Protein 9IUR (pdb70)

Nearest PDB structures (foldseek):
  8zlz-assembly1_B  TM=9.564E-01  e=1.798E-13  Nostoc sp. PCC 7120 = FACHB-418
  7m3p-assembly1_B  TM=2.964E-01  e=5.578E-01  Homo sapiens
  4ija-assembly1_A  TM=2.086E-01  e=2.534E+00  Staphylococcus aureus subsp. aureus N315
  6r10-assembly1_G  TM=1.706E-01  e=6.678E+00  Thermus thermophilus HB8
  8zlz-assembly1_B  TM=9.590E-01  e=1.636E-13  Nostoc sp. PCC 7120 = FACHB-418

Solvent-accessible surface area: 31783 Å² total; per-residue (Å²): 117,42,128,112,108,0,67,67,2,17,158,83,23,40,3,0,0,0,0,0,16,50,10,12,45,98,89,74,87,81,40,73,33,5,6,0,0,5,20,61,72,87,3,39,19,25,47,0,28,24,138,20,1,42,83,5,7,101,64,26,138,31,194,11,106,138,38,19,39,50,0,133,63,26,47,19,149,63,30,1,4,0,0,0,15,10,99,103,84,41,34,25,5,98,34,110,7,81,4,49,0,33,43,0,70,80,30,26,62,32,62,20,89,93,0,52,134,81,0,29,145,22,0,71,123,85,50,134,66,26,49,13,27,0,47,49,0,16,161,87,29,40,10,0,0,0,0,0,15,47,9,19,54,104,97,90,82,76,40,78,45,11,8,0,0,32,14,102,129,88,5,48,15,51,63,20,38,44,142,56,6,37,98,49,19,106,136,48,134,33,209,7,119,131,37,36,44,46,0,177,61,26,41,19,160,53,28,0,3,0,2,0,55,12,58,98,84,52,31,27,5,94,34,118,9,90,2,44,0,34,44,0,71,79,10,3,58,22,79,31,93,81,0,58,123,68,0,25,126,34,0,66,104,42,26,81,30,40,56,8,9,0,32,21,0,15,150,112,36,54,50,1,0,0,0,0,15,52,12,11,46,105,96,87,80,85,37,71,44,11,5,0,0,30,15,102,139,97,3,60,14,50,56,17,38,47,129,55,5,54,106,36,7,105,144,43,136,28,120,4,106,135,23,33,40,46,0,179,60,29,43,18,144,60,28,0,4,0,3,0,46,9,66,112,62,36,20,27,4,92,35,114,9,144,62,56,0,33,44,1,68,80,80,60,65,44,66,26,100,86,0,38,134,106,2,31,126,47,0,45,92,28,50,108,120,34,108,115,82,0,58,54,8,22,138,135,26,43,44,2,0,0,0,0,14,53,10,10,42,98,94,89,71,68,43,75,40,11,5,0,0,1,12,64,80,88,4,41,15,37,61,4,27,45,137,32,1,46,128,4,14,118,58,27,140,28,116,3,110,90,37,35,22,14,0,160,58,25,37,19,154,45,8,0,4,0,0,0,0,0,54,92,69,8,40,27,5,31,16,22,10,106,63,58,0,34,47,0,66,83,75,54,62,50,82,28,100,86,0,49,124,99,0,29,125,44,1,72,119,103,53,136,121,38,117,134,119,0,55,59,0,12,140,120,26,40,41,1,0,0,0,0,16,54,8,10,45,104,96,88,90,76,38,78,40,4,4,0,0,31,25,138,102,90,5,39,18,49,69,11,19,31,126,42,8,38,120,37,13,104,140,45,136,29,201,5,114,84,45,17,21,10,0,125,58,22,28,17,125,46,10,0,3,0,4,0,56,14,92,110,84,51,34,24,5,25,18,38,9,128,60,59,0,30,43,0,63,79,75,63,58,52,81,23,108,93,0,49,132,107,0,28,121,32,0,63,111,54,52,128

InterPro domains:
  IPR058587 Chaperone protein CcmS [NF049993] (9-140)
  IPR058587 Chaperone protein CcmS [PF26619] (9-140)

Sequence (640 aa):
PWRYRLDQFTKEEQTALGALAWAFYQQWPAKEQYLGLDLHPQAHFISCAPQAIAQLNDQVNGRIQEMVGILYGYDPRTEVAIFVIGPTQFKLLFFQPIPDPASCFAALGLTIEELKHRLEKTLQEKLAPWRYRLDQFTKEEQTALGALAWAFYQQWPAKEQYLGLDLHPQAHFISCAPQAIAQLNDQVNGRIQEMVGILYGYDPRTEVAIFVIGPTQFKLLFFQPIPDPASCFAALGLTIEELKHRLEKTLQEKLAPWRYRLDQFTKEEQTALGALAWAFYQQWPAKEQYLGLDLHPQAHFISCAPQAIAQLNDQVNGRIQEMVGILYGYDPRTEVAIFVIGPTQFKLLFFQPIPDPASCFAALGLTIEELKHRLEKTLQEKLAPWRYRLDQFTKEEQTALGALAWAFYQQWPAKEQYLGLDLHPQAHFISCAPQAIAQLNDQVNGRIQEMVGILYGYDPRTEVAIFVIGPTQFKLLFFQPIPDPASCFAALGLTIEELKHRLEKTLQEKLAPWRYRLDQFTKEEQTALGALAWAFYQQWPAKEQYLGLDLHPQAHFISCAPQAIAQLNDQVNGRIQEMVGILYGYDPRTEVAIFVIGPTQFKLLFFQPIPDPASCFAALGLTIEELKHRLEKTLQEKLA

B-factor: mean 37.86, std 11.18, range [14.61, 158.93]

Radius of gyration: 31.16 Å; Cα contacts (8 Å, |Δi|>4): 950; chains: 5; bounding box: 81×77×58 Å

Structure (mmCIF, N/CA/C/O backbone):
data_9IUR
#
_entry.id   9IUR
#
_cell.length_a   132.963
_cell.length_b   132.963
_cell.length_c   38.085
_cell.angle_alpha   90.00
_cell.angle_beta   90.00
_cell.angle_gamma   90.00
#
_symmetry.space_group_name_H-M   'P 41'
#
loop_
_entity.id
_entity.type
_entity.pdbx_description
1 polymer 'Slr1911 protein'
2 non-polymer 'IODIDE ION'
3 water water
#
loop_
_atom_site.group_PDB
_atom_site.id
_atom_site.type_symbol
_atom_site.label_atom_id
_atom_site.label_alt_id
_atom_site.label_comp_id
_atom_site.label_asym_id
_atom_site.label_entity_id
_atom_site.label_seq_id
_atom_site.pdbx_PDB_ins_code
_atom_site.Cartn_x
_atom_site.Cartn_y
_atom_site.Cartn_z
_atom_site.occupancy
_atom_site.B_iso_or_equiv
_atom_site.auth_seq_id
_atom_site.auth_comp_id
_atom_site.auth_asym_id
_atom_site.auth_atom_id
_atom_site.pdbx_PDB_model_num
ATOM 1 N N . PRO A 1 1 ? 49.772 35.776 5.578 1.00 44.32 15 PRO A N 1
ATOM 2 C CA . PRO A 1 1 ? 49.179 36.163 6.864 1.00 39.98 15 PRO A CA 1
ATOM 3 C C . PRO A 1 1 ? 47.855 36.916 6.691 1.00 35.85 15 PRO A C 1
ATOM 4 O O . PRO A 1 1 ? 47.874 38.079 6.297 1.00 34.58 15 PRO A O 1
ATOM 8 N N . TRP A 1 2 ? 46.730 36.266 7.005 1.00 35.42 16 TRP A N 1
ATOM 9 C CA . TRP A 1 2 ? 45.425 36.836 6.674 1.00 33.80 16 TRP A CA 1
ATOM 10 C C . TRP A 1 2 ? 45.153 38.125 7.445 1.00 32.35 16 TRP A C 1
ATOM 11 O O . TRP A 1 2 ? 44.537 39.051 6.907 1.00 33.22 16 TRP A O 1
ATOM 22 N N . ARG A 1 3 ? 45.590 38.206 8.705 1.00 30.66 17 ARG A N 1
ATOM 23 C CA . ARG A 1 3 ? 45.368 39.425 9.479 1.00 28.88 17 ARG A CA 1
ATOM 24 C C . ARG A 1 3 ? 46.078 40.616 8.848 1.00 33.34 17 ARG A C 1
ATOM 25 O O . ARG A 1 3 ? 45.518 41.718 8.768 1.00 31.12 17 ARG A O 1
ATOM 33 N N . TYR A 1 4 ? 47.316 40.413 8.395 1.00 32.23 18 TYR A N 1
ATOM 34 C CA . TYR A 1 4 ? 48.042 41.477 7.713 1.00 31.49 18 TYR A CA 1
ATOM 35 C C . TYR A 1 4 ? 47.356 41.864 6.409 1.00 32.68 18 TYR A C 1
ATOM 36 O O . TYR A 1 4 ? 47.284 43.050 6.066 1.00 32.92 18 TYR A O 1
ATOM 45 N N . ARG A 1 5 ? 46.856 40.875 5.662 1.00 32.30 19 ARG A N 1
ATOM 46 C CA . ARG A 1 5 ? 46.182 41.163 4.399 1.00 33.98 19 ARG A CA 1
ATOM 47 C C . ARG A 1 5 ? 44.938 42.013 4.620 1.00 34.32 19 ARG A C 1
ATOM 48 O O . ARG A 1 5 ? 44.644 42.915 3.826 1.00 32.69 19 ARG A O 1
ATOM 56 N N . LEU A 1 6 ? 44.186 41.736 5.689 1.00 32.11 20 LEU A N 1
ATOM 57 C CA . LEU A 1 6 ? 43.013 42.550 5.989 1.00 34.06 20 LEU A CA 1
ATOM 58 C C . LEU A 1 6 ? 43.410 43.982 6.325 1.00 33.68 20 LEU A C 1
ATOM 59 O O . LEU A 1 6 ? 42.736 44.933 5.909 1.00 30.89 20 LEU A O 1
ATOM 64 N N . ASP A 1 7 ? 44.508 44.157 7.069 1.00 32.07 21 ASP A N 1
ATOM 65 C CA . ASP A 1 7 ? 44.967 45.501 7.412 1.00 32.73 21 ASP A CA 1
ATOM 66 C C . ASP A 1 7 ? 45.332 46.299 6.168 1.00 33.42 21 ASP A C 1
ATOM 67 O O . ASP A 1 7 ? 45.002 47.485 6.062 1.00 33.58 21 ASP A O 1
ATOM 72 N N . GLN A 1 8 ? 46.030 45.673 5.221 1.00 32.13 22 GLN A N 1
ATOM 73 C CA . GLN A 1 8 ? 46.334 46.357 3.969 1.00 34.50 22 GLN A CA 1
ATOM 74 C C . GLN A 1 8 ? 45.070 46.592 3.151 1.00 35.03 22 GLN A C 1
ATOM 75 O O . GLN A 1 8 ? 44.909 47.654 2.537 1.00 34.41 22 GLN A O 1
ATOM 81 N N . PHE A 1 9 ? 44.153 45.618 3.145 1.00 35.52 23 PHE A N 1
ATOM 82 C CA . PHE A 1 9 ? 42.891 45.788 2.430 1.00 31.48 23 PHE A CA 1
ATOM 83 C C . PHE A 1 9 ? 42.124 46.991 2.960 1.00 33.61 23 PHE A C 1
ATOM 84 O O . PHE A 1 9 ? 41.537 47.756 2.185 1.00 30.00 23 PHE A O 1
ATOM 92 N N . THR A 1 10 ? 42.136 47.180 4.281 1.00 30.82 24 THR A N 1
ATOM 93 C CA . THR A 1 10 ? 41.458 48.322 4.880 1.00 30.53 24 THR A CA 1
ATOM 94 C C . THR A 1 10 ? 42.055 49.635 4.392 1.00 30.39 24 THR A C 1
ATOM 95 O O . THR A 1 10 ? 41.322 50.586 4.097 1.00 28.75 24 THR A O 1
ATOM 99 N N . LYS A 1 11 ? 43.385 49.706 4.295 1.00 29.73 25 LYS A N 1
ATOM 100 C CA . LYS A 1 11 ? 44.017 50.936 3.829 1.00 32.61 25 LYS A CA 1
ATOM 101 C C . LYS A 1 11 ? 43.815 51.133 2.332 1.00 29.93 25 LYS A C 1
ATOM 102 O O . LYS A 1 11 ? 43.444 52.227 1.891 1.00 28.44 25 LYS A O 1
ATOM 108 N N . GLU A 1 12 ? 44.024 50.082 1.536 1.00 26.90 26 GLU A N 1
ATOM 109 C CA . GLU A 1 12 ? 43.922 50.226 0.085 1.00 27.59 26 GLU A CA 1
ATOM 110 C C . GLU A 1 12 ? 42.500 50.561 -0.356 1.00 27.45 26 GLU A C 1
ATOM 111 O O . GLU A 1 12 ? 42.304 51.373 -1.267 1.00 31.65 26 GLU A O 1
ATOM 117 N N . GLU A 1 13 ? 41.494 49.953 0.270 1.00 27.20 27 GLU A N 1
ATOM 118 C CA . GLU A 1 13 ? 40.099 50.153 -0.122 1.00 25.56 27 GLU A CA 1
ATOM 119 C C . GLU A 1 13 ? 39.343 51.010 0.882 1.00 20.86 27 GLU A C 1
ATOM 120 O O . GLU A 1 13 ? 38.148 50.817 1.114 1.00 23.51 27 GLU A O 1
ATOM 126 N N . GLN A 1 14 ? 40.035 51.986 1.469 1.00 22.29 28 GLN A N 1
ATOM 127 C CA . GLN A 1 14 ? 39.441 52.821 2.507 1.00 20.84 28 GLN A CA 1
ATOM 128 C C . GLN A 1 14 ? 38.190 53.542 2.009 1.00 21.82 28 GLN A C 1
ATOM 129 O O . GLN A 1 14 ? 37.194 53.645 2.735 1.00 21.20 28 GLN A O 1
ATOM 135 N N . THR A 1 15 ? 38.215 54.038 0.770 1.00 20.77 29 THR A N 1
ATOM 136 C CA . THR A 1 15 ? 37.061 54.764 0.245 1.00 25.22 29 THR A CA 1
ATOM 137 C C . THR A 1 15 ? 35.882 53.829 -0.009 1.00 21.75 29 THR A C 1
ATOM 138 O O . THR A 1 15 ? 34.754 54.106 0.417 1.00 17.66 29 THR A O 1
ATOM 142 N N . ALA A 1 16 ? 36.127 52.705 -0.687 1.00 23.97 30 ALA A N 1
ATOM 143 C CA . ALA A 1 16 ? 35.039 51.786 -1.014 1.00 25.50 30 ALA A CA 1
ATOM 144 C C . ALA A 1 16 ? 34.414 51.196 0.243 1.00 24.34 30 ALA A C 1
ATOM 145 O O . ALA A 1 16 ? 33.193 51.010 0.308 1.00 25.61 30 ALA A O 1
ATOM 147 N N . LEU A 1 17 ? 35.235 50.886 1.250 1.00 21.75 31 LEU A N 1
ATOM 148 C CA . LEU A 1 17 ? 34.694 50.396 2.513 1.00 22.67 31 LEU A CA 1
ATOM 149 C C . LEU A 1 17 ? 33.913 51.480 3.241 1.00 20.81 31 LEU A C 1
ATOM 150 O O . LEU A 1 17 ? 32.942 51.177 3.942 1.00 17.48 31 LEU A O 1
ATOM 155 N N . GLY A 1 18 ? 34.328 52.741 3.104 1.00 22.13 32 GLY A N 1
ATOM 156 C CA . GLY A 1 18 ? 33.522 53.825 3.635 1.00 21.00 32 GLY A CA 1
ATOM 157 C C . GLY A 1 18 ? 32.156 53.893 2.982 1.00 24.14 32 GLY A C 1
ATOM 158 O O . GLY A 1 18 ? 31.139 54.051 3.662 1.00 23.07 32 GLY A O 1
ATOM 159 N N . ALA A 1 19 ? 32.112 53.749 1.653 1.00 22.99 33 ALA A N 1
ATOM 160 C CA . ALA A 1 19 ? 30.835 53.779 0.946 1.00 22.78 33 ALA A CA 1
ATOM 161 C C . ALA A 1 19 ? 29.953 52.602 1.345 1.00 31.73 33 ALA A C 1
ATOM 162 O O . ALA A 1 19 ? 28.751 52.773 1.590 1.00 29.70 33 ALA A O 1
ATOM 164 N N . LEU A 1 20 ? 30.530 51.400 1.422 1.00 24.44 34 LEU A N 1
ATOM 165 C CA . LEU A 1 20 ? 29.741 50.232 1.801 1.00 23.14 34 LEU A CA 1
ATOM 166 C C . LEU A 1 20 ? 29.214 50.366 3.222 1.00 25.67 34 LEU A C 1
ATOM 167 O O . LEU A 1 20 ? 28.055 50.032 3.497 1.00 25.92 34 LEU A O 1
ATOM 172 N N . ALA A 1 21 ? 30.051 50.860 4.136 1.00 24.19 35 ALA A N 1
ATOM 173 C CA . ALA A 1 21 ? 29.624 51.042 5.519 1.00 22.30 35 ALA A CA 1
ATOM 174 C C . ALA A 1 21 ? 28.482 52.046 5.622 1.00 24.95 35 ALA A C 1
ATOM 175 O O . ALA A 1 21 ? 27.549 51.856 6.414 1.00 19.60 35 ALA A O 1
ATOM 177 N N . TRP A 1 22 ? 28.551 53.136 4.846 1.00 25.42 36 TRP A N 1
ATOM 178 C CA . TRP A 1 22 ? 27.505 54.154 4.895 1.00 24.65 36 TRP A CA 1
ATOM 179 C C . TRP A 1 22 ? 26.177 53.609 4.392 1.00 28.16 36 TRP A C 1
ATOM 180 O O . TRP A 1 22 ? 25.133 53.834 5.015 1.00 29.79 36 TRP A O 1
ATOM 191 N N . ALA A 1 23 ? 26.199 52.884 3.271 1.00 30.96 37 ALA A N 1
ATOM 192 C CA . ALA A 1 23 ? 24.972 52.289 2.753 1.00 30.95 37 ALA A CA 1
ATOM 193 C C . ALA A 1 23 ? 24.377 51.312 3.756 1.00 32.15 37 ALA A C 1
ATOM 194 O O . ALA A 1 23 ? 23.164 51.316 3.994 1.00 44.25 37 ALA A O 1
ATOM 196 N N . PHE A 1 24 ? 25.223 50.487 4.375 1.00 27.68 38 PHE A N 1
ATOM 197 C CA . PHE A 1 24 ? 24.743 49.555 5.387 1.00 30.72 38 PHE A CA 1
ATOM 198 C C . PHE A 1 24 ? 24.145 50.300 6.572 1.00 31.74 38 PHE A C 1
ATOM 199 O O . PHE A 1 24 ? 23.151 49.856 7.156 1.00 32.42 38 PHE A O 1
ATOM 207 N N . TYR A 1 25 ? 24.745 51.432 6.947 1.00 29.83 39 TYR A N 1
ATOM 208 C CA . TYR A 1 25 ? 24.215 52.220 8.055 1.00 32.80 39 TYR A CA 1
ATOM 209 C C . TYR A 1 25 ? 22.835 52.775 7.730 1.00 36.04 39 TYR A C 1
ATOM 210 O O . TYR A 1 25 ? 21.955 52.811 8.596 1.00 36.44 39 TYR A O 1
ATOM 219 N N . GLN A 1 26 ? 22.628 53.216 6.487 1.00 35.20 40 GLN A N 1
ATOM 220 C CA . GLN A 1 26 ? 21.311 53.699 6.089 1.00 38.85 40 GLN A CA 1
ATOM 221 C C . GLN A 1 26 ? 20.267 52.589 6.181 1.00 45.85 40 GLN A C 1
ATOM 222 O O . GLN A 1 26 ? 19.139 52.824 6.631 1.00 42.70 40 GLN A O 1
ATOM 228 N N . GLN A 1 27 ? 20.628 51.370 5.770 1.00 38.80 41 GLN A N 1
ATOM 229 C CA . GLN A 1 27 ? 19.687 50.257 5.855 1.00 39.88 41 GLN A CA 1
ATOM 230 C C . GLN A 1 27 ? 19.379 49.878 7.298 1.00 38.49 41 GLN A C 1
ATOM 231 O O . GLN A 1 27 ? 18.297 49.350 7.577 1.00 42.73 41 GLN A O 1
ATOM 237 N N . TRP A 1 28 ? 20.304 50.128 8.221 1.00 38.09 42 TRP A N 1
ATOM 238 C CA . TRP A 1 28 ? 20.134 49.779 9.631 1.00 39.37 42 TRP A CA 1
ATOM 239 C C . TRP A 1 28 ? 20.526 50.980 10.485 1.00 42.42 42 TRP A C 1
ATOM 240 O O . TRP A 1 28 ? 21.591 50.989 11.114 1.00 42.69 42 TRP A O 1
ATOM 251 N N . PRO A 1 29 ? 19.676 52.014 10.528 1.00 39.58 43 PRO A N 1
ATOM 252 C CA . PRO A 1 29 ? 20.079 53.271 11.184 1.00 39.48 43 PRO A CA 1
ATOM 253 C C . PRO A 1 29 ? 20.242 53.171 12.690 1.00 39.42 43 PRO A C 1
ATOM 254 O O . PRO A 1 29 ? 20.949 54.006 13.269 1.00 39.76 43 PRO A O 1
ATOM 258 N N . ALA A 1 30 ? 19.622 52.193 13.347 1.00 35.53 44 ALA A N 1
ATOM 259 C CA . ALA A 1 30 ? 19.731 52.046 14.792 1.00 36.35 44 ALA A CA 1
ATOM 260 C C . ALA A 1 30 ? 20.800 51.042 15.197 1.00 39.72 44 ALA A C 1
ATOM 261 O O . ALA A 1 30 ? 20.853 50.648 16.369 1.00 35.06 44 ALA A O 1
ATOM 263 N N . LYS A 1 31 ? 21.654 50.631 14.257 1.00 41.33 45 LYS A N 1
ATOM 264 C CA . LYS A 1 31 ? 22.633 49.567 14.485 1.00 39.61 45 LYS A CA 1
ATOM 265 C C . LYS A 1 31 ? 21.951 48.296 14.987 1.00 38.53 45 LYS A C 1
ATOM 266 O O . LYS A 1 31 ? 22.411 47.643 15.928 1.00 36.30 45 LYS A O 1
ATOM 272 N N . GLU A 1 32 ? 20.817 47.959 14.364 1.00 38.69 46 GLU A N 1
ATOM 273 C CA . GLU A 1 32 ? 20.200 46.660 14.596 1.00 40.00 46 GLU A CA 1
ATOM 274 C C . GLU A 1 32 ? 21.036 45.539 14.003 1.00 39.29 46 GLU A C 1
ATOM 275 O O . GLU A 1 32 ? 20.948 44.398 14.467 1.00 39.16 46 GLU A O 1
ATOM 281 N N . GLN A 1 33 ? 21.836 45.842 12.985 1.00 39.66 47 GLN A N 1
ATOM 282 C CA . GLN A 1 33 ? 22.736 44.884 12.364 1.00 39.45 47 GLN A CA 1
ATOM 283 C C . GLN A 1 33 ? 24.118 45.508 12.251 1.00 40.22 47 GLN A C 1
ATOM 284 O O . GLN A 1 33 ? 24.249 46.706 11.982 1.00 37.16 47 GLN A O 1
ATOM 290 N N . TYR A 1 34 ? 25.142 44.693 12.471 1.00 45.31 48 TYR A N 1
ATOM 291 C CA . TYR A 1 34 ? 26.525 45.093 12.268 1.00 29.21 48 TYR A CA 1
ATOM 292 C C . TYR A 1 34 ? 27.012 44.535 10.938 1.00 30.36 48 TYR A C 1
ATOM 293 O O . TYR A 1 34 ? 26.673 43.407 10.568 1.00 33.63 48 TYR A O 1
ATOM 302 N N . LEU A 1 35 ? 27.796 45.328 10.216 1.00 24.44 49 LEU A N 1
ATOM 303 C CA . LEU A 1 35 ? 28.376 44.850 8.969 1.00 28.76 49 LEU A CA 1
ATOM 304 C C . LEU A 1 35 ? 29.422 43.782 9.274 1.00 29.38 49 LEU A C 1
ATOM 305 O O . LEU A 1 35 ? 30.346 44.013 10.061 1.00 29.18 49 LEU A O 1
ATOM 310 N N . GLY A 1 36 ? 29.272 42.606 8.659 1.00 26.95 50 GLY A N 1
ATOM 311 C CA . GLY A 1 36 ? 30.135 41.480 8.928 1.00 30.59 50 GLY A CA 1
ATOM 312 C C . GLY A 1 36 ? 30.927 41.042 7.704 1.00 27.39 50 GLY A C 1
ATOM 313 O O . GLY A 1 36 ? 30.653 41.442 6.565 1.00 24.77 50 GLY A O 1
ATOM 314 N N . LEU A 1 37 ? 31.912 40.184 7.960 1.00 24.07 51 LEU A N 1
ATOM 315 C CA . LEU A 1 37 ? 32.777 39.663 6.903 1.00 27.91 51 LEU A CA 1
ATOM 316 C C . LEU A 1 37 ? 33.217 38.261 7.302 1.00 27.54 51 LEU A C 1
ATOM 317 O O . LEU A 1 37 ? 33.944 38.098 8.285 1.00 28.74 51 LEU A O 1
ATOM 322 N N . ASP A 1 38 ? 32.771 37.258 6.553 1.00 28.25 52 ASP A N 1
ATOM 323 C CA . ASP A 1 38 ? 33.123 35.866 6.804 1.00 27.54 52 ASP A CA 1
ATOM 324 C C . ASP A 1 38 ? 34.079 35.410 5.710 1.00 28.14 52 ASP A C 1
ATOM 325 O O . ASP A 1 38 ? 33.755 35.498 4.521 1.00 28.87 52 ASP A O 1
ATOM 330 N N . LEU A 1 39 ? 35.249 34.922 6.113 1.00 29.66 53 LEU A N 1
ATOM 331 C CA . LEU A 1 39 ? 36.292 34.525 5.176 1.00 33.20 53 LEU A CA 1
ATOM 332 C C . LEU A 1 39 ? 36.200 33.060 4.759 1.00 33.81 53 LEU A C 1
ATOM 333 O O . LEU A 1 39 ? 36.957 32.633 3.881 1.00 32.13 53 LEU A O 1
ATOM 338 N N . HIS A 1 40 ? 35.290 32.289 5.350 1.00 30.98 54 HIS A N 1
ATOM 339 C CA . HIS A 1 40 ? 35.178 30.871 5.066 1.00 36.71 54 HIS A CA 1
ATOM 340 C C . HIS A 1 40 ? 33.829 30.554 4.432 1.00 38.73 54 HIS A C 1
ATOM 341 O O . HIS A 1 40 ? 32.788 30.984 4.948 1.00 38.67 54 HIS A O 1
ATOM 348 N N . PRO A 1 41 ? 33.801 29.810 3.324 1.00 41.75 55 PRO A N 1
ATOM 349 C CA . PRO A 1 41 ? 34.968 29.313 2.580 1.00 44.00 55 PRO A CA 1
ATOM 350 C C . PRO A 1 41 ? 35.532 30.379 1.647 1.00 41.67 55 PRO A C 1
ATOM 351 O O . PRO A 1 41 ? 36.655 30.263 1.164 1.00 37.87 55 PRO A O 1
ATOM 355 N N . GLN A 1 42 ? 34.750 31.433 1.399 1.00 47.88 56 GLN A N 1
ATOM 356 C CA . GLN A 1 42 ? 35.136 32.548 0.541 1.00 39.95 56 GLN A CA 1
ATOM 357 C C . GLN A 1 42 ? 34.731 33.857 1.211 1.00 38.13 56 GLN A C 1
ATOM 358 O O . GLN A 1 42 ? 33.752 33.914 1.962 1.00 35.68 56 GLN A O 1
ATOM 364 N N . ALA A 1 43 ? 35.506 34.907 0.951 1.00 36.99 57 ALA A N 1
ATOM 365 C CA . ALA A 1 43 ? 35.271 36.189 1.602 1.00 32.75 57 ALA A CA 1
ATOM 366 C C . ALA A 1 43 ? 33.973 36.808 1.096 1.00 32.47 57 ALA A C 1
ATOM 367 O O . ALA A 1 43 ? 33.840 37.109 -0.096 1.00 34.21 57 ALA A O 1
ATOM 369 N N . HIS A 1 44 ? 33.018 37.003 2.001 1.00 29.95 58 HIS A N 1
ATOM 370 C CA . HIS A 1 44 ? 31.746 37.610 1.641 1.00 30.81 58 HIS A CA 1
ATOM 371 C C . HIS A 1 44 ? 31.201 38.389 2.828 1.00 27.79 58 HIS A C 1
ATOM 372 O O . HIS A 1 44 ? 31.383 37.998 3.985 1.00 23.49 58 HIS A O 1
ATOM 379 N N . PHE A 1 45 ? 30.532 39.500 2.526 1.00 26.81 59 PHE A N 1
ATOM 380 C CA . PHE A 1 45 ? 29.945 40.334 3.565 1.00 29.83 59 PHE A CA 1
ATOM 381 C C . PHE A 1 45 ? 28.667 39.701 4.097 1.00 26.57 59 PHE A C 1
ATOM 382 O O . PHE A 1 45 ? 27.907 39.078 3.351 1.00 30.19 59 PHE A O 1
ATOM 390 N N . ILE A 1 46 ? 28.445 39.851 5.402 1.00 26.49 60 ILE A N 1
ATOM 391 C CA . ILE A 1 46 ? 27.291 39.296 6.094 1.00 31.48 60 ILE A CA 1
ATOM 392 C C . ILE A 1 46 ? 26.699 40.370 7.006 1.00 31.67 60 ILE A C 1
ATOM 393 O O . ILE A 1 46 ? 27.243 41.465 7.147 1.00 31.51 60 ILE A O 1
ATOM 398 N N . SER A 1 47 ? 25.566 40.044 7.625 1.00 30.18 61 SER A N 1
ATOM 399 C CA . SER A 1 47 ? 24.935 40.891 8.630 1.00 31.19 61 SER A CA 1
ATOM 400 C C . SER A 1 47 ? 24.953 40.163 9.962 1.00 32.58 61 SER A C 1
ATOM 401 O O . SER A 1 47 ? 24.487 39.022 10.055 1.00 37.57 61 SER A O 1
ATOM 404 N N . CYS A 1 48 ? 25.473 40.824 10.991 1.00 31.63 62 CYS A N 1
ATOM 405 C CA . CYS A 1 48 ? 25.603 40.236 12.316 1.00 34.20 62 CYS A CA 1
ATOM 406 C C . CYS A 1 48 ? 24.694 40.963 13.296 1.00 40.44 62 CYS A C 1
ATOM 407 O O . CYS A 1 48 ? 24.785 42.186 13.445 1.00 37.00 62 CYS A O 1
ATOM 410 N N . ALA A 1 49 ? 23.826 40.212 13.959 1.00 43.99 63 ALA A N 1
ATOM 411 C CA . ALA A 1 49 ? 22.998 40.792 15.000 1.00 39.87 63 ALA A CA 1
ATOM 412 C C . ALA A 1 49 ? 23.807 40.961 16.284 1.00 38.74 63 ALA A C 1
ATOM 413 O O . ALA A 1 49 ? 24.711 40.167 16.563 1.00 36.26 63 ALA A O 1
ATOM 415 N N . PRO A 1 50 ? 23.513 41.999 17.072 1.00 42.42 64 PRO A N 1
ATOM 416 C CA . PRO A 1 50 ? 24.212 42.159 18.359 1.00 41.19 64 PRO A CA 1
ATOM 417 C C . PRO A 1 50 ? 24.014 40.984 19.298 1.00 39.99 64 PRO A C 1
ATOM 418 O O . PRO A 1 50 ? 24.932 40.652 20.061 1.00 39.65 64 PRO A O 1
ATOM 422 N N . GLN A 1 51 ? 22.842 40.343 19.269 1.00 39.53 65 GLN A N 1
ATOM 423 C CA . GLN A 1 51 ? 22.654 39.123 20.047 1.00 42.40 65 GLN A CA 1
ATOM 424 C C . GLN A 1 51 ? 23.635 38.045 19.607 1.00 37.84 65 GLN A C 1
ATOM 425 O O . GLN A 1 51 ? 24.239 37.364 20.444 1.00 30.12 65 GLN A O 1
ATOM 431 N N . ALA A 1 52 ? 23.813 37.889 18.290 1.00 34.70 66 ALA A N 1
ATOM 432 C CA . ALA A 1 52 ? 24.743 36.893 17.767 1.00 37.48 66 ALA A CA 1
ATOM 433 C C . ALA A 1 52 ? 26.174 37.195 18.190 1.00 38.15 66 ALA A C 1
ATOM 434 O O . ALA A 1 52 ? 26.919 36.287 18.577 1.00 37.96 66 ALA A O 1
ATOM 436 N N . ILE A 1 53 ? 26.577 38.466 18.120 1.00 35.81 67 ILE A N 1
ATOM 437 C CA . ILE A 1 53 ? 27.919 38.840 18.556 1.00 33.89 67 ILE A CA 1
ATOM 438 C C . ILE A 1 53 ? 28.076 38.604 20.052 1.00 35.34 67 ILE A C 1
ATOM 439 O O . ILE A 1 53 ? 29.118 38.121 20.514 1.00 36.63 67 ILE A O 1
ATOM 444 N N . ALA A 1 54 ? 27.046 38.943 20.832 1.00 35.69 68 ALA A N 1
ATOM 445 C CA . ALA A 1 54 ? 27.090 38.681 22.267 1.00 36.19 68 ALA A CA 1
ATOM 446 C C . ALA A 1 54 ? 27.239 37.191 22.547 1.00 36.29 68 ALA A C 1
ATOM 447 O O . ALA A 1 54 ? 28.040 36.790 23.399 1.00 39.21 68 ALA A O 1
ATOM 449 N N . GLN A 1 55 ? 26.486 36.354 21.827 1.00 35.50 69 GLN A N 1
ATOM 450 C CA . GLN A 1 55 ? 26.635 34.908 21.970 1.00 39.43 69 GLN A CA 1
ATOM 451 C C . GLN A 1 55 ? 28.020 34.449 21.529 1.00 39.12 69 GLN A C 1
ATOM 452 O O . GLN A 1 55 ? 28.612 33.557 22.148 1.00 39.40 69 GLN A O 1
ATOM 458 N N . LEU A 1 56 ? 28.550 35.043 20.455 1.00 37.42 70 LEU A N 1
ATOM 459 C CA . LEU A 1 56 ? 29.896 34.702 20.005 1.00 38.82 70 LEU A CA 1
ATOM 460 C C . LEU A 1 56 ? 30.931 35.021 21.074 1.00 38.53 70 LEU A C 1
ATOM 461 O O . LEU A 1 56 ? 31.887 34.261 21.273 1.00 43.88 70 LEU A O 1
ATOM 466 N N . ASN A 1 57 ? 30.767 36.151 21.763 1.00 37.59 71 ASN A N 1
ATOM 467 C CA . ASN A 1 57 ? 31.672 36.483 22.856 1.00 39.62 71 ASN A CA 1
ATOM 468 C C . ASN A 1 57 ? 31.510 35.523 24.029 1.00 40.06 71 ASN A C 1
ATOM 469 O O . ASN A 1 57 ? 32.495 35.205 24.706 1.00 38.38 71 ASN A O 1
ATOM 474 N N . ASP A 1 58 ? 30.285 35.055 24.288 1.00 38.92 72 ASP A N 1
ATOM 475 C CA . ASP A 1 58 ? 30.083 34.048 25.326 1.00 42.23 72 ASP A CA 1
ATOM 476 C C . ASP A 1 58 ? 30.814 32.754 24.990 1.00 43.51 72 ASP A C 1
ATOM 477 O O . ASP A 1 58 ? 31.446 32.145 25.860 1.00 50.75 72 ASP A O 1
ATOM 482 N N . GLN A 1 59 ? 30.743 32.322 23.728 1.00 41.86 73 GLN A N 1
ATOM 483 C CA . GLN A 1 59 ? 31.419 31.095 23.319 1.00 40.52 73 GLN A CA 1
ATOM 484 C C . GLN A 1 59 ? 32.928 31.188 23.483 1.00 42.37 73 GLN A C 1
ATOM 485 O O . GLN A 1 59 ? 33.601 30.153 23.536 1.00 41.09 73 GLN A O 1
ATOM 491 N N . VAL A 1 60 ? 33.472 32.401 23.554 1.00 47.80 74 VAL A N 1
ATOM 492 C CA . VAL A 1 60 ? 34.905 32.624 23.698 1.00 43.56 74 VAL A CA 1
ATOM 493 C C . VAL A 1 60 ? 35.268 33.141 25.082 1.00 43.86 74 VAL A C 1
ATOM 494 O O . VAL A 1 60 ? 36.451 33.400 25.349 1.00 49.80 74 VAL A O 1
ATOM 498 N N . ASN A 1 61 ? 34.286 33.283 25.977 1.00 45.16 75 ASN A N 1
ATOM 499 C CA . ASN A 1 61 ? 34.501 33.738 27.353 1.00 48.36 75 ASN A CA 1
ATOM 500 C C . ASN A 1 61 ? 35.139 35.126 27.393 1.00 49.16 75 ASN A C 1
ATOM 501 O O . ASN A 1 61 ? 36.200 35.335 27.986 1.00 51.66 75 ASN A O 1
ATOM 506 N N . GLY A 1 62 ? 34.478 36.080 26.741 1.00 47.78 76 GLY A N 1
ATOM 507 C CA . GLY A 1 62 ? 34.836 37.479 26.867 1.00 48.06 76 GLY A CA 1
ATOM 508 C C . GLY A 1 62 ? 36.113 37.903 26.180 1.00 46.63 76 GLY A C 1
ATOM 509 O O . GLY A 1 62 ? 36.591 39.012 26.434 1.00 50.23 76 GLY A O 1
ATOM 510 N N . ARG A 1 63 ? 36.687 37.070 25.316 1.00 43.33 77 ARG A N 1
ATOM 511 C CA . ARG A 1 63 ? 37.938 37.443 24.672 1.00 43.03 77 ARG A CA 1
ATOM 512 C C . ARG A 1 63 ? 37.754 38.458 23.549 1.00 41.89 77 ARG A C 1
ATOM 513 O O . ARG A 1 63 ? 38.749 39.035 23.097 1.00 43.44 77 ARG A O 1
ATOM 521 N N . ILE A 1 64 ? 36.523 38.700 23.097 1.00 40.39 78 ILE A N 1
ATOM 522 C CA . ILE A 1 64 ? 36.266 39.755 22.119 1.00 42.23 78 ILE A CA 1
ATOM 523 C C . ILE A 1 64 ? 35.373 40.815 22.752 1.00 42.00 78 ILE A C 1
ATOM 524 O O . ILE A 1 64 ? 34.567 41.455 22.067 1.00 39.03 78 ILE A O 1
ATOM 529 N N . GLN A 1 65 ? 35.524 41.014 24.065 1.00 41.52 79 GLN A N 1
ATOM 530 C CA . GLN A 1 65 ? 34.709 42.001 24.767 1.00 41.76 79 GLN A CA 1
ATOM 531 C C . GLN A 1 65 ? 34.922 43.404 24.209 1.00 41.41 79 GLN A C 1
ATOM 532 O O . GLN A 1 65 ? 33.961 44.168 24.054 1.00 40.16 79 GLN A O 1
ATOM 538 N N . GLU A 1 66 ? 36.172 43.767 23.907 1.00 38.64 80 GLU A N 1
ATOM 539 C CA . GLU A 1 66 ? 36.436 45.115 23.417 1.00 39.26 80 GLU A CA 1
ATOM 540 C C . GLU A 1 66 ? 35.847 45.335 22.028 1.00 35.91 80 GLU A C 1
ATOM 541 O O . GLU A 1 66 ? 35.482 46.464 21.688 1.00 37.22 80 GLU A O 1
ATOM 547 N N . MET A 1 67 ? 35.735 44.276 21.220 1.00 37.32 81 MET A N 1
ATOM 548 C CA . MET A 1 67 ? 35.031 44.394 19.944 1.00 34.46 81 MET A CA 1
ATOM 549 C C . MET A 1 67 ? 33.551 44.678 20.154 1.00 35.54 81 MET A C 1
ATOM 550 O O . MET A 1 67 ? 32.948 45.451 19.400 1.00 32.14 81 MET A O 1
ATOM 555 N N . VAL A 1 68 ? 32.943 44.042 21.159 1.00 37.07 82 VAL A N 1
ATOM 556 C CA . VAL A 1 68 ? 31.535 44.291 21.451 1.00 37.70 82 VAL A CA 1
ATOM 557 C C . VAL A 1 68 ? 31.329 45.745 21.858 1.00 34.56 82 VAL A C 1
ATOM 558 O O . VAL A 1 68 ? 30.362 46.392 21.436 1.00 34.56 82 VAL A O 1
ATOM 562 N N . GLY A 1 69 ? 32.231 46.280 22.683 1.00 37.02 83 GLY A N 1
ATOM 563 C CA . GLY A 1 69 ? 32.121 47.678 23.070 1.00 34.75 83 GLY A CA 1
ATOM 564 C C . GLY A 1 69 ? 32.253 48.623 21.892 1.00 30.72 83 GLY A C 1
ATOM 565 O O . GLY A 1 69 ? 31.466 49.561 21.746 1.00 33.80 83 GLY A O 1
ATOM 566 N N . ILE A 1 70 ? 33.241 48.380 21.026 1.00 31.33 84 ILE A N 1
ATOM 567 C CA . ILE A 1 70 ? 33.431 49.230 19.853 1.00 35.75 84 ILE A CA 1
ATOM 568 C C . ILE A 1 70 ? 32.220 49.151 18.931 1.00 31.71 84 ILE A C 1
ATOM 569 O O . ILE A 1 70 ? 31.746 50.171 18.415 1.00 27.76 84 ILE A O 1
ATOM 574 N N . LEU A 1 71 ? 31.699 47.942 18.707 1.00 30.24 85 LEU A N 1
ATOM 575 C CA . LEU A 1 71 ? 30.513 47.805 17.868 1.00 33.73 85 LEU A CA 1
ATOM 576 C C . LEU A 1 71 ? 29.327 48.547 18.470 1.00 33.08 85 LEU A C 1
ATOM 577 O O . LEU A 1 71 ? 28.564 49.201 17.750 1.00 30.21 85 LEU A O 1
ATOM 582 N N . TYR A 1 72 ? 29.152 48.449 19.790 1.00 34.01 86 TYR A N 1
ATOM 583 C CA . TYR A 1 72 ? 28.111 49.222 20.459 1.00 35.59 86 TYR A CA 1
ATOM 584 C C . TYR A 1 72 ? 28.377 50.720 20.354 1.00 33.47 86 TYR A C 1
ATOM 585 O O . TYR A 1 72 ? 27.458 51.504 20.087 1.00 35.10 86 TYR A O 1
ATOM 594 N N . GLY A 1 73 ? 29.629 51.134 20.539 1.00 25.44 87 GLY A N 1
ATOM 595 C CA . GLY A 1 73 ? 29.934 52.539 20.738 1.00 30.54 87 GLY A CA 1
ATOM 596 C C . GLY A 1 73 ? 30.348 53.361 19.534 1.00 30.44 87 GLY A C 1
ATOM 597 O O . GLY A 1 73 ? 30.338 54.594 19.607 1.00 32.82 87 GLY A O 1
ATOM 598 N N . TYR A 1 74 ? 30.695 52.718 18.422 1.00 30.34 88 TYR A N 1
ATOM 599 C CA . TYR A 1 74 ? 31.227 53.464 17.290 1.00 28.99 88 TYR A CA 1
ATOM 600 C C . TYR A 1 74 ? 30.142 54.319 16.645 1.00 31.43 88 TYR A C 1
ATOM 601 O O . TYR A 1 74 ? 28.951 53.999 16.695 1.00 29.71 88 TYR A O 1
ATOM 610 N N . ASP A 1 75 ? 30.577 55.420 16.028 1.00 32.69 89 ASP A N 1
ATOM 611 C CA . ASP A 1 75 ? 29.676 56.368 15.392 1.00 32.65 89 ASP A CA 1
ATOM 612 C C . ASP A 1 75 ? 29.681 56.120 13.893 1.00 32.98 89 ASP A C 1
ATOM 613 O O . ASP A 1 75 ? 30.693 56.405 13.232 1.00 30.96 89 ASP A O 1
ATOM 618 N N . PRO A 1 76 ? 28.595 55.609 13.309 1.00 31.95 90 PRO A N 1
ATOM 619 C CA . PRO A 1 76 ? 28.621 55.273 11.876 1.00 31.64 90 PRO A CA 1
ATOM 620 C C . PRO A 1 76 ? 28.796 56.476 10.969 1.00 31.46 90 PRO A C 1
ATOM 621 O O . PRO A 1 76 ? 29.195 56.306 9.810 1.00 32.66 90 PRO A O 1
ATOM 625 N N . ARG A 1 77 ? 28.501 57.684 11.450 1.00 31.83 91 ARG A N 1
ATOM 626 C CA . ARG A 1 77 ? 28.609 58.861 10.601 1.00 32.21 91 ARG A CA 1
ATOM 627 C C . ARG A 1 77 ? 30.054 59.195 10.259 1.00 29.92 91 ARG A C 1
ATOM 628 O O . ARG A 1 77 ? 30.298 59.887 9.266 1.00 28.71 91 ARG A O 1
ATOM 636 N N . THR A 1 78 ? 31.016 58.710 11.051 1.00 31.07 92 THR A N 1
ATOM 637 C CA . THR A 1 78 ? 32.432 58.969 10.819 1.00 30.43 92 THR A CA 1
ATOM 638 C C . THR A 1 78 ? 33.315 57.730 10.898 1.00 28.09 92 THR A C 1
ATOM 639 O O . THR A 1 78 ? 34.469 57.792 10.458 1.00 23.99 92 THR A O 1
ATOM 643 N N . GLU A 1 79 ? 32.824 56.619 11.441 1.00 25.19 93 GLU A N 1
ATOM 644 C CA . GLU A 1 79 ? 33.658 55.473 11.766 1.00 27.54 93 GLU A CA 1
ATOM 645 C C . GLU A 1 79 ? 33.103 54.219 11.109 1.00 26.34 93 GLU A C 1
ATOM 646 O O . GLU A 1 79 ? 31.884 54.035 11.023 1.00 29.07 93 GLU A O 1
ATOM 652 N N . VAL A 1 80 ? 34.005 53.355 10.653 1.00 25.14 94 VAL A N 1
ATOM 653 C CA . VAL A 1 80 ? 33.650 52.081 10.041 1.00 22.96 94 VAL A CA 1
ATOM 654 C C . VAL A 1 80 ? 34.069 50.966 10.987 1.00 19.48 94 VAL A C 1
ATOM 655 O O . VAL A 1 80 ? 35.222 50.918 11.432 1.00 22.47 94 VAL A O 1
ATOM 659 N N . ALA A 1 81 ? 33.129 50.080 11.307 1.00 21.94 95 ALA A N 1
ATOM 660 C CA . ALA A 1 81 ? 33.390 48.930 12.166 1.00 21.78 95 ALA A CA 1
ATOM 661 C C . ALA A 1 81 ? 32.832 47.700 11.471 1.00 24.50 95 ALA A C 1
ATOM 662 O O . ALA A 1 81 ? 31.612 47.546 11.364 1.00 28.52 95 ALA A O 1
ATOM 664 N N . ILE A 1 82 ? 33.723 46.836 10.994 1.00 22.93 96 ILE A N 1
ATOM 665 C CA . ILE A 1 82 ? 33.354 45.613 10.294 1.00 21.88 96 ILE A CA 1
ATOM 666 C C . ILE A 1 82 ? 33.860 44.431 11.107 1.00 23.61 96 ILE A C 1
ATOM 667 O O . ILE A 1 82 ? 35.036 44.388 11.487 1.00 24.52 96 ILE A O 1
ATOM 672 N N . PHE A 1 83 ? 32.970 43.485 11.385 1.00 22.67 97 PHE A N 1
ATOM 673 C CA . PHE A 1 83 ? 33.311 42.298 12.156 1.00 20.40 97 PHE A CA 1
ATOM 674 C C . PHE A 1 83 ? 33.737 41.194 11.194 1.00 25.01 97 PHE A C 1
ATOM 675 O O . PHE A 1 83 ? 32.962 40.795 10.317 1.00 23.63 97 PHE A O 1
ATOM 683 N N . VAL A 1 84 ? 34.967 40.709 11.355 1.00 23.29 98 VAL A N 1
ATOM 684 C CA . VAL A 1 84 ? 35.566 39.737 10.446 1.00 24.46 98 VAL A CA 1
ATOM 685 C C . VAL A 1 84 ? 35.698 38.409 11.177 1.00 25.46 98 VAL A C 1
ATOM 686 O O . VAL A 1 84 ? 36.333 38.334 12.236 1.00 26.63 98 VAL A O 1
ATOM 690 N N . ILE A 1 85 ? 35.104 37.367 10.608 1.00 22.86 99 ILE A N 1
ATOM 691 C CA . ILE A 1 85 ? 35.250 36.003 11.100 1.00 26.41 99 ILE A CA 1
ATOM 692 C C . ILE A 1 85 ? 36.390 35.366 10.317 1.00 26.08 99 ILE A C 1
ATOM 693 O O . ILE A 1 85 ? 36.248 35.068 9.127 1.00 25.81 99 ILE A O 1
ATOM 698 N N . GLY A 1 86 ? 37.528 35.172 10.974 1.00 28.84 100 GLY A N 1
ATOM 699 C CA . GLY A 1 86 ? 38.670 34.552 10.349 1.00 32.85 100 GLY A CA 1
ATOM 700 C C . GLY A 1 86 ? 38.744 33.069 10.641 1.00 36.54 100 GLY A C 1
ATOM 701 O O . GLY A 1 86 ? 38.007 32.537 11.478 1.00 34.08 100 GLY A O 1
ATOM 702 N N . PRO A 1 87 ? 39.635 32.366 9.937 1.00 43.10 101 PRO A N 1
ATOM 703 C CA . PRO A 1 87 ? 39.794 30.926 10.192 1.00 38.66 101 PRO A CA 1
ATOM 704 C C . PRO A 1 87 ? 40.293 30.610 11.592 1.00 43.66 101 PRO A C 1
ATOM 705 O O . PRO A 1 87 ? 39.919 29.573 12.154 1.00 43.26 101 PRO A O 1
ATOM 709 N N . THR A 1 88 ? 41.125 31.476 12.176 1.00 49.91 102 THR A N 1
ATOM 710 C CA . THR A 1 88 ? 41.731 31.216 13.476 1.00 49.46 102 THR A CA 1
ATOM 711 C C . THR A 1 88 ? 41.150 32.044 14.613 1.00 50.19 102 THR A C 1
ATOM 712 O O . THR A 1 88 ? 41.261 31.627 15.770 1.00 55.15 102 THR A O 1
ATOM 716 N N . GLN A 1 89 ? 40.538 33.189 14.323 1.00 42.24 103 GLN A N 1
ATOM 717 C CA . GLN A 1 89 ? 40.030 34.081 15.362 1.00 42.97 103 GLN A CA 1
ATOM 718 C C . GLN A 1 89 ? 39.181 35.160 14.699 1.00 39.18 103 GLN A C 1
ATOM 719 O O . GLN A 1 89 ? 38.971 35.155 13.482 1.00 35.04 103 GLN A O 1
ATOM 725 N N . PHE A 1 90 ? 38.699 36.092 15.514 1.00 38.75 104 PHE A N 1
ATOM 726 C CA . PHE A 1 90 ? 37.921 37.229 15.047 1.00 37.48 104 PHE A CA 1
ATOM 727 C C . PHE A 1 90 ? 38.816 38.453 14.871 1.00 34.39 104 PHE A C 1
ATOM 728 O O . PHE A 1 90 ? 39.858 38.597 15.514 1.00 31.68 104 PHE A O 1
ATOM 736 N N . LYS A 1 91 ? 38.384 39.346 13.985 1.00 36.91 105 LYS A N 1
ATOM 737 C CA . LYS A 1 91 ? 39.096 40.585 13.717 1.00 29.60 105 LYS A CA 1
ATOM 738 C C . LYS A 1 91 ? 38.076 41.687 13.483 1.00 25.51 105 LYS A C 1
ATOM 739 O O . LYS A 1 91 ? 37.055 41.461 12.830 1.00 26.58 105 LYS A O 1
ATOM 745 N N . LEU A 1 92 ? 38.352 42.875 14.015 1.00 24.68 106 LEU A N 1
ATOM 746 C CA . LEU A 1 92 ? 37.477 44.032 13.859 1.00 20.88 106 LEU A CA 1
ATOM 747 C C . LEU A 1 92 ? 38.205 45.089 13.044 1.00 18.23 106 LEU A C 1
ATOM 748 O O . LEU A 1 92 ? 39.273 45.556 13.448 1.00 20.84 106 LEU A O 1
ATOM 753 N N . LEU A 1 93 ? 37.622 45.475 11.912 1.00 19.30 107 LEU A N 1
ATOM 754 C CA . LEU A 1 93 ? 38.138 46.581 11.111 1.00 18.85 107 LEU A CA 1
ATOM 755 C C . LEU A 1 93 ? 37.528 47.871 11.643 1.00 22.84 107 LEU A C 1
ATOM 756 O O . LEU A 1 93 ? 36.325 48.100 11.497 1.00 22.54 107 LEU A O 1
ATOM 761 N N . PHE A 1 94 ? 38.359 48.713 12.257 1.00 22.46 108 PHE A N 1
ATOM 762 C CA . PHE A 1 94 ? 37.914 49.929 12.930 1.00 21.36 108 PHE A CA 1
ATOM 763 C C . PHE A 1 94 ? 38.770 51.096 12.458 1.00 20.21 108 PHE A C 1
ATOM 764 O O . PHE A 1 94 ? 39.965 51.156 12.764 1.00 19.96 108 PHE A O 1
ATOM 772 N N . PHE A 1 95 ? 38.161 52.035 11.736 1.00 21.84 109 PHE A N 1
ATOM 773 C CA . PHE A 1 95 ? 38.905 53.167 11.200 1.00 21.86 109 PHE A CA 1
ATOM 774 C C . PHE A 1 95 ? 37.933 54.278 10.828 1.00 21.24 109 PHE A C 1
ATOM 775 O O . PHE A 1 95 ? 36.724 54.061 10.721 1.00 21.27 109 PHE A O 1
ATOM 783 N N . GLN A 1 96 ? 38.481 55.474 10.635 1.00 23.87 110 GLN A N 1
ATOM 784 C CA . GLN A 1 96 ? 37.721 56.611 10.128 1.00 22.66 110 GLN A CA 1
ATOM 785 C C . GLN A 1 96 ? 38.221 56.960 8.733 1.00 20.52 110 GLN A C 1
ATOM 786 O O . GLN A 1 96 ? 39.338 57.484 8.595 1.00 21.08 110 GLN A O 1
ATOM 792 N N . PRO A 1 97 ? 37.456 56.702 7.679 1.00 25.23 111 PRO A N 1
ATOM 793 C CA . PRO A 1 97 ? 37.938 57.006 6.329 1.00 22.13 111 PRO A CA 1
ATOM 794 C C . PRO A 1 97 ? 38.008 58.505 6.088 1.00 24.86 111 PRO A C 1
ATOM 795 O O . PRO A 1 97 ? 37.399 59.311 6.799 1.00 22.79 111 PRO A O 1
ATOM 799 N N . ILE A 1 98 ? 38.777 58.870 5.069 1.00 26.08 112 ILE A N 1
ATOM 800 C CA . ILE A 1 98 ? 38.882 60.246 4.604 1.00 27.02 112 ILE A CA 1
ATOM 801 C C . ILE A 1 98 ? 38.538 60.258 3.117 1.00 28.24 112 ILE A C 1
ATOM 802 O O . ILE A 1 98 ? 39.263 59.666 2.314 1.00 29.84 112 ILE A O 1
ATOM 807 N N . PRO A 1 99 ? 37.446 60.910 2.700 1.00 28.71 113 PRO A N 1
ATOM 808 C CA . PRO A 1 99 ? 36.496 61.674 3.520 1.00 29.23 113 PRO A CA 1
ATOM 809 C C . PRO A 1 99 ? 35.547 60.778 4.308 1.00 27.70 113 PRO A C 1
ATOM 810 O O . PRO A 1 99 ? 35.711 59.560 4.351 1.00 22.28 113 PRO A O 1
ATOM 814 N N . ASP A 1 100 ? 34.526 61.380 4.912 1.00 25.50 114 ASP A N 1
ATOM 815 C CA . ASP A 1 100 ? 33.598 60.659 5.761 1.00 25.45 114 ASP A CA 1
ATOM 816 C C . ASP A 1 100 ? 32.797 59.640 4.946 1.00 25.35 114 ASP A C 1
ATOM 817 O O . ASP A 1 100 ? 32.697 59.750 3.721 1.00 25.38 114 ASP A O 1
ATOM 822 N N . PRO A 1 101 ? 32.225 58.629 5.610 1.00 23.72 115 PRO A N 1
ATOM 823 C CA . PRO A 1 101 ? 31.520 57.566 4.867 1.00 27.59 115 PRO A CA 1
ATOM 824 C C . PRO A 1 101 ? 30.446 58.062 3.908 1.00 27.87 115 PRO A C 1
ATOM 825 O O . PRO A 1 101 ? 30.307 57.504 2.811 1.00 25.01 115 PRO A O 1
ATOM 829 N N . ALA A 1 102 ? 29.678 59.087 4.285 1.00 25.26 116 ALA A N 1
ATOM 830 C CA . ALA A 1 102 ? 28.668 59.614 3.371 1.00 31.70 116 ALA A CA 1
ATOM 831 C C . ALA A 1 102 ? 29.309 60.191 2.113 1.00 27.68 116 ALA A C 1
ATOM 832 O O . ALA A 1 102 ? 28.801 59.995 1.003 1.00 30.72 116 ALA A O 1
ATOM 834 N N . SER A 1 103 ? 30.429 60.903 2.266 1.00 27.84 117 SER A N 1
ATOM 835 C CA . SER A 1 103 ? 31.131 61.444 1.107 1.00 30.26 117 SER A CA 1
ATOM 836 C C . SER A 1 103 ? 31.751 60.343 0.257 1.00 27.23 117 SER A C 1
ATOM 837 O O . SER A 1 103 ? 31.843 60.490 -0.968 1.00 31.33 117 SER A O 1
ATOM 840 N N . CYS A 1 104 ? 32.203 59.252 0.884 1.00 25.92 118 CYS A N 1
ATOM 841 C CA . CYS A 1 104 ? 32.698 58.112 0.116 1.00 27.13 118 CYS A CA 1
ATOM 842 C C . CYS A 1 104 ? 31.600 57.525 -0.757 1.00 24.68 118 CYS A C 1
ATOM 843 O O . CYS A 1 104 ? 31.820 57.240 -1.940 1.00 21.29 118 CYS A O 1
ATOM 846 N N . PHE A 1 105 ? 30.406 57.346 -0.188 1.00 26.19 119 PHE A N 1
ATOM 847 C CA . PHE A 1 105 ? 29.287 56.823 -0.961 1.00 29.49 119 PHE A CA 1
ATOM 848 C C . PHE A 1 105 ? 28.943 57.753 -2.117 1.00 31.87 119 PHE A C 1
ATOM 849 O O . PHE A 1 105 ? 28.712 57.295 -3.242 1.00 28.29 119 PHE A O 1
ATOM 857 N N . ALA A 1 106 ? 28.925 59.065 -1.861 1.00 31.20 120 ALA A N 1
ATOM 858 C CA . ALA A 1 106 ? 28.588 60.027 -2.906 1.00 35.18 120 ALA A CA 1
ATOM 859 C C . ALA A 1 106 ? 29.631 60.039 -4.017 1.00 34.30 120 ALA A C 1
ATOM 860 O O . ALA A 1 106 ? 29.281 60.119 -5.199 1.00 41.77 120 ALA A O 1
ATOM 862 N N . ALA A 1 107 ? 30.915 59.963 -3.660 1.00 35.95 121 ALA A N 1
ATOM 863 C CA . ALA A 1 107 ? 31.969 60.033 -4.669 1.00 32.90 121 ALA A CA 1
ATOM 864 C C . ALA A 1 107 ? 31.942 58.826 -5.599 1.00 34.85 121 ALA A C 1
ATOM 865 O O . ALA A 1 107 ? 32.200 58.957 -6.801 1.00 35.92 121 ALA A O 1
ATOM 867 N N . LEU A 1 108 ? 31.639 57.643 -5.060 1.00 34.26 122 LEU A N 1
ATOM 868 C CA . LEU A 1 108 ? 31.728 56.415 -5.842 1.00 35.26 122 LEU A CA 1
ATOM 869 C C . LEU A 1 108 ? 30.523 56.222 -6.759 1.00 36.80 122 LEU A C 1
ATOM 870 O O . LEU A 1 108 ? 30.673 55.756 -7.895 1.00 38.00 122 LEU A O 1
ATOM 875 N N . GLY A 1 109 ? 29.324 56.547 -6.283 1.00 36.46 123 GLY A N 1
ATOM 876 C CA . GLY A 1 109 ? 28.122 56.380 -7.072 1.00 40.13 123 GLY A CA 1
ATOM 877 C C . GLY A 1 109 ? 27.603 54.961 -7.164 1.00 42.50 123 GLY A C 1
ATOM 878 O O . GLY A 1 109 ? 26.550 54.742 -7.778 1.00 42.86 123 GLY A O 1
ATOM 879 N N . LEU A 1 110 ? 28.291 53.996 -6.565 1.00 42.45 124 LEU A N 1
ATOM 880 C CA . LEU A 1 110 ? 27.900 52.600 -6.677 1.00 38.76 124 LEU A CA 1
ATOM 881 C C . LEU A 1 110 ? 26.822 52.256 -5.657 1.00 37.64 124 LEU A C 1
ATOM 882 O O . LEU A 1 110 ? 26.741 52.850 -4.578 1.00 36.11 124 LEU A O 1
ATOM 887 N N . THR A 1 111 ? 25.987 51.285 -6.012 1.00 40.52 125 THR A N 1
ATOM 888 C CA . THR A 1 111 ? 25.000 50.777 -5.077 1.00 39.40 125 THR A CA 1
ATOM 889 C C . THR A 1 111 ? 25.660 49.812 -4.095 1.00 39.34 125 THR A C 1
ATOM 890 O O . THR A 1 111 ? 26.828 49.441 -4.234 1.00 36.22 125 THR A O 1
ATOM 894 N N . ILE A 1 112 ? 24.891 49.399 -3.087 1.00 37.59 126 ILE A N 1
ATOM 895 C CA . ILE A 1 112 ? 25.451 48.512 -2.076 1.00 38.92 126 ILE A CA 1
ATOM 896 C C . ILE A 1 112 ? 25.811 47.154 -2.674 1.00 42.08 126 ILE A C 1
ATOM 897 O O . ILE A 1 112 ? 26.809 46.542 -2.275 1.00 50.70 126 ILE A O 1
ATOM 902 N N . GLU A 1 113 ? 25.028 46.664 -3.639 1.00 42.49 127 GLU A N 1
ATOM 903 C CA . GLU A 1 113 ? 25.346 45.387 -4.271 1.00 41.68 127 GLU A CA 1
ATOM 904 C C . GLU A 1 113 ? 26.648 45.469 -5.056 1.00 39.82 127 GLU A C 1
ATOM 905 O O . GLU A 1 113 ? 27.510 44.590 -4.941 1.00 41.09 127 GLU A O 1
ATOM 911 N N . GLU A 1 114 ? 26.809 46.520 -5.863 1.00 38.93 128 GLU A N 1
ATOM 912 C CA . GLU A 1 114 ? 28.047 46.686 -6.615 1.00 40.22 128 GLU A CA 1
ATOM 913 C C . GLU A 1 114 ? 29.234 46.916 -5.688 1.00 35.46 128 GLU A C 1
ATOM 914 O O . GLU A 1 114 ? 30.363 46.537 -6.022 1.00 30.74 128 GLU A O 1
ATOM 920 N N . LEU A 1 115 ? 28.999 47.528 -4.525 1.00 32.54 129 LEU A N 1
ATOM 921 C CA . LEU A 1 115 ? 30.078 47.717 -3.562 1.00 33.04 129 LEU A CA 1
ATOM 922 C C . LEU A 1 115 ? 30.523 46.384 -2.973 1.00 32.56 129 LEU A C 1
ATOM 923 O O . LEU A 1 115 ? 31.722 46.080 -2.940 1.00 30.56 129 LEU A O 1
ATOM 928 N N . LYS A 1 116 ? 29.567 45.567 -2.518 1.00 33.06 130 LYS A N 1
ATOM 929 C CA . LYS A 1 116 ? 29.909 44.244 -2.001 1.00 30.27 130 LYS A CA 1
ATOM 930 C C . LYS A 1 116 ? 30.575 43.393 -3.071 1.00 33.22 130 LYS A C 1
ATOM 931 O O . LYS A 1 116 ? 31.576 42.718 -2.805 1.00 32.87 130 LYS A O 1
ATOM 937 N N . HIS A 1 117 ? 30.031 43.407 -4.290 1.00 32.04 131 HIS A N 1
ATOM 938 C CA . HIS A 1 117 ? 30.602 42.582 -5.347 1.00 35.93 131 HIS A CA 1
ATOM 939 C C . HIS A 1 117 ? 32.027 43.004 -5.668 1.00 34.22 131 HIS A C 1
ATOM 940 O O . HIS A 1 117 ? 32.913 42.155 -5.824 1.00 41.49 131 HIS A O 1
ATOM 947 N N . ARG A 1 118 ? 32.268 44.313 -5.769 1.00 33.60 132 ARG A N 1
ATOM 948 C CA . ARG A 1 118 ? 33.612 44.796 -6.066 1.00 32.86 132 ARG A CA 1
ATOM 949 C C . ARG A 1 118 ? 34.578 44.468 -4.934 1.00 35.31 132 ARG A C 1
ATOM 950 O O . ARG A 1 118 ? 35.711 44.042 -5.182 1.00 41.57 132 ARG A O 1
ATOM 958 N N . LEU A 1 119 ? 34.143 44.649 -3.686 1.00 33.26 133 LEU A N 1
ATOM 959 C CA . LEU A 1 119 ? 35.041 44.468 -2.549 1.00 31.64 133 LEU A CA 1
ATOM 960 C C . LEU A 1 119 ? 35.321 42.995 -2.276 1.00 34.81 133 LEU A C 1
ATOM 961 O O . LEU A 1 119 ? 36.452 42.629 -1.936 1.00 38.32 133 LEU A O 1
ATOM 966 N N . GLU A 1 120 ? 34.306 42.136 -2.415 1.00 32.78 134 GLU A N 1
ATOM 967 C CA . GLU A 1 120 ? 34.507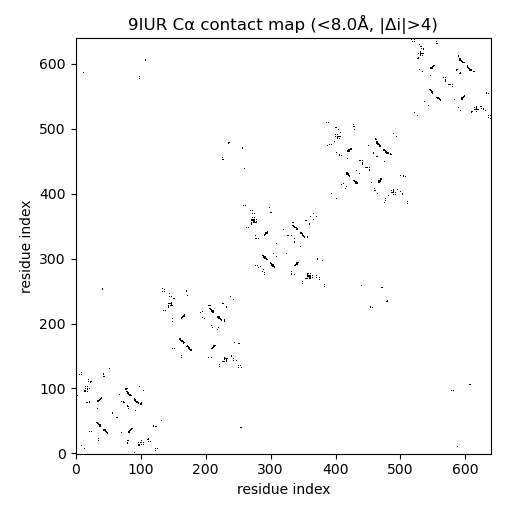 40.711 -2.165 1.00 35.65 134 GLU A CA 1
ATOM 968 C C . GLU A 1 120 ? 35.495 40.105 -3.155 1.00 36.94 134 GLU A C 1
ATOM 969 O O . GLU A 1 120 ? 36.359 39.308 -2.770 1.00 35.68 134 GLU A O 1
ATOM 975 N N . LYS A 1 121 ? 35.389 40.469 -4.435 1.00 38.27 135 LYS A N 1
ATOM 976 C CA . LYS A 1 121 ? 36.353 39.970 -5.413 1.00 41.29 135 LYS A CA 1
ATOM 977 C C . LYS A 1 121 ? 37.761 40.444 -5.087 1.00 38.31 135 LYS A C 1
ATOM 978 O O . LYS A 1 121 ? 38.721 39.669 -5.171 1.00 41.33 135 LYS A O 1
ATOM 984 N N . THR A 1 122 ? 37.903 41.718 -4.717 1.00 37.51 136 THR A N 1
ATOM 985 C CA . THR A 1 122 ? 39.215 42.258 -4.379 1.00 37.59 136 THR A CA 1
ATOM 986 C C . THR A 1 122 ? 39.805 41.545 -3.169 1.00 40.63 136 THR A C 1
ATOM 987 O O . THR A 1 122 ? 40.977 41.151 -3.176 1.00 41.98 136 THR A O 1
ATOM 991 N N . LEU A 1 123 ? 38.997 41.355 -2.122 1.00 41.46 137 LEU A N 1
ATOM 992 C CA . LEU A 1 123 ? 39.492 40.690 -0.921 1.00 43.22 137 LEU A CA 1
ATOM 993 C C . LEU A 1 123 ? 39.822 39.227 -1.190 1.00 41.66 137 LEU A C 1
ATOM 994 O O . LEU A 1 123 ? 40.846 38.722 -0.715 1.00 41.65 137 LEU A O 1
ATOM 999 N N . GLN A 1 124 ? 38.974 38.531 -1.955 1.00 40.86 138 GLN A N 1
ATOM 1000 C CA . GLN A 1 124 ? 39.247 37.131 -2.272 1.00 42.39 138 GLN A CA 1
ATOM 1001 C C . GLN A 1 124 ? 40.564 36.987 -3.022 1.00 43.92 138 GLN A C 1
ATOM 1002 O O . GLN A 1 124 ? 41.332 36.051 -2.769 1.00 43.12 138 GLN A O 1
ATOM 1008 N N . GLU A 1 125 ? 40.847 37.913 -3.941 1.00 42.57 139 GLU A N 1
ATOM 1009 C CA . GLU A 1 125 ? 42.105 37.865 -4.678 1.00 50.53 139 GLU A CA 1
ATOM 1010 C C . GLU A 1 125 ? 43.299 38.032 -3.746 1.00 51.18 139 GLU A C 1
ATOM 1011 O O . GLU A 1 125 ? 44.312 37.338 -3.894 1.00 55.09 139 GLU A O 1
ATOM 1017 N N . LYS A 1 126 ? 43.199 38.943 -2.775 1.00 49.81 140 LYS A N 1
ATOM 1018 C CA . LYS A 1 126 ? 44.323 39.212 -1.885 1.00 48.19 140 LYS A CA 1
ATOM 1019 C C . LYS A 1 126 ? 44.591 38.072 -0.912 1.00 45.38 140 LYS A C 1
ATOM 1020 O O . LYS A 1 126 ? 45.709 37.966 -0.399 1.00 47.90 140 LYS A O 1
ATOM 1026 N N . LEU A 1 127 ? 43.603 37.220 -0.641 1.00 45.50 141 LEU A N 1
ATOM 1027 C CA . LEU A 1 127 ? 43.767 36.189 0.379 1.00 49.73 141 LEU A CA 1
ATOM 1028 C C . LEU A 1 127 ? 44.337 34.892 -0.188 1.00 55.56 141 LEU A C 1
ATOM 1029 O O . LEU A 1 127 ? 45.326 34.370 0.339 1.00 53.22 141 LEU A O 1
ATOM 1034 N N . ALA A 1 128 ? 43.729 34.368 -1.251 1.00 56.67 142 ALA A N 1
ATOM 1035 C CA . ALA A 1 128 ? 44.178 33.135 -1.905 1.00 64.82 142 ALA A CA 1
ATOM 1036 C C . ALA A 1 128 ? 44.259 31.963 -0.928 1.00 69.25 142 ALA A C 1
ATOM 1037 O O . ALA A 1 128 ? 45.268 31.257 -0.874 1.00 70.31 142 ALA A O 1
ATOM 1039 N N . PRO B 1 1 ? 31.725 29.307 15.004 1.00 55.10 15 PRO B N 1
ATOM 1040 C CA . PRO B 1 1 ? 32.172 28.381 13.960 1.00 35.21 15 PRO B CA 1
ATOM 1041 C C . PRO B 1 1 ? 31.013 27.874 13.109 1.00 31.92 15 PRO B C 1
ATOM 1042 O O . PRO B 1 1 ? 30.241 28.666 12.567 1.00 29.14 15 PRO B O 1
ATOM 1046 N N . TRP B 1 2 ? 30.903 26.547 13.009 1.00 30.12 16 TRP B N 1
ATOM 1047 C CA . TRP B 1 2 ? 29.767 25.930 12.334 1.00 29.50 16 TRP B CA 1
ATOM 1048 C C . TRP B 1 2 ? 28.449 26.318 12.986 1.00 23.34 16 TRP B C 1
ATOM 1049 O O . TRP B 1 2 ? 27.410 26.338 12.319 1.00 26.75 16 TRP B O 1
ATOM 1060 N N . ARG B 1 3 ? 28.470 26.603 14.290 1.00 24.36 17 ARG B N 1
ATOM 1061 C CA . ARG B 1 3 ? 27.243 26.922 15.011 1.00 27.57 17 ARG B CA 1
ATOM 1062 C C . ARG B 1 3 ? 26.607 28.206 14.486 1.00 27.42 17 ARG B C 1
ATOM 1063 O O . ARG B 1 3 ? 25.397 28.257 14.243 1.00 20.95 17 ARG B O 1
ATOM 1071 N N . TYR B 1 4 ? 27.415 29.253 14.297 1.00 25.73 18 TYR B N 1
ATOM 1072 C CA . TYR B 1 4 ? 26.885 30.504 13.768 1.00 28.60 18 TYR B CA 1
ATOM 1073 C C . TYR B 1 4 ? 26.417 30.340 12.328 1.00 28.44 18 TYR B C 1
ATOM 1074 O O . TYR B 1 4 ? 25.346 30.837 11.956 1.00 23.31 18 TYR B O 1
ATOM 1083 N N . ARG B 1 5 ? 27.201 29.643 11.505 1.00 25.92 19 ARG B N 1
ATOM 1084 C CA . ARG B 1 5 ? 26.809 29.453 10.111 1.00 29.23 19 ARG B CA 1
ATOM 1085 C C . ARG B 1 5 ? 25.539 28.621 10.004 1.00 27.45 19 ARG B C 1
ATOM 1086 O O . ARG B 1 5 ? 24.698 28.875 9.134 1.00 26.41 19 ARG B O 1
ATOM 1094 N N . LEU B 1 6 ? 25.381 27.625 10.880 1.00 22.01 20 LEU B N 1
ATOM 1095 C CA . LEU B 1 6 ? 24.142 26.856 10.904 1.00 28.16 20 LEU B CA 1
ATOM 1096 C C . LEU B 1 6 ? 22.958 27.735 11.302 1.00 24.13 20 LEU B C 1
ATOM 1097 O O . LEU B 1 6 ? 21.851 27.571 10.777 1.00 25.04 20 LEU B O 1
ATOM 1102 N N . ASP B 1 7 ? 23.172 28.676 12.230 1.00 23.75 21 ASP B N 1
ATOM 1103 C CA . ASP B 1 7 ? 22.120 29.633 12.567 1.00 30.11 21 ASP B CA 1
ATOM 1104 C C . ASP B 1 7 ? 21.769 30.515 11.372 1.00 31.04 21 ASP B C 1
ATOM 1105 O O . ASP B 1 7 ? 20.589 30.796 11.126 1.00 29.84 21 ASP B O 1
ATOM 1110 N N . GLN B 1 8 ? 22.781 30.971 10.625 1.00 30.00 22 GLN B N 1
ATOM 1111 C CA . GLN B 1 8 ? 22.515 31.734 9.408 1.00 32.82 22 GLN B CA 1
ATOM 1112 C C . GLN B 1 8 ? 21.767 30.888 8.390 1.00 31.19 22 GLN B C 1
ATOM 1113 O O . GLN B 1 8 ? 20.839 31.370 7.730 1.00 30.42 22 GLN B O 1
ATOM 1119 N N . PHE B 1 9 ? 22.162 29.620 8.248 1.00 29.46 23 PHE B N 1
ATOM 1120 C CA . PHE B 1 9 ? 21.463 28.717 7.343 1.00 25.57 23 PHE B CA 1
ATOM 1121 C C . PHE B 1 9 ? 19.999 28.582 7.736 1.00 26.69 23 PHE B C 1
ATOM 1122 O O . PHE B 1 9 ? 19.115 28.568 6.871 1.00 24.83 23 PHE B O 1
ATOM 1130 N N . THR B 1 10 ? 19.725 28.508 9.042 1.00 26.62 24 THR B N 1
ATOM 1131 C CA . THR B 1 10 ? 18.357 28.315 9.513 1.00 27.33 24 THR B CA 1
ATOM 1132 C C . THR B 1 10 ? 17.454 29.465 9.090 1.00 26.93 24 THR B C 1
ATOM 1133 O O . THR B 1 10 ? 16.317 29.244 8.660 1.00 21.75 24 THR B O 1
ATOM 1137 N N . LYS B 1 11 ? 17.938 30.703 9.208 1.00 28.96 25 LYS B N 1
ATOM 1138 C CA . LYS B 1 11 ? 17.140 31.841 8.763 1.00 26.95 25 LYS B CA 1
ATOM 1139 C C . LYS B 1 11 ? 17.114 31.943 7.243 1.00 27.55 25 LYS B C 1
ATOM 1140 O O . LYS B 1 11 ? 16.066 32.238 6.658 1.00 25.26 25 LYS B O 1
ATOM 1146 N N . GLU B 1 12 ? 18.251 31.690 6.582 1.00 29.56 26 GLU B N 1
ATOM 1147 C CA . GLU B 1 12 ? 18.290 31.846 5.131 1.00 29.52 26 GLU B CA 1
ATOM 1148 C C . GLU B 1 12 ? 17.367 30.848 4.438 1.00 30.41 26 GLU B C 1
ATOM 1149 O O . GLU B 1 12 ? 16.772 31.174 3.403 1.00 28.92 26 GLU B O 1
ATOM 1155 N N . GLU B 1 13 ? 17.180 29.661 5.021 1.00 36.63 27 GLU B N 1
ATOM 1156 C CA . GLU B 1 13 ? 16.387 28.604 4.403 1.00 26.53 27 GLU B CA 1
ATOM 1157 C C . GLU B 1 13 ? 15.162 28.238 5.236 1.00 23.14 27 GLU B C 1
ATOM 1158 O O . GLU B 1 13 ? 14.716 27.087 5.211 1.00 21.65 27 GLU B O 1
ATOM 1164 N N . GLN B 1 14 ? 14.591 29.211 5.959 1.00 19.35 28 GLN B N 1
ATOM 1165 C CA . GLN B 1 14 ? 13.479 28.919 6.863 1.00 21.33 28 GLN B CA 1
ATOM 1166 C C . GLN B 1 14 ? 12.263 28.385 6.115 1.00 22.47 28 GLN B C 1
ATOM 1167 O O . GLN B 1 14 ? 11.523 27.551 6.649 1.00 18.97 28 GLN B O 1
ATOM 1173 N N . THR B 1 15 ? 12.042 28.842 4.883 1.00 19.87 29 THR B N 1
ATOM 1174 C CA . THR B 1 15 ? 10.896 28.353 4.128 1.00 21.63 29 THR B CA 1
ATOM 1175 C C . THR B 1 15 ? 11.079 26.886 3.761 1.00 23.13 29 THR B C 1
ATOM 1176 O O . THR B 1 15 ? 10.177 26.064 3.967 1.00 19.65 29 THR B O 1
ATOM 1180 N N . ALA B 1 16 ? 12.254 26.536 3.234 1.00 24.09 30 ALA B N 1
ATOM 1181 C CA . ALA B 1 16 ? 12.502 25.159 2.827 1.00 22.19 30 ALA B CA 1
ATOM 1182 C C . ALA B 1 16 ? 12.574 24.226 4.029 1.00 23.45 30 ALA B C 1
ATOM 1183 O O . ALA B 1 16 ? 12.052 23.107 3.980 1.00 25.25 30 ALA B O 1
ATOM 1185 N N . LEU B 1 17 ? 13.224 24.661 5.114 1.00 18.43 31 LEU B N 1
ATOM 1186 C CA . LEU B 1 17 ? 13.290 23.824 6.308 1.00 20.33 31 LEU B CA 1
ATOM 1187 C C . LEU B 1 17 ? 11.899 23.586 6.876 1.00 23.38 31 LEU B C 1
ATOM 1188 O O . LEU B 1 17 ? 11.598 22.490 7.365 1.00 21.97 31 LEU B O 1
ATOM 1193 N N . GLY B 1 18 ? 11.031 24.599 6.806 1.00 21.49 32 GLY B N 1
ATOM 1194 C CA . GLY B 1 18 ? 9.649 24.400 7.204 1.00 19.74 32 GLY B CA 1
ATOM 1195 C C . GLY B 1 18 ? 8.945 23.370 6.342 1.00 23.99 32 GLY B C 1
ATOM 1196 O O . GLY B 1 18 ? 8.200 22.527 6.848 1.00 21.36 32 GLY B O 1
ATOM 1197 N N . ALA B 1 19 ? 9.182 23.418 5.028 1.00 25.40 33 ALA B N 1
ATOM 1198 C CA . ALA B 1 19 ? 8.574 22.437 4.134 1.00 24.62 33 ALA B CA 1
ATOM 1199 C C . ALA B 1 19 ? 9.055 21.032 4.456 1.00 30.42 33 ALA B C 1
ATOM 1200 O O . ALA B 1 19 ? 8.253 20.093 4.524 1.00 30.44 33 ALA B O 1
ATOM 1202 N N . LEU B 1 20 ? 10.363 20.870 4.664 1.00 25.11 34 LEU B N 1
ATOM 1203 C CA . LEU B 1 20 ? 10.902 19.558 5.004 1.00 25.14 34 LEU B CA 1
ATOM 1204 C C . LEU B 1 20 ? 10.338 19.057 6.328 1.00 27.66 34 LEU B C 1
ATOM 1205 O O . LEU B 1 20 ? 10.004 17.874 6.461 1.00 24.82 34 LEU B O 1
ATOM 1210 N N . ALA B 1 21 ? 10.223 19.948 7.317 1.00 28.27 35 ALA B N 1
ATOM 1211 C CA . ALA B 1 21 ? 9.699 19.551 8.619 1.00 26.79 35 ALA B CA 1
ATOM 1212 C C . ALA B 1 21 ? 8.257 19.081 8.515 1.00 29.05 35 ALA B C 1
ATOM 1213 O O . ALA B 1 21 ? 7.868 18.102 9.164 1.00 36.67 35 ALA B O 1
ATOM 1215 N N . TRP B 1 22 ? 7.442 19.771 7.712 1.00 26.69 36 TRP B N 1
ATOM 1216 C CA . TRP B 1 22 ? 6.059 19.344 7.534 1.00 30.46 36 TRP B CA 1
ATOM 1217 C C . TRP B 1 22 ? 5.991 17.992 6.838 1.00 31.75 36 TRP B C 1
ATOM 1218 O O . TRP B 1 22 ? 5.262 17.092 7.275 1.00 29.67 36 TRP B O 1
ATOM 1229 N N . ALA B 1 23 ? 6.755 17.830 5.753 1.00 28.92 37 ALA B N 1
ATOM 1230 C CA . ALA B 1 23 ? 6.771 16.558 5.040 1.00 32.53 37 ALA B CA 1
ATOM 1231 C C . ALA B 1 23 ? 7.241 15.425 5.939 1.00 33.23 37 ALA B C 1
ATOM 1232 O O . ALA B 1 23 ? 6.791 14.284 5.785 1.00 37.37 37 ALA B O 1
ATOM 1234 N N . PHE B 1 24 ? 8.144 15.719 6.876 1.00 29.99 38 PHE B N 1
ATOM 1235 C CA . PHE B 1 24 ? 8.526 14.725 7.870 1.00 31.89 38 PHE B CA 1
ATOM 1236 C C . PHE B 1 24 ? 7.400 14.489 8.869 1.00 35.38 38 PHE B C 1
ATOM 1237 O O . PHE B 1 24 ? 7.182 13.355 9.312 1.00 36.48 38 PHE B O 1
ATOM 1245 N N . TYR B 1 25 ? 6.669 15.548 9.230 1.00 35.91 39 TYR B N 1
ATOM 1246 C CA . TYR B 1 25 ? 5.578 15.411 10.188 1.00 37.07 39 TYR B CA 1
ATOM 1247 C C . TYR B 1 25 ? 4.432 14.576 9.630 1.00 41.63 39 TYR B C 1
ATOM 1248 O O . TYR B 1 25 ? 3.783 13.841 10.383 1.00 50.40 39 TYR B O 1
ATOM 1257 N N . GLN B 1 26 ? 4.160 14.678 8.327 1.00 39.11 40 GLN B N 1
ATOM 1258 C CA . GLN B 1 26 ? 3.089 13.882 7.735 1.00 44.24 40 GLN B CA 1
ATOM 1259 C C . GLN B 1 26 ? 3.398 12.391 7.816 1.00 48.03 40 GLN B C 1
ATOM 1260 O O . GLN B 1 26 ? 2.496 11.573 8.034 1.00 58.09 40 GLN B O 1
ATOM 1266 N N . GLN B 1 27 ? 4.667 12.018 7.639 1.00 44.41 41 GLN B N 1
ATOM 1267 C CA . GLN B 1 27 ? 5.049 10.613 7.747 1.00 47.81 41 GLN B CA 1
ATOM 1268 C C . GLN B 1 27 ? 4.891 10.096 9.172 1.00 48.60 41 GLN B C 1
ATOM 1269 O O . GLN B 1 27 ? 4.515 8.936 9.377 1.00 55.20 41 GLN B O 1
ATOM 1275 N N . TRP B 1 28 ? 5.176 10.934 10.167 1.00 47.07 42 TRP B N 1
ATOM 1276 C CA . TRP B 1 28 ? 5.104 10.552 11.578 1.00 47.32 42 TRP B CA 1
ATOM 1277 C C . TRP B 1 28 ? 4.230 11.556 12.316 1.00 44.13 42 TRP B C 1
ATOM 1278 O O . TRP B 1 28 ? 4.734 12.400 13.068 1.00 42.32 42 TRP B O 1
ATOM 1289 N N . PRO B 1 29 ? 2.907 11.487 12.129 1.00 45.18 43 PRO B N 1
ATOM 1290 C CA . PRO B 1 29 ? 2.024 12.495 12.743 1.00 45.65 43 PRO B CA 1
ATOM 1291 C C . PRO B 1 29 ? 1.988 12.451 14.261 1.00 47.23 43 PRO B C 1
ATOM 1292 O O . PRO B 1 29 ? 1.566 13.438 14.877 1.00 47.32 43 PRO B O 1
ATOM 1296 N N . ALA B 1 30 ? 2.409 11.351 14.885 1.00 46.82 44 ALA B N 1
ATOM 1297 C CA . ALA B 1 30 ? 2.374 11.217 16.336 1.00 49.02 44 ALA B CA 1
ATOM 1298 C C . ALA B 1 30 ? 3.762 11.321 16.960 1.00 44.93 44 ALA B C 1
ATOM 1299 O O . ALA B 1 30 ? 3.984 10.813 18.064 1.00 45.65 44 ALA B O 1
ATOM 1301 N N . LYS B 1 31 ? 4.697 11.977 16.271 1.00 44.07 45 LYS B N 1
ATOM 1302 C CA . LYS B 1 31 ? 6.075 12.129 16.740 1.00 43.33 45 LYS B CA 1
ATOM 1303 C C . LYS B 1 31 ? 6.730 10.775 17.004 1.00 44.59 45 LYS B C 1
ATOM 1304 O O . LYS B 1 31 ? 7.482 10.607 17.966 1.00 44.91 45 LYS B O 1
ATOM 1310 N N . GLU B 1 32 ? 6.438 9.797 16.143 1.00 42.32 46 GLU B N 1
ATOM 1311 C CA . GLU B 1 32 ? 7.125 8.515 16.222 1.00 43.32 46 GLU B CA 1
ATOM 1312 C C . GLU B 1 32 ? 8.605 8.643 15.891 1.00 45.96 46 GLU B C 1
ATOM 1313 O O . GLU B 1 32 ? 9.393 7.775 16.282 1.00 43.27 46 GLU B O 1
ATOM 1319 N N . GLN B 1 33 ? 8.991 9.696 15.168 1.00 46.90 47 GLN B N 1
ATOM 1320 C CA . GLN B 1 33 ? 10.378 9.961 14.813 1.00 41.58 47 GLN B CA 1
ATOM 1321 C C . GLN B 1 33 ? 10.622 11.463 14.874 1.00 39.18 47 GLN B C 1
ATOM 1322 O O . GLN B 1 33 ? 9.724 12.261 14.595 1.00 40.16 47 GLN B O 1
ATOM 1328 N N . TYR B 1 34 ? 11.845 11.842 15.240 1.00 36.24 48 TYR B N 1
ATOM 1329 C CA . TYR B 1 34 ? 12.267 13.238 15.241 1.00 34.06 48 TYR B CA 1
ATOM 1330 C C . TYR B 1 34 ? 13.181 13.502 14.051 1.00 36.51 48 TYR B C 1
ATOM 1331 O O . TYR B 1 34 ? 13.973 12.639 13.658 1.00 31.12 48 TYR B O 1
ATOM 1340 N N . LEU B 1 35 ? 13.065 14.698 13.477 1.00 31.83 49 LEU B N 1
ATOM 1341 C CA . LEU B 1 35 ? 13.929 15.079 12.368 1.00 28.85 49 LEU B CA 1
ATOM 1342 C C . LEU B 1 35 ? 15.324 15.420 12.882 1.00 26.18 49 LEU B C 1
ATOM 1343 O O . LEU B 1 35 ? 15.477 16.203 13.825 1.00 23.47 49 LEU B O 1
ATOM 1348 N N . GLY B 1 36 ? 16.349 14.832 12.258 1.00 25.61 50 GLY B N 1
ATOM 1349 C CA . GLY B 1 36 ? 17.708 15.003 12.708 1.00 25.85 50 GLY B CA 1
ATOM 1350 C C . GLY B 1 36 ? 18.629 15.415 11.562 1.00 25.73 50 GLY B C 1
ATOM 1351 O O . GLY B 1 36 ? 18.263 15.341 10.392 1.00 25.21 50 GLY B O 1
ATOM 1352 N N . LEU B 1 37 ? 19.833 15.831 11.940 1.00 23.79 51 LEU B N 1
ATOM 1353 C CA . LEU B 1 37 ? 20.808 16.331 10.973 1.00 22.34 51 LEU B CA 1
ATOM 1354 C C . LEU B 1 37 ? 22.209 16.026 11.489 1.00 25.93 51 LEU B C 1
ATOM 1355 O O . LEU B 1 37 ? 22.646 16.616 12.481 1.00 22.58 51 LEU B O 1
ATOM 1360 N N . ASP B 1 38 ? 22.912 15.120 10.812 1.00 27.96 52 ASP B N 1
ATOM 1361 C CA . ASP B 1 38 ? 24.273 14.740 11.172 1.00 25.75 52 ASP B CA 1
ATOM 1362 C C . ASP B 1 38 ? 25.249 15.406 10.209 1.00 27.82 52 ASP B C 1
ATOM 1363 O O . ASP B 1 38 ? 25.098 15.301 8.988 1.00 30.50 52 ASP B O 1
ATOM 1368 N N . LEU B 1 39 ? 26.247 16.088 10.760 1.00 24.71 53 LEU B N 1
ATOM 1369 C CA . LEU B 1 39 ? 27.178 16.874 9.967 1.00 31.45 53 LEU B CA 1
ATOM 1370 C C . LEU B 1 39 ? 28.466 16.123 9.644 1.00 34.66 53 LEU B C 1
ATOM 1371 O O . LEU B 1 39 ? 29.401 16.727 9.111 1.00 36.10 53 LEU B O 1
ATOM 1376 N N . HIS B 1 40 ? 28.540 14.827 9.956 1.00 35.45 54 HIS B N 1
ATOM 1377 C CA . HIS B 1 40 ? 29.737 14.033 9.697 1.00 38.64 54 HIS B CA 1
ATOM 1378 C C . HIS B 1 40 ? 29.389 12.777 8.928 1.00 39.19 54 HIS B C 1
ATOM 1379 O O . HIS B 1 40 ? 28.438 12.057 9.298 1.00 40.29 54 HIS B O 1
ATOM 1386 N N . PRO B 1 41 ? 30.131 12.449 7.854 1.00 41.78 55 PRO B N 1
ATOM 1387 C CA . PRO B 1 41 ? 31.237 13.238 7.283 1.00 41.92 55 PRO B CA 1
ATOM 1388 C C . PRO B 1 41 ? 30.715 14.410 6.454 1.00 44.55 55 PRO B C 1
ATOM 1389 O O . PRO B 1 41 ? 31.324 15.478 6.427 1.00 43.13 55 PRO B O 1
ATOM 1393 N N . GLN B 1 42 ? 29.582 14.229 5.776 1.00 41.87 56 GLN B N 1
ATOM 1394 C CA . GLN B 1 42 ? 28.892 15.297 5.069 1.00 41.74 56 GLN B CA 1
ATOM 1395 C C . GLN B 1 42 ? 27.531 15.512 5.718 1.00 39.06 56 GLN B C 1
ATOM 1396 O O . GLN B 1 42 ? 26.920 14.571 6.236 1.00 36.58 56 GLN B O 1
ATOM 1402 N N . ALA B 1 43 ? 27.062 16.758 5.704 1.00 34.20 57 ALA B N 1
ATOM 1403 C CA . ALA B 1 43 ? 25.788 17.067 6.340 1.00 31.08 57 ALA B CA 1
ATOM 1404 C C . ALA B 1 43 ? 24.653 16.336 5.637 1.00 27.39 57 ALA B C 1
ATOM 1405 O O . ALA B 1 43 ? 24.477 16.463 4.424 1.00 32.39 57 ALA B O 1
ATOM 1407 N N . HIS B 1 44 ? 23.884 15.567 6.404 1.00 26.82 58 HIS B N 1
ATOM 1408 C CA . HIS B 1 44 ? 22.746 14.838 5.862 1.00 29.06 58 HIS B CA 1
ATOM 1409 C C . HIS B 1 44 ? 21.682 14.704 6.940 1.00 26.82 58 HIS B C 1
ATOM 1410 O O . HIS B 1 44 ? 21.987 14.680 8.135 1.00 29.50 58 HIS B O 1
ATOM 1417 N N . PHE B 1 45 ? 20.430 14.619 6.506 1.00 27.07 59 PHE B N 1
ATOM 1418 C CA . PHE B 1 45 ? 19.317 14.509 7.435 1.00 29.87 59 PHE B CA 1
ATOM 1419 C C . PHE B 1 45 ? 19.114 13.060 7.851 1.00 27.23 59 PHE B C 1
ATOM 1420 O O . PHE B 1 45 ? 19.261 12.138 7.044 1.00 33.27 59 PHE B O 1
ATOM 1428 N N . ILE B 1 46 ? 18.787 12.865 9.127 1.00 26.75 60 ILE B N 1
ATOM 1429 C CA . ILE B 1 46 ? 18.568 11.545 9.696 1.00 29.45 60 ILE B CA 1
ATOM 1430 C C . ILE B 1 46 ? 17.244 11.561 10.449 1.00 29.82 60 ILE B C 1
ATOM 1431 O O . ILE B 1 46 ? 16.604 12.600 10.610 1.00 27.89 60 ILE B O 1
ATOM 1436 N N . SER B 1 47 ? 16.840 10.382 10.912 1.00 30.42 61 SER B N 1
ATOM 1437 C CA . SER B 1 47 ? 15.610 10.213 11.673 1.00 34.21 61 SER B CA 1
ATOM 1438 C C . SER B 1 47 ? 15.960 9.576 13.010 1.00 35.32 61 SER B C 1
ATOM 1439 O O . SER B 1 47 ? 16.517 8.474 13.048 1.00 40.19 61 SER B O 1
ATOM 1442 N N . CYS B 1 48 ? 15.633 10.266 14.099 1.00 35.33 62 CYS B N 1
ATOM 1443 C CA . CYS B 1 48 ? 15.969 9.827 15.446 1.00 33.93 62 CYS B CA 1
ATOM 1444 C C . CYS B 1 48 ? 14.705 9.370 16.159 1.00 40.22 62 CYS B C 1
ATOM 1445 O O . CYS B 1 48 ? 13.719 10.114 16.218 1.00 40.56 62 CYS B O 1
ATOM 1448 N N . ALA B 1 49 ? 14.735 8.152 16.693 1.00 38.92 63 ALA B N 1
ATOM 1449 C CA . ALA B 1 49 ? 13.624 7.671 17.497 1.00 41.52 63 ALA B CA 1
ATOM 1450 C C . ALA B 1 49 ? 13.633 8.355 18.864 1.00 42.88 63 ALA B C 1
ATOM 1451 O O . ALA B 1 49 ? 14.704 8.588 19.435 1.00 39.39 63 ALA B O 1
ATOM 1453 N N . PRO B 1 50 ? 12.460 8.698 19.407 1.00 47.98 64 PRO B N 1
ATOM 1454 C CA . PRO B 1 50 ? 12.426 9.353 20.728 1.00 44.93 64 PRO B CA 1
ATOM 1455 C C . PRO B 1 50 ? 13.055 8.529 21.836 1.00 44.12 64 PRO B C 1
ATOM 1456 O O . PRO B 1 50 ? 13.653 9.103 22.755 1.00 43.38 64 PRO B O 1
ATOM 1460 N N . GLN B 1 51 ? 12.934 7.200 21.784 1.00 42.71 65 GLN B N 1
ATOM 1461 C CA . GLN B 1 51 ? 13.555 6.364 22.807 1.00 46.67 65 GLN B CA 1
ATOM 1462 C C . GLN B 1 51 ? 15.074 6.490 22.772 1.00 45.22 65 GLN B C 1
ATOM 1463 O O . GLN B 1 51 ? 15.719 6.617 23.819 1.00 43.99 65 GLN B O 1
ATOM 1469 N N . ALA B 1 52 ? 15.660 6.476 21.571 1.00 43.96 66 ALA B N 1
ATOM 1470 C CA . ALA B 1 52 ? 17.114 6.525 21.444 1.00 44.86 66 ALA B CA 1
ATOM 1471 C C . ALA B 1 52 ? 17.680 7.841 21.962 1.00 44.11 66 ALA B C 1
ATOM 1472 O O . ALA B 1 52 ? 18.728 7.859 22.618 1.00 43.91 66 ALA B O 1
ATOM 1474 N N . ILE B 1 53 ? 17.010 8.958 21.670 1.00 42.50 67 ILE B N 1
ATOM 1475 C CA . ILE B 1 53 ? 17.508 10.239 22.151 1.00 39.88 67 ILE B CA 1
ATOM 1476 C C . ILE B 1 53 ? 17.280 10.390 23.650 1.00 41.63 67 ILE B C 1
ATOM 1477 O O . ILE B 1 53 ? 17.988 11.163 24.306 1.00 41.57 67 ILE B O 1
ATOM 1482 N N . ALA B 1 54 ? 16.309 9.665 24.213 1.00 41.78 68 ALA B N 1
ATOM 1483 C CA . ALA B 1 54 ? 16.174 9.613 25.664 1.00 44.76 68 ALA B CA 1
ATOM 1484 C C . ALA B 1 54 ? 17.337 8.856 26.293 1.00 46.17 68 ALA B C 1
ATOM 1485 O O . ALA B 1 54 ? 17.891 9.289 27.310 1.00 48.54 68 ALA B O 1
ATOM 1487 N N . GLN B 1 55 ? 17.719 7.720 25.705 1.00 45.26 69 GLN B N 1
ATOM 1488 C CA . GLN B 1 55 ? 18.903 7.005 26.174 1.00 45.70 69 GLN B CA 1
ATOM 1489 C C . GLN B 1 55 ? 20.168 7.813 25.929 1.00 46.28 69 GLN B C 1
ATOM 1490 O O . GLN B 1 55 ? 21.068 7.839 26.776 1.00 47.42 69 GLN B O 1
ATOM 1496 N N . LEU B 1 56 ? 20.258 8.469 24.768 1.00 45.57 70 LEU B N 1
ATOM 1497 C CA . LEU B 1 56 ? 21.365 9.387 24.525 1.00 45.67 70 LEU B CA 1
ATOM 1498 C C . LEU B 1 56 ? 21.405 10.490 25.573 1.00 48.35 70 LEU B C 1
ATOM 1499 O O . LEU B 1 56 ? 22.489 10.946 25.953 1.00 51.40 70 LEU B O 1
ATOM 1504 N N . ASN B 1 57 ? 20.237 10.928 26.053 1.00 46.14 71 ASN B N 1
ATOM 1505 C CA . ASN B 1 57 ? 20.196 11.899 27.141 1.00 47.85 71 ASN B CA 1
ATOM 1506 C C . ASN B 1 57 ? 20.777 11.318 28.427 1.00 50.46 71 ASN B C 1
ATOM 1507 O O . ASN B 1 57 ? 21.442 12.026 29.192 1.00 51.13 71 ASN B O 1
ATOM 1512 N N . ASP B 1 58 ? 20.520 10.035 28.692 1.00 52.01 72 ASP B N 1
ATOM 1513 C CA . ASP B 1 58 ? 21.044 9.414 29.905 1.00 58.00 72 ASP B CA 1
ATOM 1514 C C . ASP B 1 58 ? 22.539 9.139 29.794 1.00 50.10 72 ASP B C 1
ATOM 1515 O O . ASP B 1 58 ? 23.282 9.328 30.764 1.00 49.36 72 ASP B O 1
ATOM 1520 N N . GLN B 1 59 ? 23.002 8.690 28.625 1.00 49.66 73 GLN B N 1
ATOM 1521 C CA . GLN B 1 59 ? 24.429 8.428 28.464 1.00 56.34 73 GLN B CA 1
ATOM 1522 C C . GLN B 1 59 ? 25.250 9.706 28.591 1.00 56.00 73 GLN B C 1
ATOM 1523 O O . GLN B 1 59 ? 26.407 9.660 29.025 1.00 60.91 73 GLN B O 1
ATOM 1529 N N . VAL B 1 60 ? 24.671 10.853 28.220 1.00 56.56 74 VAL B N 1
ATOM 1530 C CA . VAL B 1 60 ? 25.302 12.143 28.478 1.00 56.63 74 VAL B CA 1
ATOM 1531 C C . VAL B 1 60 ? 24.829 12.758 29.788 1.00 58.45 74 VAL B C 1
ATOM 1532 O O . VAL B 1 60 ? 25.299 13.844 30.158 1.00 59.45 74 VAL B O 1
ATOM 1536 N N . ASN B 1 61 ? 23.908 12.098 30.494 1.00 61.70 75 ASN B N 1
ATOM 1537 C CA . ASN B 1 61 ? 23.467 12.484 31.837 1.00 59.34 75 ASN B CA 1
ATOM 1538 C C . ASN B 1 61 ? 22.871 13.895 31.856 1.00 58.49 75 ASN B C 1
ATOM 1539 O O . ASN B 1 61 ? 23.368 14.804 32.523 1.00 59.30 75 ASN B O 1
ATOM 1544 N N . GLY B 1 62 ? 21.783 14.060 31.105 1.00 64.25 76 GLY B N 1
ATOM 1545 C CA . GLY B 1 62 ? 21.031 15.299 31.135 1.00 56.19 76 GLY B CA 1
ATOM 1546 C C . GLY B 1 62 ? 21.682 16.472 30.443 1.00 52.86 76 GLY B C 1
ATOM 1547 O O . GLY B 1 62 ? 21.188 17.596 30.571 1.00 51.41 76 GLY B O 1
ATOM 1548 N N . ARG B 1 63 ? 22.778 16.247 29.713 1.00 52.05 77 ARG B N 1
ATOM 1549 C CA . ARG B 1 63 ? 23.472 17.352 29.060 1.00 48.63 77 ARG B CA 1
ATOM 1550 C C . ARG B 1 63 ? 22.616 17.994 27.976 1.00 48.16 77 ARG B C 1
ATOM 1551 O O . ARG B 1 63 ? 22.765 19.189 27.694 1.00 52.53 77 ARG B O 1
ATOM 1559 N N . ILE B 1 64 ? 21.722 17.223 27.361 1.00 48.26 78 ILE B N 1
ATOM 1560 C CA . ILE B 1 64 ? 20.839 17.738 26.322 1.00 44.32 78 ILE B CA 1
ATOM 1561 C C . ILE B 1 64 ? 19.396 17.628 26.795 1.00 42.78 78 ILE B C 1
ATOM 1562 O O . ILE B 1 64 ? 18.477 17.449 25.987 1.00 45.28 78 ILE B O 1
ATOM 1567 N N . GLN B 1 65 ? 19.190 17.734 28.111 1.00 43.67 79 GLN B N 1
ATOM 1568 C CA . GLN B 1 65 ? 17.844 17.612 28.665 1.00 44.24 79 GLN B CA 1
ATOM 1569 C C . GLN B 1 65 ? 16.924 18.702 28.131 1.00 38.68 79 GLN B C 1
ATOM 1570 O O . GLN B 1 65 ? 15.730 18.466 27.907 1.00 40.51 79 GLN B O 1
ATOM 1576 N N . GLU B 1 66 ? 17.463 19.903 27.917 1.00 34.24 80 GLU B N 1
ATOM 1577 C CA . GLU B 1 66 ? 16.674 20.969 27.310 1.00 38.37 80 GLU B CA 1
ATOM 1578 C C . GLU B 1 66 ? 16.195 20.570 25.918 1.00 36.05 80 GLU B C 1
ATOM 1579 O O . GLU B 1 66 ? 15.039 20.815 25.555 1.00 30.37 80 GLU B O 1
ATOM 1585 N N . MET B 1 67 ? 17.067 19.940 25.130 1.00 34.93 81 MET B N 1
ATOM 1586 C CA . MET B 1 67 ? 16.686 19.534 23.783 1.00 31.45 81 MET B CA 1
ATOM 1587 C C . MET B 1 67 ? 15.659 18.409 23.801 1.00 34.25 81 MET B C 1
ATOM 1588 O O . MET B 1 67 ? 14.789 18.350 22.922 1.00 29.09 81 MET B O 1
ATOM 1593 N N . VAL B 1 68 ? 15.741 17.510 24.783 1.00 34.05 82 VAL B N 1
ATOM 1594 C CA . VAL B 1 68 ? 14.739 16.454 24.905 1.00 35.04 82 VAL B CA 1
ATOM 1595 C C . VAL B 1 68 ? 13.369 17.054 25.191 1.00 35.04 82 VAL B C 1
ATOM 1596 O O . VAL B 1 68 ? 12.354 16.616 24.635 1.00 34.92 82 VAL B O 1
ATOM 1600 N N . GLY B 1 69 ? 13.317 18.059 26.067 1.00 34.10 83 GLY B N 1
ATOM 1601 C CA . GLY B 1 69 ? 12.040 18.675 26.392 1.00 36.47 83 GLY B CA 1
ATOM 1602 C C . GLY B 1 69 ? 11.416 19.396 25.214 1.00 30.31 83 GLY B C 1
ATOM 1603 O O . GLY B 1 69 ? 10.212 19.280 24.970 1.00 33.18 83 GLY B O 1
ATOM 1604 N N . ILE B 1 70 ? 12.225 20.142 24.460 1.00 30.44 84 ILE B N 1
ATOM 1605 C CA . ILE B 1 70 ? 11.704 20.890 23.320 1.00 29.40 84 ILE B CA 1
ATOM 1606 C C . ILE B 1 70 ? 11.148 19.942 22.265 1.00 33.44 84 ILE B C 1
ATOM 1607 O O . ILE B 1 70 ? 10.075 20.180 21.697 1.00 33.55 84 ILE B O 1
ATOM 1612 N N . LEU B 1 71 ? 11.861 18.845 21.993 1.00 33.68 85 LEU B N 1
ATOM 1613 C CA . LEU B 1 71 ? 11.386 17.885 21.002 1.00 34.68 85 LEU B CA 1
ATOM 1614 C C . LEU B 1 71 ? 10.087 17.221 21.438 1.00 36.66 85 LEU B C 1
ATOM 1615 O O . LEU B 1 71 ? 9.264 16.852 20.591 1.00 33.86 85 LEU B O 1
ATOM 1620 N N . TYR B 1 72 ? 9.886 17.054 22.747 1.00 42.60 86 TYR B N 1
ATOM 1621 C CA . TYR B 1 72 ? 8.654 16.447 23.236 1.00 41.65 86 TYR B CA 1
ATOM 1622 C C . TYR B 1 72 ? 7.479 17.415 23.192 1.00 38.32 86 TYR B C 1
ATOM 1623 O O . TYR B 1 72 ? 6.329 16.979 23.062 1.00 45.03 86 TYR B O 1
ATOM 1632 N N . GLY B 1 73 ? 7.739 18.717 23.287 1.00 35.68 87 GLY B N 1
ATOM 1633 C CA . GLY B 1 73 ? 6.661 19.678 23.394 1.00 37.83 87 GLY B CA 1
ATOM 1634 C C . GLY B 1 73 ? 6.412 20.576 22.198 1.00 38.89 87 GLY B C 1
ATOM 1635 O O . GLY B 1 73 ? 5.434 21.331 22.204 1.00 46.65 87 GLY B O 1
ATOM 1636 N N . TYR B 1 74 ? 7.259 20.525 21.171 1.00 33.89 88 TYR B N 1
ATOM 1637 C CA . TYR B 1 74 ? 7.091 21.458 20.064 1.00 34.47 88 TYR B CA 1
ATOM 1638 C C . TYR B 1 74 ? 5.853 21.109 19.245 1.00 32.94 88 TYR B C 1
ATOM 1639 O O . TYR B 1 74 ? 5.498 19.940 19.076 1.00 36.87 88 TYR B O 1
ATOM 1648 N N . ASP B 1 75 ? 5.187 22.150 18.744 1.00 34.73 89 ASP B N 1
ATOM 1649 C CA . ASP B 1 75 ? 3.981 21.975 17.946 1.00 33.89 89 ASP B CA 1
ATOM 1650 C C . ASP B 1 75 ? 4.376 21.871 16.484 1.00 34.99 89 ASP B C 1
ATOM 1651 O O . ASP B 1 75 ? 4.811 22.870 15.889 1.00 33.30 89 ASP B O 1
ATOM 1656 N N . PRO B 1 76 ? 4.246 20.696 15.852 1.00 34.99 90 PRO B N 1
ATOM 1657 C CA . PRO B 1 76 ? 4.677 20.555 14.453 1.00 35.48 90 PRO B CA 1
ATOM 1658 C C . PRO B 1 76 ? 3.864 21.376 13.465 1.00 33.99 90 PRO B C 1
ATOM 1659 O O . PRO B 1 76 ? 4.319 21.563 12.330 1.00 33.70 90 PRO B O 1
ATOM 1663 N N . ARG B 1 77 ? 2.675 21.851 13.840 1.00 33.55 91 ARG B N 1
ATOM 1664 C CA . ARG B 1 77 ? 1.893 22.691 12.943 1.00 37.22 91 ARG B CA 1
ATOM 1665 C C . ARG B 1 77 ? 2.428 24.119 12.869 1.00 34.49 91 ARG B C 1
ATOM 1666 O O . ARG B 1 77 ? 2.067 24.857 11.946 1.00 32.25 91 ARG B O 1
ATOM 1674 N N . THR B 1 78 ? 3.270 24.526 13.819 1.00 32.22 92 THR B N 1
ATOM 1675 C CA . THR B 1 78 ? 3.837 25.870 13.831 1.00 32.39 92 THR B CA 1
ATOM 1676 C C . THR B 1 78 ? 5.334 25.917 14.091 1.00 29.97 92 THR B C 1
ATOM 1677 O O . THR B 1 78 ? 5.950 26.952 13.812 1.00 29.53 92 THR B O 1
ATOM 1681 N N . GLU B 1 79 ? 5.938 24.862 14.626 1.00 28.70 93 GLU B N 1
ATOM 1682 C CA . GLU B 1 79 ? 7.327 24.908 15.052 1.00 28.15 93 GLU B CA 1
ATOM 1683 C C . GLU B 1 79 ? 8.132 23.818 14.364 1.00 28.16 93 GLU B C 1
ATOM 1684 O O . GLU B 1 79 ? 7.633 22.721 14.093 1.00 25.69 93 GLU B O 1
ATOM 1690 N N . VAL B 1 80 ? 9.388 24.143 14.079 1.00 24.72 94 VAL B N 1
ATOM 1691 C CA . VAL B 1 80 ? 10.341 23.220 13.481 1.00 23.16 94 VAL B CA 1
ATOM 1692 C C . VAL B 1 80 ? 11.407 22.914 14.519 1.00 24.44 94 VAL B C 1
ATOM 1693 O O . VAL B 1 80 ? 12.018 23.833 15.076 1.00 27.98 94 VAL B O 1
ATOM 1697 N N . ALA B 1 81 ? 11.622 21.631 14.789 1.00 22.05 95 ALA B N 1
ATOM 1698 C CA . ALA B 1 81 ? 12.652 21.195 15.724 1.00 23.49 95 ALA B CA 1
ATOM 1699 C C . ALA B 1 81 ? 13.494 20.129 15.044 1.00 20.64 95 ALA B C 1
ATOM 1700 O O . ALA B 1 81 ? 12.984 19.057 14.706 1.00 23.94 95 ALA B O 1
ATOM 1702 N N . ILE B 1 82 ? 14.772 20.427 14.830 1.00 22.08 96 ILE B N 1
ATOM 1703 C CA . ILE B 1 82 ? 15.685 19.519 14.146 1.00 23.15 96 ILE B CA 1
ATOM 1704 C C . ILE B 1 82 ? 16.879 19.284 15.056 1.00 24.17 96 ILE B C 1
ATOM 1705 O O . ILE B 1 82 ? 17.542 20.241 15.471 1.00 23.33 96 ILE B O 1
ATOM 1710 N N . PHE B 1 83 ? 17.158 18.016 15.358 1.00 21.73 97 PHE B N 1
ATOM 1711 C CA . PHE B 1 83 ? 18.243 17.656 16.262 1.00 23.49 97 PHE B CA 1
ATOM 1712 C C . PHE B 1 83 ? 19.536 17.523 15.465 1.00 24.50 97 PHE B C 1
ATOM 1713 O O . PHE B 1 83 ? 19.617 16.717 14.533 1.00 21.42 97 PHE B O 1
ATOM 1721 N N . VAL B 1 84 ? 20.544 18.305 15.840 1.00 22.11 98 VAL B N 1
ATOM 1722 C CA . VAL B 1 84 ? 21.775 18.433 15.070 1.00 23.82 98 VAL B CA 1
ATOM 1723 C C . VAL B 1 84 ? 22.905 17.790 15.854 1.00 26.59 98 VAL B C 1
ATOM 1724 O O . VAL B 1 84 ? 23.179 18.176 16.999 1.00 27.95 98 VAL B O 1
ATOM 1728 N N . ILE B 1 85 ? 23.569 16.828 15.231 1.00 21.59 99 ILE B N 1
ATOM 1729 C CA . ILE B 1 85 ? 24.756 16.200 15.799 1.00 27.82 99 ILE B CA 1
ATOM 1730 C C . ILE B 1 85 ? 25.938 16.885 15.124 1.00 24.41 99 ILE B C 1
ATOM 1731 O O . ILE B 1 85 ? 26.371 16.504 14.036 1.00 24.71 99 ILE B O 1
ATOM 1736 N N . GLY B 1 86 ? 26.451 17.920 15.772 1.00 26.35 100 GLY B N 1
ATOM 1737 C CA . GLY B 1 86 ? 27.546 18.686 15.230 1.00 27.98 100 GLY B CA 1
ATOM 1738 C C . GLY B 1 86 ? 28.889 18.068 15.544 1.00 30.99 100 GLY B C 1
ATOM 1739 O O . GLY B 1 86 ? 29.012 17.085 16.295 1.00 28.97 100 GLY B O 1
ATOM 1740 N N . PRO B 1 87 ? 29.936 18.646 14.949 1.00 31.65 101 PRO B N 1
ATOM 1741 C CA . PRO B 1 87 ? 31.291 18.116 15.180 1.00 33.49 101 PRO B CA 1
ATOM 1742 C C . PRO B 1 87 ? 31.741 18.201 16.627 1.00 35.05 101 PRO B C 1
ATOM 1743 O O . PRO B 1 87 ? 32.425 17.293 17.115 1.00 40.70 101 PRO B O 1
ATOM 1747 N N . THR B 1 88 ? 31.369 19.266 17.335 1.00 37.26 102 THR B N 1
ATOM 1748 C CA . THR B 1 88 ? 31.855 19.501 18.684 1.00 32.30 102 THR B CA 1
ATOM 1749 C C . THR B 1 88 ? 30.777 19.451 19.756 1.00 33.76 102 THR B C 1
ATOM 1750 O O . THR B 1 88 ? 31.121 19.458 20.943 1.00 33.22 102 THR B O 1
ATOM 1754 N N . GLN B 1 89 ? 29.498 19.405 19.386 1.00 33.29 103 GLN B N 1
ATOM 1755 C CA . GLN B 1 89 ? 28.422 19.287 2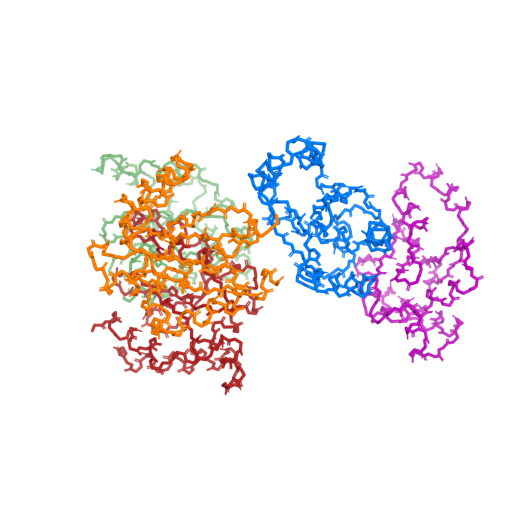0.364 1.00 31.18 103 GLN B CA 1
ATOM 1756 C C . GLN B 1 89 ? 27.123 18.992 19.629 1.00 30.11 103 GLN B C 1
ATOM 1757 O O . GLN B 1 89 ? 27.069 18.984 18.397 1.00 28.11 103 GLN B O 1
ATOM 1763 N N . PHE B 1 90 ? 26.080 18.731 20.411 1.00 29.03 104 PHE B N 1
ATOM 1764 C CA . PHE B 1 90 ? 24.723 18.640 19.901 1.00 30.36 104 PHE B CA 1
ATOM 1765 C C . PHE B 1 90 ? 24.109 20.031 19.833 1.00 31.79 104 PHE B C 1
ATOM 1766 O O . PHE B 1 90 ? 24.475 20.929 20.596 1.00 32.92 104 PHE B O 1
ATOM 1774 N N . LYS B 1 91 ? 23.171 20.204 18.905 1.00 27.24 105 LYS B N 1
ATOM 1775 C CA . LYS B 1 91 ? 22.521 21.492 18.712 1.00 27.84 105 LYS B CA 1
ATOM 1776 C C . LYS B 1 91 ? 21.093 21.248 18.250 1.00 24.45 105 LYS B C 1
ATOM 1777 O O . LYS B 1 91 ? 20.802 20.247 17.592 1.00 27.41 105 LYS B O 1
ATOM 1783 N N . LEU B 1 92 ? 20.200 22.164 18.607 1.00 28.58 106 LEU B N 1
ATOM 1784 C CA . LEU B 1 92 ? 18.794 22.053 18.239 1.00 26.56 106 LEU B CA 1
ATOM 1785 C C . LEU B 1 92 ? 18.398 23.257 17.397 1.00 24.61 106 LEU B C 1
ATOM 1786 O O . LEU B 1 92 ? 18.568 24.403 17.824 1.00 27.02 106 LEU B O 1
ATOM 1791 N N . LEU B 1 93 ? 17.877 22.992 16.204 1.00 23.54 107 LEU B N 1
ATOM 1792 C CA . LEU B 1 93 ? 17.304 24.026 15.350 1.00 26.46 107 LEU B CA 1
ATOM 1793 C C . LEU B 1 93 ? 15.825 24.147 15.690 1.00 27.72 107 LEU B C 1
ATOM 1794 O O . LEU B 1 93 ? 15.032 23.263 15.354 1.00 23.88 107 LEU B O 1
ATOM 1799 N N . PHE B 1 94 ? 15.454 25.237 16.359 1.00 24.37 108 PHE B N 1
ATOM 1800 C CA . PHE B 1 94 ? 14.091 25.447 16.833 1.00 25.91 108 PHE B CA 1
ATOM 1801 C C . PHE B 1 94 ? 13.645 26.840 16.420 1.00 28.14 108 PHE B C 1
ATOM 1802 O O . PHE B 1 94 ? 14.277 27.832 16.797 1.00 26.57 108 PHE B O 1
ATOM 1810 N N . PHE B 1 95 ? 12.568 26.919 15.642 1.00 25.31 109 PHE B N 1
ATOM 1811 C CA . PHE B 1 95 ? 12.081 28.212 15.185 1.00 27.24 109 PHE B CA 1
ATOM 1812 C C . PHE B 1 95 ? 10.658 28.065 14.671 1.00 27.62 109 PHE B C 1
ATOM 1813 O O . PHE B 1 95 ? 10.199 26.963 14.357 1.00 26.07 109 PHE B O 1
ATOM 1821 N N . GLN B 1 96 ? 9.967 29.198 14.591 1.00 26.00 110 GLN B N 1
ATOM 1822 C CA . GLN B 1 96 ? 8.653 29.255 13.967 1.00 26.63 110 GLN B CA 1
ATOM 1823 C C . GLN B 1 96 ? 8.774 29.943 12.616 1.00 25.85 110 GLN B C 1
ATOM 1824 O O . GLN B 1 96 ? 8.963 31.168 12.566 1.00 23.59 110 GLN B O 1
ATOM 1830 N N . PRO B 1 97 ? 8.675 29.213 11.508 1.00 23.62 111 PRO B N 1
ATOM 1831 C CA . PRO B 1 97 ? 8.794 29.846 10.193 1.00 24.25 111 PRO B CA 1
ATOM 1832 C C . PRO B 1 97 ? 7.584 30.707 9.865 1.00 26.33 111 PRO B C 1
ATOM 1833 O O . PRO B 1 97 ? 6.500 30.566 10.436 1.00 19.63 111 PRO B O 1
ATOM 1837 N N . ILE B 1 98 ? 7.794 31.625 8.929 1.00 27.41 112 ILE B N 1
ATOM 1838 C CA . ILE B 1 98 ? 6.703 32.397 8.342 1.00 24.81 112 ILE B CA 1
ATOM 1839 C C . ILE B 1 98 ? 6.675 32.083 6.851 1.00 24.93 112 ILE B C 1
ATOM 1840 O O . ILE B 1 98 ? 7.633 32.405 6.134 1.00 30.24 112 ILE B O 1
ATOM 1845 N N . PRO B 1 99 ? 5.622 31.434 6.341 1.00 25.30 113 PRO B N 1
ATOM 1846 C CA . PRO B 1 99 ? 4.408 30.989 7.040 1.00 25.47 113 PRO B CA 1
ATOM 1847 C C . PRO B 1 99 ? 4.592 29.666 7.780 1.00 25.66 113 PRO B C 1
ATOM 1848 O O . PRO B 1 99 ? 5.709 29.202 7.979 1.00 25.50 113 PRO B O 1
ATOM 1852 N N . ASP B 1 100 ? 3.488 29.035 8.179 1.00 29.35 114 ASP B N 1
ATOM 1853 C CA . ASP B 1 100 ? 3.532 27.784 8.917 1.00 28.47 114 ASP B CA 1
ATOM 1854 C C . ASP B 1 100 ? 4.085 26.661 8.039 1.00 27.25 114 ASP B C 1
ATOM 1855 O O . ASP B 1 100 ? 4.052 26.751 6.809 1.00 26.38 114 ASP B O 1
ATOM 1860 N N . PRO B 1 101 ? 4.592 25.583 8.655 1.00 28.07 115 PRO B N 1
ATOM 1861 C CA . PRO B 1 101 ? 5.235 24.520 7.860 1.00 25.34 115 PRO B CA 1
ATOM 1862 C C . PRO B 1 101 ? 4.376 23.964 6.737 1.00 27.09 115 PRO B C 1
ATOM 1863 O O . PRO B 1 101 ? 4.903 23.692 5.651 1.00 25.22 115 PRO B O 1
ATOM 1867 N N . ALA B 1 102 ? 3.068 23.797 6.958 1.00 26.01 116 ALA B N 1
ATOM 1868 C CA . ALA B 1 102 ? 2.207 23.278 5.898 1.00 26.93 116 ALA B CA 1
ATOM 1869 C C . ALA B 1 102 ? 2.175 24.228 4.709 1.00 27.95 116 ALA B C 1
ATOM 1870 O O . ALA B 1 102 ? 2.281 23.795 3.555 1.00 24.65 116 ALA B O 1
ATOM 1872 N N . SER B 1 103 ? 2.054 25.533 4.971 1.00 27.95 117 SER B N 1
ATOM 1873 C CA . SER B 1 103 ? 2.084 26.507 3.885 1.00 25.81 117 SER B CA 1
ATOM 1874 C C . SER B 1 103 ? 3.451 26.537 3.208 1.00 26.48 117 SER B C 1
ATOM 1875 O O . SER B 1 103 ? 3.540 26.715 1.987 1.00 24.49 117 SER B O 1
ATOM 1878 N N . CYS B 1 104 ? 4.528 26.359 3.983 1.00 26.41 118 CYS B N 1
ATOM 1879 C CA . CYS B 1 104 ? 5.859 26.242 3.390 1.00 26.36 118 CYS B CA 1
ATOM 1880 C C . CYS B 1 104 ? 5.933 25.054 2.440 1.00 21.72 118 CYS B C 1
ATOM 1881 O O . CYS B 1 104 ? 6.568 25.130 1.381 1.00 21.68 118 CYS B O 1
ATOM 1884 N N . PHE B 1 105 ? 5.318 23.934 2.823 1.00 24.48 119 PHE B N 1
ATOM 1885 C CA . PHE B 1 105 ? 5.323 22.753 1.966 1.00 26.27 119 PHE B CA 1
ATOM 1886 C C . PHE B 1 105 ? 4.570 23.014 0.667 1.00 27.02 119 PHE B C 1
ATOM 1887 O O . PHE B 1 105 ? 5.054 22.675 -0.421 1.00 25.54 119 PHE B O 1
ATOM 1895 N N . ALA B 1 106 ? 3.392 23.636 0.762 1.00 22.68 120 ALA B N 1
ATOM 1896 C CA . ALA B 1 106 ? 2.591 23.911 -0.427 1.00 26.09 120 ALA B CA 1
ATOM 1897 C C . ALA B 1 106 ? 3.301 24.878 -1.365 1.00 30.37 120 ALA B C 1
ATOM 1898 O O . ALA B 1 106 ? 3.271 24.697 -2.588 1.00 32.28 120 ALA B O 1
ATOM 1900 N N . ALA B 1 107 ? 3.943 25.910 -0.813 1.00 27.41 121 ALA B N 1
ATOM 1901 C CA . ALA B 1 107 ? 4.579 26.923 -1.651 1.00 28.30 121 ALA B CA 1
ATOM 1902 C C . ALA B 1 107 ? 5.728 26.338 -2.461 1.00 29.54 121 ALA B C 1
ATOM 1903 O O . ALA B 1 107 ? 5.915 26.690 -3.631 1.00 30.29 121 ALA B O 1
ATOM 1905 N N . LEU B 1 108 ? 6.519 25.454 -1.855 1.00 27.34 122 LEU B N 1
ATOM 1906 C CA . LEU B 1 108 ? 7.679 24.907 -2.549 1.00 30.34 122 LEU B CA 1
ATOM 1907 C C . LEU B 1 108 ? 7.304 23.834 -3.562 1.00 33.19 122 LEU B C 1
ATOM 1908 O O . LEU B 1 108 ? 7.998 23.681 -4.574 1.00 40.31 122 LEU B O 1
ATOM 1913 N N . GLY B 1 109 ? 6.240 23.080 -3.303 1.00 29.58 123 GLY B N 1
ATOM 1914 C CA . GLY B 1 109 ? 5.809 22.033 -4.216 1.00 35.00 123 GLY B CA 1
ATOM 1915 C C . GLY B 1 109 ? 6.855 20.973 -4.481 1.00 37.83 123 GLY B C 1
ATOM 1916 O O . GLY B 1 109 ? 6.990 20.509 -5.620 1.00 41.40 123 GLY B O 1
ATOM 1917 N N . LEU B 1 110 ? 7.598 20.574 -3.454 1.00 36.75 124 LEU B N 1
ATOM 1918 C CA . LEU B 1 110 ? 8.666 19.598 -3.595 1.00 39.13 124 LEU B CA 1
ATOM 1919 C C . LEU B 1 110 ? 8.404 18.397 -2.696 1.00 40.33 124 LEU B C 1
ATOM 1920 O O . LEU B 1 110 ? 7.840 18.527 -1.604 1.00 39.61 124 LEU B O 1
ATOM 1925 N N . THR B 1 111 ? 8.815 17.223 -3.170 1.00 38.11 125 THR B N 1
ATOM 1926 C CA . THR B 1 111 ? 8.714 16.019 -2.362 1.00 40.52 125 THR B CA 1
ATOM 1927 C C . THR B 1 111 ? 9.746 16.056 -1.235 1.00 39.63 125 THR B C 1
ATOM 1928 O O . THR B 1 111 ? 10.666 16.880 -1.220 1.00 37.05 125 THR B O 1
ATOM 1932 N N . ILE B 1 112 ? 9.591 15.133 -0.284 1.00 39.15 126 ILE B N 1
ATOM 1933 C CA . ILE B 1 112 ? 10.503 15.091 0.857 1.00 38.26 126 ILE B CA 1
ATOM 1934 C C . ILE B 1 112 ? 11.927 14.801 0.395 1.00 35.35 126 ILE B C 1
ATOM 1935 O O . ILE B 1 112 ? 12.892 15.371 0.919 1.00 31.09 126 ILE B O 1
ATOM 1940 N N . GLU B 1 113 ? 12.082 13.933 -0.607 1.00 36.61 127 GLU B N 1
ATOM 1941 C CA . GLU B 1 113 ? 13.416 13.586 -1.086 1.00 34.74 127 GLU B CA 1
ATOM 1942 C C . GLU B 1 113 ? 14.107 14.780 -1.734 1.00 39.15 127 GLU B C 1
ATOM 1943 O O . GLU B 1 113 ? 15.309 14.994 -1.528 1.00 38.67 127 GLU B O 1
ATOM 1949 N N . GLU B 1 114 ? 13.372 15.565 -2.528 1.00 37.80 128 GLU B N 1
ATOM 1950 C CA . GLU B 1 114 ? 13.973 16.736 -3.161 1.00 35.52 128 GLU B CA 1
ATOM 1951 C C . GLU B 1 114 ? 14.414 17.755 -2.119 1.00 32.72 128 GLU B C 1
ATOM 1952 O O . GLU B 1 114 ? 15.479 18.372 -2.253 1.00 29.97 128 GLU B O 1
ATOM 1958 N N . LEU B 1 115 ? 13.596 17.954 -1.079 1.00 31.62 129 LEU B N 1
ATOM 1959 C CA . LEU B 1 115 ? 13.932 18.915 -0.033 1.00 29.41 129 LEU B CA 1
ATOM 1960 C C . LEU B 1 115 ? 15.215 18.524 0.686 1.00 31.51 129 LEU B C 1
ATOM 1961 O O . LEU B 1 115 ? 16.070 19.377 0.955 1.00 27.92 129 LEU B O 1
ATOM 1966 N N . LYS B 1 116 ? 15.371 17.235 0.998 1.00 31.16 130 LYS B N 1
ATOM 1967 C CA . LYS B 1 116 ? 16.582 16.778 1.667 1.00 26.92 130 LYS B CA 1
ATOM 1968 C C . LYS B 1 116 ? 17.807 17.010 0.794 1.00 31.07 130 LYS B C 1
ATOM 1969 O O . LYS B 1 116 ? 18.817 17.550 1.258 1.00 31.88 130 LYS B O 1
ATOM 1975 N N . HIS B 1 117 ? 17.728 16.631 -0.487 1.00 34.59 131 HIS B N 1
ATOM 1976 C CA . HIS B 1 117 ? 18.864 16.829 -1.384 1.00 35.57 131 HIS B CA 1
ATOM 1977 C C . HIS B 1 117 ? 19.189 18.308 -1.542 1.00 33.20 131 HIS B C 1
ATOM 1978 O O . HIS B 1 117 ? 20.358 18.704 -1.492 1.00 31.22 131 HIS B O 1
ATOM 1985 N N . ARG B 1 118 ? 18.164 19.142 -1.726 1.00 34.58 132 ARG B N 1
ATOM 1986 C CA . ARG B 1 118 ? 18.397 20.573 -1.900 1.00 33.20 132 ARG B CA 1
ATOM 1987 C C . ARG B 1 118 ? 18.984 21.200 -0.639 1.00 31.23 132 ARG B C 1
ATOM 1988 O O . ARG B 1 118 ? 19.934 21.987 -0.717 1.00 29.98 132 ARG B O 1
ATOM 1996 N N . LEU B 1 119 ? 18.452 20.847 0.535 1.00 27.90 133 LEU B N 1
ATOM 1997 C CA . LEU B 1 119 ? 18.922 21.472 1.771 1.00 28.71 133 LEU B CA 1
ATOM 1998 C C . LEU B 1 119 ? 20.314 20.983 2.155 1.00 28.64 133 LEU B C 1
ATOM 1999 O O . LEU B 1 119 ? 21.146 21.771 2.622 1.00 27.23 133 LEU B O 1
ATOM 2004 N N . GLU B 1 120 ? 20.586 19.688 1.971 1.00 29.89 134 GLU B N 1
ATOM 2005 C CA . GLU B 1 120 ? 21.913 19.156 2.273 1.00 30.34 134 GLU B CA 1
ATOM 2006 C C . GLU B 1 120 ? 22.979 19.789 1.386 1.00 31.48 134 GLU B C 1
ATOM 2007 O O . GLU B 1 120 ? 24.065 20.140 1.863 1.00 31.65 134 GLU B O 1
ATOM 2013 N N . LYS B 1 121 ? 22.687 19.944 0.092 1.00 30.17 135 LYS B N 1
ATOM 2014 C CA . LYS B 1 121 ? 23.638 20.585 -0.812 1.00 30.91 135 LYS B CA 1
ATOM 2015 C C . LYS B 1 121 ? 23.904 22.028 -0.401 1.00 29.94 135 LYS B C 1
ATOM 2016 O O . LYS B 1 121 ? 25.060 22.465 -0.340 1.00 30.92 135 LYS B O 1
ATOM 2022 N N . THR B 1 122 ? 22.844 22.777 -0.092 1.00 27.43 136 THR B N 1
ATOM 2023 C CA . THR B 1 122 ? 23.007 24.156 0.359 1.00 28.84 136 THR B CA 1
ATOM 2024 C C . THR B 1 122 ? 23.798 24.225 1.660 1.00 30.23 136 THR B C 1
ATOM 2025 O O . THR B 1 122 ? 24.660 25.096 1.826 1.00 28.65 136 THR B O 1
ATOM 2029 N N . LEU B 1 123 ? 23.518 23.317 2.597 1.00 30.51 137 LEU B N 1
ATOM 2030 C CA . LEU B 1 123 ? 24.216 23.348 3.876 1.00 30.86 137 LEU B CA 1
ATOM 2031 C C . LEU B 1 123 ? 25.685 22.981 3.717 1.00 31.52 137 LEU B C 1
ATOM 2032 O O . LEU B 1 123 ? 26.555 23.607 4.334 1.00 32.61 137 LEU B O 1
ATOM 2037 N N . GLN B 1 124 ? 25.981 21.970 2.896 1.00 33.82 138 GLN B N 1
ATOM 2038 C CA . GLN B 1 124 ? 27.363 21.525 2.742 1.00 34.46 138 GLN B CA 1
ATOM 2039 C C . GLN B 1 124 ? 28.235 22.631 2.166 1.00 35.15 138 GLN B C 1
ATOM 2040 O O . GLN B 1 124 ? 29.379 22.815 2.596 1.00 40.34 138 GLN B O 1
ATOM 2046 N N . GLU B 1 125 ? 27.708 23.386 1.199 1.00 32.79 139 GLU B N 1
ATOM 2047 C CA . GLU B 1 125 ? 28.462 24.498 0.632 1.00 32.49 139 GLU B CA 1
ATOM 2048 C C . GLU B 1 125 ? 28.712 25.590 1.666 1.00 36.00 139 GLU B C 1
ATOM 2049 O O . GLU B 1 125 ? 29.799 26.180 1.702 1.00 37.11 139 GLU B O 1
ATOM 2055 N N . LYS B 1 126 ? 27.717 25.889 2.506 1.00 34.92 140 LYS B N 1
ATOM 2056 C CA . LYS B 1 126 ? 27.896 26.942 3.502 1.00 34.12 140 LYS B CA 1
ATOM 2057 C C . LYS B 1 126 ? 28.865 26.514 4.597 1.00 37.62 140 LYS B C 1
ATOM 2058 O O . LYS B 1 126 ? 29.787 27.260 4.948 1.00 35.11 140 LYS B O 1
ATOM 2064 N N . LEU B 1 127 ? 28.669 25.316 5.155 1.00 37.79 141 LEU B N 1
ATOM 2065 C CA . LEU B 1 127 ? 29.555 24.849 6.218 1.00 40.15 141 LEU B CA 1
ATOM 2066 C C . LEU B 1 127 ? 30.931 24.490 5.673 1.00 41.04 141 LEU B C 1
ATOM 2067 O O . LEU B 1 127 ? 31.953 24.823 6.288 1.00 38.63 141 LEU B O 1
ATOM 2072 N N . ALA B 1 128 ? 30.975 23.815 4.526 1.00 39.89 142 ALA B N 1
ATOM 2073 C CA . ALA B 1 128 ? 32.226 23.412 3.886 1.00 45.27 142 ALA B CA 1
ATOM 2074 C C . ALA B 1 128 ? 33.105 22.598 4.832 1.00 48.46 142 ALA B C 1
ATOM 2075 O O . ALA B 1 128 ? 33.998 23.137 5.485 1.00 50.90 142 ALA B O 1
ATOM 2077 N N . PRO C 1 1 ? -12.747 46.123 -1.284 1.00 45.28 15 PRO C N 1
ATOM 2078 C CA . PRO C 1 1 ? -12.878 46.964 -0.088 1.00 42.52 15 PRO C CA 1
ATOM 2079 C C . PRO C 1 1 ? -12.781 48.444 -0.441 1.00 38.54 15 PRO C C 1
ATOM 2080 O O . PRO C 1 1 ? -11.701 48.905 -0.805 1.00 38.41 15 PRO C O 1
ATOM 2084 N N . TRP C 1 2 ? -13.897 49.171 -0.334 1.00 37.36 16 TRP C N 1
ATOM 2085 C CA . TRP C 1 2 ? -13.923 50.558 -0.791 1.00 37.15 16 TRP C CA 1
ATOM 2086 C C . TRP C 1 2 ? -12.956 51.430 -0.004 1.00 35.13 16 TRP C C 1
ATOM 2087 O O . TRP C 1 2 ? -12.385 52.375 -0.558 1.00 33.73 16 TRP C O 1
ATOM 2098 N N . ARG C 1 3 ? -12.751 51.129 1.280 1.00 35.85 17 ARG C N 1
ATOM 2099 C CA . ARG C 1 3 ? -11.793 51.897 2.067 1.00 35.37 17 ARG C CA 1
ATOM 2100 C C . ARG C 1 3 ? -10.390 51.804 1.478 1.00 35.86 17 ARG C C 1
ATOM 2101 O O . ARG C 1 3 ? -9.683 52.814 1.375 1.00 35.47 17 ARG C O 1
ATOM 2109 N N . TYR C 1 4 ? -9.972 50.604 1.067 1.00 32.92 18 TYR C N 1
ATOM 2110 C CA . TYR C 1 4 ? -8.640 50.461 0.487 1.00 34.04 18 TYR C CA 1
ATOM 2111 C C . TYR C 1 4 ? -8.550 51.089 -0.898 1.00 34.66 18 TYR C C 1
ATOM 2112 O O . TYR C 1 4 ? -7.496 51.621 -1.265 1.00 30.47 18 TYR C O 1
ATOM 2121 N N . ARG C 1 5 ? -9.632 51.029 -1.681 1.00 34.31 19 ARG C N 1
ATOM 2122 C CA . ARG C 1 5 ? -9.628 51.655 -2.999 1.00 33.16 19 ARG C CA 1
ATOM 2123 C C . ARG C 1 5 ? -9.430 53.159 -2.890 1.00 29.44 19 ARG C C 1
ATOM 2124 O O . ARG C 1 5 ? -8.738 53.761 -3.719 1.00 32.05 19 ARG C O 1
ATOM 2132 N N . LEU C 1 6 ? -10.052 53.783 -1.883 1.00 27.11 20 LEU C N 1
ATOM 2133 C CA . LEU C 1 6 ? -9.922 55.223 -1.694 1.00 31.07 20 LEU C CA 1
ATOM 2134 C C . LEU C 1 6 ? -8.482 55.614 -1.393 1.00 29.73 20 LEU C C 1
ATOM 2135 O O . LEU C 1 6 ? -7.987 56.622 -1.909 1.00 30.15 20 LEU C O 1
ATOM 2140 N N . ASP C 1 7 ? -7.794 54.833 -0.555 1.00 28.23 21 ASP C N 1
ATOM 2141 C CA . ASP C 1 7 ? -6.390 55.119 -0.276 1.00 30.20 21 ASP C CA 1
ATOM 2142 C C . ASP C 1 7 ? -5.550 55.013 -1.542 1.00 28.70 21 ASP C C 1
ATOM 2143 O O . ASP C 1 7 ? -4.651 55.830 -1.770 1.00 28.32 21 ASP C O 1
ATOM 2148 N N . GLN C 1 8 ? -5.826 54.010 -2.378 1.00 26.99 22 GLN C N 1
ATOM 2149 C CA . GLN C 1 8 ? -5.120 53.898 -3.650 1.00 34.69 22 GLN C CA 1
ATOM 2150 C C . GLN C 1 8 ? -5.411 55.098 -4.539 1.00 32.23 22 GLN C C 1
ATOM 2151 O O . GLN C 1 8 ? -4.499 55.680 -5.138 1.00 34.24 22 GLN C O 1
ATOM 2157 N N . PHE C 1 9 ? -6.684 55.487 -4.623 1.00 26.16 23 PHE C N 1
ATOM 2158 C CA . PHE C 1 9 ? -7.065 56.660 -5.402 1.00 31.85 23 PHE C CA 1
ATOM 2159 C C . PHE C 1 9 ? -6.381 57.917 -4.876 1.00 28.49 23 PHE C C 1
ATOM 2160 O O . PHE C 1 9 ? -5.962 58.782 -5.656 1.00 26.77 23 PHE C O 1
ATOM 2168 N N . THR C 1 10 ? -6.244 58.024 -3.552 1.00 28.02 24 THR C N 1
ATOM 2169 C CA . THR C 1 10 ? -5.614 59.198 -2.952 1.00 30.73 24 THR C CA 1
ATOM 2170 C C . THR C 1 10 ? -4.153 59.330 -3.369 1.00 32.88 24 THR C C 1
ATOM 2171 O O . THR C 1 10 ? -3.673 60.440 -3.632 1.00 36.52 24 THR C O 1
ATOM 2175 N N . LYS C 1 11 ? -3.425 58.213 -3.429 1.00 30.36 25 LYS C N 1
ATOM 2176 C CA . LYS C 1 11 ? -2.021 58.275 -3.823 1.00 31.40 25 LYS C CA 1
ATOM 2177 C C . LYS C 1 11 ? -1.868 58.546 -5.316 1.00 29.61 25 LYS C C 1
ATOM 2178 O O . LYS C 1 11 ? -1.062 59.390 -5.718 1.00 26.68 25 LYS C O 1
ATOM 2184 N N . GLU C 1 12 ? -2.641 57.851 -6.152 1.00 29.60 26 GLU C N 1
ATOM 2185 C CA . GLU C 1 12 ? -2.505 58.014 -7.596 1.00 30.20 26 GLU C CA 1
ATOM 2186 C C . GLU C 1 12 ? -2.911 59.412 -8.047 1.00 33.11 26 GLU C C 1
ATOM 2187 O O . GLU C 1 12 ? -2.284 59.988 -8.944 1.00 34.74 26 GLU C O 1
ATOM 2193 N N . GLU C 1 13 ? -3.957 59.972 -7.445 1.00 33.03 27 GLU C N 1
ATOM 2194 C CA . GLU C 1 13 ? -4.497 61.272 -7.833 1.00 32.18 27 GLU C CA 1
ATOM 2195 C C . GLU C 1 13 ? -4.169 62.353 -6.807 1.00 29.32 27 GLU C C 1
ATOM 2196 O O . GLU C 1 13 ? -4.979 63.241 -6.544 1.00 25.42 27 GLU C O 1
ATOM 2202 N N . GLN C 1 14 ? -2.971 62.293 -6.219 1.00 26.12 28 GLN C N 1
ATOM 2203 C CA . GLN C 1 14 ? -2.622 63.235 -5.159 1.00 25.69 28 GLN C CA 1
ATOM 2204 C C . GLN C 1 14 ? -2.546 64.665 -5.680 1.00 23.66 28 GLN C C 1
ATOM 2205 O O . GLN C 1 14 ? -2.930 65.605 -4.977 1.00 19.92 28 GLN C O 1
ATOM 2211 N N . THR C 1 15 ? -2.038 64.852 -6.899 1.00 24.90 29 THR C N 1
ATOM 2212 C CA . THR C 1 15 ? -1.868 66.204 -7.418 1.00 29.33 29 THR C CA 1
ATOM 2213 C C . THR C 1 15 ? -3.206 66.823 -7.812 1.00 27.81 29 THR C C 1
ATOM 2214 O O . THR C 1 15 ? -3.474 67.988 -7.494 1.00 27.68 29 THR C O 1
ATOM 2218 N N . ALA C 1 16 ? -4.064 66.061 -8.494 1.00 28.66 30 ALA C N 1
ATOM 2219 C CA . ALA C 1 16 ? -5.382 66.584 -8.846 1.00 29.91 30 ALA C CA 1
ATOM 2220 C C . ALA C 1 16 ? -6.213 66.866 -7.601 1.00 25.88 30 ALA C C 1
ATOM 2221 O O . ALA C 1 16 ? -6.873 67.908 -7.509 1.00 29.57 30 ALA C O 1
ATOM 2223 N N . LEU C 1 17 ? -6.184 65.955 -6.624 1.00 24.22 31 LEU C N 1
ATOM 2224 C CA . LEU C 1 17 ? -6.871 66.209 -5.359 1.00 26.01 31 LEU C CA 1
ATOM 2225 C C . LEU C 1 17 ? -6.262 67.403 -4.634 1.00 25.62 31 LEU C C 1
ATOM 2226 O O . LEU C 1 17 ? -6.977 68.182 -3.991 1.00 24.07 31 LEU C O 1
ATOM 2231 N N . GLY C 1 18 ? -4.939 67.556 -4.710 1.00 25.86 32 GLY C N 1
ATOM 2232 C CA . GLY C 1 18 ? -4.320 68.757 -4.175 1.00 27.24 32 GLY C CA 1
ATOM 2233 C C . GLY C 1 18 ? -4.799 70.014 -4.877 1.00 29.50 32 GLY C C 1
ATOM 2234 O O . GLY C 1 18 ? -5.085 71.027 -4.233 1.00 25.84 32 GLY C O 1
ATOM 2235 N N . ALA C 1 19 ? -4.906 69.959 -6.206 1.00 26.87 33 ALA C N 1
ATOM 2236 C CA . ALA C 1 19 ? -5.404 71.105 -6.961 1.00 31.17 33 ALA C CA 1
ATOM 2237 C C . ALA C 1 19 ? -6.841 71.437 -6.577 1.00 38.93 33 ALA C C 1
ATOM 2238 O O . ALA C 1 19 ? -7.185 72.609 -6.378 1.00 37.10 33 ALA C O 1
ATOM 2240 N N . LEU C 1 20 ? -7.691 70.412 -6.457 1.00 30.90 34 LEU C N 1
ATOM 2241 C CA . LEU C 1 20 ? -9.083 70.633 -6.083 1.00 25.00 34 LEU C CA 1
ATOM 2242 C C . LEU C 1 20 ? -9.195 71.220 -4.683 1.00 29.10 34 LEU C C 1
ATOM 2243 O O . LEU C 1 20 ? -10.005 72.121 -4.443 1.00 35.87 34 LEU C O 1
ATOM 2248 N N . ALA C 1 21 ? -8.385 70.726 -3.745 1.00 27.26 35 ALA C N 1
ATOM 2249 C CA . ALA C 1 21 ? -8.471 71.209 -2.372 1.00 29.58 35 ALA C CA 1
ATOM 2250 C C . ALA C 1 21 ? -8.091 72.682 -2.273 1.00 33.61 35 ALA C C 1
ATOM 2251 O O . ALA C 1 21 ? -8.675 73.425 -1.475 1.00 37.03 35 ALA C O 1
ATOM 2253 N N . TRP C 1 22 ? -7.105 73.121 -3.065 1.00 34.23 36 TRP C N 1
ATOM 2254 C CA . TRP C 1 22 ? -6.696 74.525 -3.030 1.00 34.37 36 TRP C CA 1
ATOM 2255 C C . TRP C 1 22 ? -7.796 75.432 -3.572 1.00 37.42 36 TRP C C 1
ATOM 2256 O O . TRP C 1 22 ? -8.124 76.459 -2.965 1.00 41.47 36 TRP C O 1
ATOM 2267 N N . ALA C 1 23 ? -8.379 75.063 -4.715 1.00 35.38 37 ALA C N 1
ATOM 2268 C CA . ALA C 1 23 ? -9.474 75.848 -5.277 1.00 42.29 37 ALA C CA 1
ATOM 2269 C C . ALA C 1 23 ? -10.658 75.901 -4.321 1.00 43.94 37 ALA C C 1
ATOM 2270 O O . ALA C 1 23 ? -11.293 76.951 -4.162 1.00 54.11 37 ALA C O 1
ATOM 2272 N N . PHE C 1 24 ? -10.967 74.777 -3.672 1.00 39.92 38 PHE C N 1
ATOM 2273 C CA . PHE C 1 24 ? -12.038 74.763 -2.684 1.00 40.44 38 PHE C CA 1
ATOM 2274 C C . PHE C 1 24 ? -11.703 75.655 -1.495 1.00 41.82 38 PHE C C 1
ATOM 2275 O O . PHE C 1 24 ? -12.583 76.338 -0.959 1.00 44.81 38 PHE C O 1
ATOM 2283 N N . TYR C 1 25 ? -10.440 75.653 -1.060 1.00 40.98 39 TYR C N 1
ATOM 2284 C CA . TYR C 1 25 ? -10.045 76.487 0.074 1.00 48.01 39 TYR C CA 1
ATOM 2285 C C . TYR C 1 25 ? -10.205 77.970 -0.241 1.00 48.02 39 TYR C C 1
ATOM 2286 O O . TYR C 1 25 ? -10.641 78.750 0.615 1.00 49.06 39 TYR C O 1
ATOM 2295 N N . GLN C 1 26 ? -9.860 78.379 -1.463 1.00 44.92 40 GLN C N 1
ATOM 2296 C CA . GLN C 1 26 ? -9.970 79.787 -1.820 1.00 47.61 40 GLN C CA 1
ATOM 2297 C C . GLN C 1 26 ? -11.418 80.266 -1.863 1.00 50.09 40 GLN C C 1
ATOM 2298 O O . GLN C 1 26 ? -11.663 81.469 -1.723 1.00 51.19 40 GLN C O 1
ATOM 2304 N N . GLN C 1 27 ? -12.382 79.362 -2.041 1.00 48.54 41 GLN C N 1
ATOM 2305 C CA . GLN C 1 27 ? -13.782 79.757 -1.934 1.00 46.45 41 GLN C CA 1
ATOM 2306 C C . GLN C 1 27 ? -14.230 79.909 -0.485 1.00 49.17 41 GLN C C 1
ATOM 2307 O O . GLN C 1 27 ? -15.111 80.729 -0.198 1.00 52.45 41 GLN C O 1
ATOM 2313 N N . TRP C 1 28 ? -13.657 79.132 0.433 1.00 47.77 42 TRP C N 1
ATOM 2314 C CA . TRP C 1 28 ? -14.070 79.124 1.838 1.00 49.97 42 TRP C CA 1
ATOM 2315 C C . TRP C 1 28 ? -12.831 79.230 2.720 1.00 49.59 42 TRP C C 1
ATOM 2316 O O . TRP C 1 28 ? -12.348 78.227 3.259 1.00 47.98 42 TRP C O 1
ATOM 2327 N N . PRO C 1 29 ? -12.308 80.446 2.907 1.00 49.48 43 PRO C N 1
ATOM 2328 C CA . PRO C 1 29 ? -11.005 80.581 3.581 1.00 47.37 43 PRO C CA 1
ATOM 2329 C C . PRO C 1 29 ? -11.017 80.183 5.046 1.00 49.28 43 PRO C C 1
ATOM 2330 O O . PRO C 1 29 ? -10.047 79.580 5.522 1.00 53.04 43 PRO C O 1
ATOM 2334 N N . ALA C 1 30 ? -12.079 80.504 5.783 1.00 49.36 44 ALA C N 1
ATOM 2335 C CA . ALA C 1 30 ? -12.117 80.290 7.225 1.00 50.35 44 ALA C CA 1
ATOM 2336 C C . ALA C 1 30 ? -12.786 78.974 7.598 1.00 44.19 44 ALA C C 1
ATOM 2337 O O . ALA C 1 30 ? -13.330 78.846 8.701 1.00 44.48 44 ALA C O 1
ATOM 2339 N N . LYS C 1 31 ? -12.739 77.988 6.700 1.00 48.51 45 LYS C N 1
ATOM 2340 C CA . LYS C 1 31 ? -13.357 76.679 6.920 1.00 47.04 45 LYS C CA 1
ATOM 2341 C C . LYS C 1 31 ? -14.853 76.805 7.203 1.00 46.42 45 LYS C C 1
ATOM 2342 O O . LYS C 1 31 ? -15.396 76.142 8.090 1.00 41.50 45 LYS C O 1
ATOM 2348 N N . GLU C 1 32 ? -15.525 77.679 6.454 1.00 49.46 46 GLU C N 1
ATOM 2349 C CA . GLU C 1 32 ? -16.979 77.727 6.523 1.00 53.67 46 GLU C CA 1
ATOM 2350 C C . GLU C 1 32 ? -17.624 76.595 5.736 1.00 51.47 46 GLU C C 1
ATOM 2351 O O . GLU C 1 32 ? -18.813 76.323 5.927 1.00 50.61 46 GLU C O 1
ATOM 2357 N N . GLN C 1 33 ? -16.866 75.932 4.864 1.00 52.97 47 GLN C N 1
ATOM 2358 C CA . GLN C 1 33 ? -17.333 74.756 4.141 1.00 47.65 47 GLN C CA 1
ATOM 2359 C C . GLN C 1 33 ? -16.193 73.752 4.046 1.00 49.64 47 GLN C C 1
ATOM 2360 O O . GLN C 1 33 ? -15.066 74.121 3.705 1.00 41.77 47 GLN C O 1
ATOM 2366 N N . TYR C 1 34 ? -16.490 72.490 4.347 1.00 41.50 48 TYR C N 1
ATOM 2367 C CA . TYR C 1 34 ? -15.528 71.402 4.235 1.00 36.79 48 TYR C CA 1
ATOM 2368 C C . TYR C 1 34 ? -15.728 70.658 2.919 1.00 35.54 48 TYR C C 1
ATOM 2369 O O . TYR C 1 34 ? -16.862 70.435 2.485 1.00 36.36 48 TYR C O 1
ATOM 2378 N N . LEU C 1 35 ? -14.624 70.272 2.286 1.00 31.48 49 LEU C N 1
ATOM 2379 C CA . LEU C 1 35 ? -14.703 69.513 1.047 1.00 29.51 49 LEU C CA 1
ATOM 2380 C C . LEU C 1 35 ? -15.074 68.068 1.351 1.00 29.98 49 LEU C C 1
ATOM 2381 O O . LEU C 1 35 ? -14.433 67.410 2.176 1.00 28.95 49 LEU C O 1
ATOM 2386 N N . GLY C 1 36 ? -16.107 67.576 0.678 1.00 29.29 50 GLY C N 1
ATOM 2387 C CA . GLY C 1 36 ? -16.624 66.258 0.961 1.00 27.28 50 GLY C CA 1
ATOM 2388 C C . GLY C 1 36 ? -16.724 65.382 -0.268 1.00 28.20 50 GLY C C 1
ATOM 2389 O O . GLY C 1 36 ? -16.657 65.866 -1.401 1.00 24.60 50 GLY C O 1
ATOM 2390 N N . LEU C 1 37 ? -16.887 64.081 -0.050 1.00 26.42 51 LEU C N 1
ATOM 2391 C CA . LEU C 1 37 ? -16.958 63.113 -1.135 1.00 27.34 51 LEU C CA 1
ATOM 2392 C C . LEU C 1 37 ? -18.045 62.104 -0.803 1.00 28.84 51 LEU C C 1
ATOM 2393 O O . LEU C 1 37 ? -17.947 61.396 0.203 1.00 29.20 51 LEU C O 1
ATOM 2398 N N . ASP C 1 38 ? -19.082 62.050 -1.634 1.00 27.85 52 ASP C N 1
ATOM 2399 C CA . ASP C 1 38 ? -20.224 61.175 -1.408 1.00 29.46 52 ASP C CA 1
ATOM 2400 C C . ASP C 1 38 ? -20.206 60.052 -2.432 1.00 27.74 52 ASP C C 1
ATOM 2401 O O . ASP C 1 38 ? -20.086 60.306 -3.635 1.00 31.45 52 ASP C O 1
ATOM 2406 N N . LEU C 1 39 ? -20.327 58.816 -1.954 1.00 29.74 53 LEU C N 1
ATOM 2407 C CA . LEU C 1 39 ? -20.225 57.639 -2.806 1.00 33.75 53 LEU C CA 1
ATOM 2408 C C . LEU C 1 39 ? -21.576 57.102 -3.269 1.00 37.82 53 LEU C C 1
ATOM 2409 O O . LEU C 1 39 ? -21.606 56.123 -4.021 1.00 38.23 53 LEU C O 1
ATOM 2414 N N . HIS C 1 40 ? -22.688 57.714 -2.852 1.00 37.60 54 HIS C N 1
ATOM 2415 C CA . HIS C 1 40 ? -24.005 57.262 -3.274 1.00 47.26 54 HIS C CA 1
ATOM 2416 C C . HIS C 1 40 ? -24.737 58.356 -4.043 1.00 44.45 54 HIS C C 1
ATOM 2417 O O . HIS C 1 40 ? -24.716 59.522 -3.634 1.00 43.35 54 HIS C O 1
ATOM 2424 N N . PRO C 1 41 ? -25.383 58.017 -5.169 1.00 44.59 55 PRO C N 1
ATOM 2425 C CA . PRO C 1 41 ? -25.424 56.695 -5.813 1.00 40.27 55 PRO C CA 1
ATOM 2426 C C . PRO C 1 41 ? -24.129 56.415 -6.565 1.00 40.49 55 PRO C C 1
ATOM 2427 O O . PRO C 1 41 ? -23.812 55.281 -6.909 1.00 42.53 55 PRO C O 1
ATOM 2431 N N . GLN C 1 42 ? -23.363 57.471 -6.821 1.00 41.38 56 GLN C N 1
ATOM 2432 C CA . GLN C 1 42 ? -22.061 57.373 -7.457 1.00 39.06 56 GLN C CA 1
ATOM 2433 C C . GLN C 1 42 ? -21.134 58.377 -6.791 1.00 37.95 56 GLN C C 1
ATOM 2434 O O . GLN C 1 42 ? -21.581 59.345 -6.170 1.00 39.33 56 GLN C O 1
ATOM 2440 N N . ALA C 1 43 ? -19.832 58.138 -6.926 1.00 35.07 57 ALA C N 1
ATOM 2441 C CA . ALA C 1 43 ? -18.845 59.006 -6.297 1.00 32.95 57 ALA C CA 1
ATOM 2442 C C . ALA C 1 43 ? -18.918 60.411 -6.884 1.00 30.90 57 ALA C C 1
ATOM 2443 O O . ALA C 1 43 ? -18.712 60.604 -8.086 1.00 31.97 57 ALA C O 1
ATOM 2445 N N . HIS C 1 44 ? -19.216 61.391 -6.032 1.00 26.56 58 HIS C N 1
ATOM 2446 C CA . HIS C 1 44 ? -19.230 62.787 -6.440 1.00 26.79 58 HIS C CA 1
ATOM 2447 C C . HIS C 1 44 ? -18.835 63.648 -5.251 1.00 27.83 58 HIS C C 1
ATOM 2448 O O . HIS C 1 44 ? -19.108 63.300 -4.098 1.00 29.76 58 HIS C O 1
ATOM 2455 N N . PHE C 1 45 ? -18.203 64.781 -5.542 1.00 26.96 59 PHE C N 1
ATOM 2456 C CA . PHE C 1 45 ? -17.771 65.696 -4.495 1.00 27.46 59 PHE C CA 1
ATOM 2457 C C . PHE C 1 45 ? -18.925 66.571 -4.030 1.00 31.52 59 PHE C C 1
ATOM 2458 O O . PHE C 1 45 ? -19.787 66.964 -4.820 1.00 31.02 59 PHE C O 1
ATOM 2466 N N . ILE C 1 46 ? -18.940 66.867 -2.731 1.00 36.07 60 ILE C N 1
ATOM 2467 C CA . ILE C 1 46 ? -19.950 67.715 -2.113 1.00 34.46 60 ILE C CA 1
ATOM 2468 C C . ILE C 1 46 ? -19.250 68.669 -1.152 1.00 36.40 60 ILE C C 1
ATOM 2469 O O . ILE C 1 46 ? -18.086 68.487 -0.800 1.00 35.00 60 ILE C O 1
ATOM 2474 N N . SER C 1 47 ? -19.978 69.697 -0.731 1.00 39.39 61 SER C N 1
ATOM 2475 C CA . SER C 1 47 ? -19.507 70.660 0.252 1.00 40.74 61 SER C CA 1
ATOM 2476 C C . SER C 1 47 ? -20.321 70.517 1.533 1.00 45.08 61 SER C C 1
ATOM 2477 O O . SER C 1 47 ? -21.534 70.296 1.499 1.00 46.50 61 SER C O 1
ATOM 2480 N N . CYS C 1 48 ? -19.649 70.665 2.670 1.00 43.91 62 CYS C N 1
ATOM 2481 C CA . CYS C 1 48 ? -20.284 70.466 3.964 1.00 44.31 62 CYS C CA 1
ATOM 2482 C C . CYS C 1 48 ? -19.949 71.621 4.896 1.00 44.09 62 CYS C C 1
ATOM 2483 O O . CYS C 1 48 ? -18.810 72.097 4.929 1.00 43.12 62 CYS C O 1
ATOM 2486 N N . ALA C 1 49 ? -20.959 72.073 5.644 1.00 41.92 63 ALA C N 1
ATOM 2487 C CA . ALA C 1 49 ? -20.760 73.044 6.706 1.00 44.08 63 ALA C CA 1
ATOM 2488 C C . ALA C 1 49 ? -20.200 72.359 7.951 1.00 43.76 63 ALA C C 1
ATOM 2489 O O . ALA C 1 49 ? -20.559 71.218 8.250 1.00 45.70 63 ALA C O 1
ATOM 2491 N N . PRO C 1 50 ? -19.318 73.037 8.694 1.00 43.78 64 PRO C N 1
ATOM 2492 C CA . PRO C 1 50 ? -18.739 72.401 9.890 1.00 42.06 64 PRO C CA 1
ATOM 2493 C C . PRO C 1 50 ? -19.777 71.993 10.916 1.00 47.68 64 PRO C C 1
ATOM 2494 O O . PRO C 1 50 ? -19.574 70.998 11.625 1.00 50.34 64 PRO C O 1
ATOM 2498 N N . GLN C 1 51 ? -20.890 72.725 11.012 1.00 43.62 65 GLN C N 1
ATOM 2499 C CA . GLN C 1 51 ? -21.955 72.319 11.924 1.00 49.60 65 GLN C CA 1
ATOM 2500 C C . GLN C 1 51 ? -22.509 70.952 11.546 1.00 46.18 65 GLN C C 1
ATOM 2501 O O . GLN C 1 51 ? -22.852 70.149 12.422 1.00 45.13 65 GLN C O 1
ATOM 2507 N N . ALA C 1 52 ? -22.596 70.664 10.244 1.00 43.66 66 ALA C N 1
ATOM 2508 C CA . ALA C 1 52 ? -23.125 69.376 9.806 1.00 44.24 66 ALA C CA 1
ATOM 2509 C C . ALA C 1 52 ? -22.253 68.222 10.291 1.00 44.51 66 ALA C C 1
ATOM 2510 O O . ALA C 1 52 ? -22.768 67.179 10.710 1.00 42.01 66 ALA C O 1
ATOM 2512 N N . ILE C 1 53 ? -20.930 68.387 10.242 1.00 43.98 67 ILE C N 1
ATOM 2513 C CA . ILE C 1 53 ? -20.042 67.350 10.761 1.00 43.18 67 ILE C CA 1
ATOM 2514 C C . ILE C 1 53 ? -20.129 67.283 12.281 1.00 37.83 67 ILE C C 1
ATOM 2515 O O . ILE C 1 53 ? -20.146 66.194 12.868 1.00 38.79 67 ILE C O 1
ATOM 2520 N N . ALA C 1 54 ? -20.188 68.443 12.942 1.00 35.88 68 ALA C N 1
ATOM 2521 C CA . ALA C 1 54 ? -20.298 68.464 14.399 1.00 40.35 68 ALA C CA 1
ATOM 2522 C C . ALA C 1 54 ? -21.577 67.779 14.863 1.00 41.89 68 ALA C C 1
ATOM 2523 O O . ALA C 1 54 ? -21.557 66.950 15.780 1.00 37.84 68 ALA C O 1
ATOM 2525 N N . GLN C 1 55 ? -22.704 68.109 14.230 1.00 42.42 69 GLN C N 1
ATOM 2526 C CA . GLN C 1 55 ? -23.957 67.453 14.583 1.00 44.99 69 GLN C CA 1
ATOM 2527 C C . GLN C 1 55 ? -23.937 65.980 14.203 1.00 45.68 69 GLN C C 1
ATOM 2528 O O . GLN C 1 55 ? -24.537 65.154 14.898 1.00 44.72 69 GLN C O 1
ATOM 2534 N N . LEU C 1 56 ? -23.249 65.636 13.112 1.00 49.31 70 LEU C N 1
ATOM 2535 C CA . LEU C 1 56 ? -23.085 64.233 12.745 1.00 46.33 70 LEU C CA 1
ATOM 2536 C C . LEU C 1 56 ? -22.305 63.472 13.811 1.00 46.19 70 LEU C C 1
ATOM 2537 O O . LEU C 1 56 ? -22.629 62.319 14.124 1.00 48.73 70 LEU C O 1
ATOM 2542 N N . ASN C 1 57 ? -21.266 64.098 14.373 1.00 45.60 71 ASN C N 1
ATOM 2543 C CA . ASN C 1 57 ? -20.493 63.453 15.432 1.00 46.85 71 ASN C CA 1
ATOM 2544 C C . ASN C 1 57 ? -21.362 63.163 16.651 1.00 50.85 71 ASN C C 1
ATOM 2545 O O . ASN C 1 57 ? -21.178 62.143 17.328 1.00 51.47 71 ASN C O 1
ATOM 2550 N N . ASP C 1 58 ? -22.312 64.052 16.948 1.00 50.88 72 ASP C N 1
ATOM 2551 C CA . ASP C 1 58 ? -23.222 63.816 18.066 1.00 53.56 72 ASP C CA 1
ATOM 2552 C C . ASP C 1 58 ? -24.123 62.612 17.808 1.00 52.64 72 ASP C C 1
ATOM 2553 O O . ASP C 1 58 ? -24.394 61.825 18.723 1.00 54.06 72 ASP C O 1
ATOM 2558 N N . GLN C 1 59 ? -24.592 62.451 16.567 1.00 51.44 73 GLN C N 1
ATOM 2559 C CA . GLN C 1 59 ? -25.492 61.346 16.244 1.00 50.66 73 GLN C CA 1
ATOM 2560 C C . GLN C 1 59 ? -24.806 59.994 16.405 1.00 53.78 73 GLN C C 1
ATOM 2561 O O . GLN C 1 59 ? -25.421 59.034 16.883 1.00 61.00 73 GLN C O 1
ATOM 2567 N N . VAL C 1 60 ? -23.539 59.892 16.002 1.00 54.97 74 VAL C N 1
ATOM 2568 C CA . VAL C 1 60 ? -22.810 58.629 16.057 1.00 52.96 74 VAL C CA 1
ATOM 2569 C C . VAL C 1 60 ? -22.158 58.463 17.424 1.00 55.45 74 VAL C C 1
ATOM 2570 O O . VAL C 1 60 ? -21.366 57.538 17.636 1.00 49.71 74 VAL C O 1
ATOM 2574 N N . ASN C 1 61 ? -22.489 59.361 18.354 1.00 59.49 75 ASN C N 1
ATOM 2575 C CA . ASN C 1 61 ? -21.950 59.351 19.715 1.00 61.00 75 ASN C CA 1
ATOM 2576 C C . ASN C 1 61 ? -20.423 59.464 19.697 1.00 56.50 75 ASN C C 1
ATOM 2577 O O . ASN C 1 61 ? -19.693 58.601 20.192 1.00 54.36 75 ASN C O 1
ATOM 2582 N N . GLY C 1 62 ? -19.952 60.555 19.098 1.00 54.29 76 GLY C N 1
ATOM 2583 C CA . GLY C 1 62 ? -18.531 60.839 19.062 1.00 54.74 76 GLY C CA 1
ATOM 2584 C C . GLY C 1 62 ? -17.697 59.807 18.341 1.00 57.13 76 GLY C C 1
ATOM 2585 O O . GLY C 1 62 ? -16.495 59.707 18.598 1.00 56.60 76 GLY C O 1
ATOM 2586 N N . ARG C 1 63 ? -18.302 59.030 17.440 1.00 60.92 77 ARG C N 1
ATOM 2587 C CA . ARG C 1 63 ? -17.566 57.978 16.746 1.00 55.12 77 ARG C CA 1
ATOM 2588 C C . ARG C 1 63 ? -16.519 58.540 15.792 1.00 53.01 77 ARG C C 1
ATOM 2589 O O . ARG C 1 63 ? -15.580 57.822 15.432 1.00 52.33 77 ARG C O 1
ATOM 2597 N N . ILE C 1 64 ? -16.645 59.807 15.392 1.00 50.04 78 ILE C N 1
ATOM 2598 C CA . ILE C 1 64 ? -15.719 60.412 14.440 1.00 49.28 78 ILE C CA 1
ATOM 2599 C C . ILE C 1 64 ? -15.049 61.633 15.060 1.00 45.14 78 ILE C C 1
ATOM 2600 O O . ILE C 1 64 ? -14.678 62.575 14.351 1.00 44.40 78 ILE C O 1
ATOM 2605 N N . GLN C 1 65 ? -14.876 61.616 16.385 1.00 47.94 79 GLN C N 1
ATOM 2606 C CA . GLN C 1 65 ? -14.282 62.758 17.078 1.00 52.12 79 GLN C CA 1
ATOM 2607 C C . GLN C 1 65 ? -12.878 63.061 16.566 1.00 47.61 79 GLN C C 1
ATOM 2608 O O . GLN C 1 65 ? -12.481 64.229 16.483 1.00 43.32 79 GLN C O 1
ATOM 2614 N N . GLU C 1 66 ? -12.107 62.024 16.228 1.00 50.63 80 GLU C N 1
ATOM 2615 C CA . GLU C 1 66 ? -10.771 62.251 15.685 1.00 46.38 80 GLU C CA 1
ATOM 2616 C C . GLU C 1 66 ? -10.833 63.013 14.368 1.00 41.60 80 GLU C C 1
ATOM 2617 O O . GLU C 1 66 ? -10.043 63.937 14.138 1.00 38.74 80 GLU C O 1
ATOM 2623 N N . MET C 1 67 ? -11.773 62.647 13.492 1.00 42.12 81 MET C N 1
ATOM 2624 C CA . MET C 1 67 ? -11.838 63.271 12.174 1.00 38.00 81 MET C CA 1
ATOM 2625 C C . MET C 1 67 ? -12.308 64.717 12.265 1.00 37.24 81 MET C C 1
ATOM 2626 O O . MET C 1 67 ? -11.836 65.576 11.509 1.00 35.53 81 MET C O 1
ATOM 2631 N N . VAL C 1 68 ? -13.238 65.010 13.178 1.00 39.43 82 VAL C N 1
ATOM 2632 C CA . VAL C 1 68 ? -13.654 66.398 13.351 1.00 41.77 82 VAL C CA 1
ATOM 2633 C C . VAL C 1 68 ? -12.504 67.227 13.908 1.00 37.20 82 VAL C C 1
ATOM 2634 O O . VAL C 1 68 ? -12.387 68.420 13.603 1.00 39.00 82 VAL C O 1
ATOM 2638 N N . GLY C 1 69 ? -11.633 66.617 14.717 1.00 37.35 83 GLY C N 1
ATOM 2639 C CA . GLY C 1 69 ? -10.447 67.324 15.169 1.00 37.98 83 GLY C CA 1
ATOM 2640 C C . GLY C 1 69 ? -9.515 67.666 14.025 1.00 37.51 83 GLY C C 1
ATOM 2641 O O . GLY C 1 69 ? -9.030 68.798 13.926 1.00 45.71 83 GLY C O 1
ATOM 2642 N N . ILE C 1 70 ? -9.272 66.704 13.129 1.00 34.67 84 ILE C N 1
ATOM 2643 C CA . ILE C 1 70 ? -8.420 66.957 11.969 1.00 32.55 84 ILE C CA 1
ATOM 2644 C C . ILE C 1 70 ? -9.046 68.019 11.074 1.00 30.28 84 ILE C C 1
ATOM 2645 O O . ILE C 1 70 ? -8.362 68.932 10.597 1.00 32.18 84 ILE C O 1
ATOM 2650 N N . LEU C 1 71 ? -10.359 67.924 10.847 1.00 32.72 85 LEU C N 1
ATOM 2651 C CA . LEU C 1 71 ? -11.047 68.899 10.004 1.00 35.55 85 LEU C CA 1
ATOM 2652 C C . LEU C 1 71 ? -10.967 70.304 10.590 1.00 33.21 85 LEU C C 1
ATOM 2653 O O . LEU C 1 71 ? -10.857 71.289 9.850 1.00 29.07 85 LEU C O 1
ATOM 2658 N N . TYR C 1 72 ? -11.040 70.419 11.917 1.00 35.37 86 TYR C N 1
ATOM 2659 C CA . TYR C 1 72 ? -10.906 71.729 12.546 1.00 43.27 86 TYR C CA 1
ATOM 2660 C C . TYR C 1 72 ? -9.477 72.248 12.439 1.00 43.77 86 TYR C C 1
ATOM 2661 O O . TYR C 1 72 ? -9.260 73.430 12.144 1.00 43.32 86 TYR C O 1
ATOM 2670 N N . GLY C 1 73 ? -8.491 71.376 12.644 1.00 41.86 87 GLY C N 1
ATOM 2671 C CA . GLY C 1 73 ? -7.116 71.788 12.810 1.00 42.40 87 GLY C CA 1
ATOM 2672 C C . GLY C 1 73 ? -6.187 71.649 11.623 1.00 41.64 87 GLY C C 1
ATOM 2673 O O . GLY C 1 73 ? -5.029 72.064 11.723 1.00 45.86 87 GLY C O 1
ATOM 2674 N N . TYR C 1 74 ? -6.638 71.085 10.506 1.00 44.93 88 TYR C N 1
ATOM 2675 C CA . TYR C 1 74 ? -5.725 70.892 9.388 1.00 40.68 88 TYR C CA 1
ATOM 2676 C C . TYR C 1 74 ? -5.409 72.225 8.724 1.00 35.44 88 TYR C C 1
ATOM 2677 O O . TYR C 1 74 ? -6.176 73.186 8.808 1.00 31.33 88 TYR C O 1
ATOM 2686 N N . ASP C 1 75 ? -4.253 72.272 8.065 1.00 46.72 89 ASP C N 1
ATOM 2687 C CA . ASP C 1 75 ? -3.765 73.482 7.426 1.00 39.67 89 ASP C CA 1
ATOM 2688 C C . ASP C 1 75 ? -4.061 73.402 5.939 1.00 36.30 89 ASP C C 1
ATOM 2689 O O . ASP C 1 75 ? -3.400 72.629 5.229 1.00 36.60 89 ASP C O 1
ATOM 2694 N N . PRO C 1 76 ? -5.019 74.170 5.420 1.00 41.80 90 PRO C N 1
ATOM 2695 C CA . PRO C 1 76 ? -5.340 74.082 3.986 1.00 35.93 90 PRO C CA 1
ATOM 2696 C C . PRO C 1 76 ? -4.207 74.493 3.068 1.00 33.82 90 PRO C C 1
ATOM 2697 O O . PRO C 1 76 ? -4.252 74.168 1.876 1.00 33.08 90 PRO C O 1
ATOM 2701 N N . ARG C 1 77 ? -3.207 75.220 3.570 1.00 38.83 91 ARG C N 1
ATOM 2702 C CA . ARG C 1 77 ? -2.116 75.651 2.704 1.00 42.53 91 ARG C CA 1
ATOM 2703 C C . ARG C 1 77 ? -1.213 74.486 2.304 1.00 38.84 91 ARG C C 1
ATOM 2704 O O . ARG C 1 77 ? -0.594 74.524 1.235 1.00 36.97 91 ARG C O 1
ATOM 2712 N N . THR C 1 78 ? -1.128 73.446 3.135 1.00 33.36 92 THR C N 1
ATOM 2713 C CA . THR C 1 78 ? -0.268 72.303 2.856 1.00 35.75 92 THR C CA 1
ATOM 2714 C C . THR C 1 78 ? -0.959 70.952 2.992 1.00 38.56 92 THR C C 1
ATOM 2715 O O . THR C 1 78 ? -0.410 69.955 2.512 1.00 32.41 92 THR C O 1
ATOM 2719 N N . GLU C 1 79 ? -2.135 70.883 3.610 1.00 34.32 93 GLU C N 1
ATOM 2720 C CA . GLU C 1 79 ? -2.778 69.619 3.931 1.00 29.58 93 GLU C CA 1
ATOM 2721 C C . GLU C 1 79 ? -4.145 69.539 3.270 1.00 30.10 93 GLU C C 1
ATOM 2722 O O . GLU C 1 79 ? -4.908 70.509 3.273 1.00 30.89 93 GLU C O 1
ATOM 2728 N N . VAL C 1 80 ? -4.448 68.374 2.707 1.00 32.79 94 VAL C N 1
AT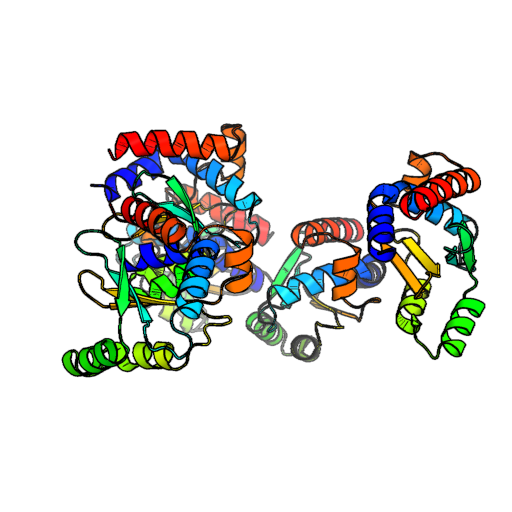OM 2729 C CA . VAL C 1 80 ? -5.741 68.101 2.092 1.00 32.02 94 VAL C CA 1
ATOM 2730 C C . VAL C 1 80 ? -6.546 67.230 3.043 1.00 27.47 94 VAL C C 1
ATOM 2731 O O . VAL C 1 80 ? -6.031 66.239 3.578 1.00 21.93 94 VAL C O 1
ATOM 2735 N N . ALA C 1 81 ? -7.796 67.619 3.286 1.00 28.63 95 ALA C N 1
ATOM 2736 C CA . ALA C 1 81 ? -8.690 66.902 4.187 1.00 22.75 95 ALA C CA 1
ATOM 2737 C C . ALA C 1 81 ? -10.053 66.809 3.518 1.00 26.71 95 ALA C C 1
ATOM 2738 O O . ALA C 1 81 ? -10.766 67.813 3.410 1.00 25.60 95 ALA C O 1
ATOM 2740 N N . ILE C 1 82 ? -10.412 65.610 3.071 1.00 22.06 96 ILE C N 1
ATOM 2741 C CA . ILE C 1 82 ? -11.641 65.376 2.324 1.00 20.96 96 ILE C CA 1
ATOM 2742 C C . ILE C 1 82 ? -12.497 64.411 3.125 1.00 21.71 96 ILE C C 1
ATOM 2743 O O . ILE C 1 82 ? -12.056 63.299 3.439 1.00 22.06 96 ILE C O 1
ATOM 2748 N N . PHE C 1 83 ? -13.718 64.832 3.450 1.00 25.29 97 PHE C N 1
ATOM 2749 C CA . PHE C 1 83 ? -14.650 63.989 4.187 1.00 28.28 97 PHE C CA 1
ATOM 2750 C C . PHE C 1 83 ? -15.375 63.059 3.221 1.00 26.75 97 PHE C C 1
ATOM 2751 O O . PHE C 1 83 ? -15.938 63.509 2.219 1.00 28.37 97 PHE C O 1
ATOM 2759 N N . VAL C 1 84 ? -15.374 61.765 3.528 1.00 28.49 98 VAL C N 1
ATOM 2760 C CA . VAL C 1 84 ? -15.920 60.744 2.640 1.00 30.32 98 VAL C CA 1
ATOM 2761 C C . VAL C 1 84 ? -17.120 60.101 3.320 1.00 31.58 98 VAL C C 1
ATOM 2762 O O . VAL C 1 84 ? -16.994 59.542 4.417 1.00 31.63 98 VAL C O 1
ATOM 2766 N N . ILE C 1 85 ? -18.278 60.176 2.672 1.00 31.61 99 ILE C N 1
ATOM 2767 C CA . ILE C 1 85 ? -19.487 59.511 3.142 1.00 34.20 99 ILE C CA 1
ATOM 2768 C C . ILE C 1 85 ? -19.566 58.185 2.394 1.00 33.67 99 ILE C C 1
ATOM 2769 O O . ILE C 1 85 ? -20.021 58.123 1.248 1.00 32.51 99 ILE C O 1
ATOM 2774 N N . GLY C 1 86 ? -19.091 57.122 3.037 1.00 33.31 100 GLY C N 1
ATOM 2775 C CA . GLY C 1 86 ? -19.096 55.817 2.431 1.00 35.51 100 GLY C CA 1
ATOM 2776 C C . GLY C 1 86 ? -20.437 55.139 2.562 1.00 40.22 100 GLY C C 1
ATOM 2777 O O . GLY C 1 86 ? -21.401 55.678 3.127 1.00 39.57 100 GLY C O 1
ATOM 2778 N N . PRO C 1 87 ? -20.518 53.923 2.020 1.00 41.63 101 PRO C N 1
ATOM 2779 C CA . PRO C 1 87 ? -21.762 53.149 2.175 1.00 44.39 101 PRO C CA 1
ATOM 2780 C C . PRO C 1 87 ? -22.061 52.819 3.624 1.00 48.20 101 PRO C C 1
ATOM 2781 O O . PRO C 1 87 ? -23.178 53.056 4.103 1.00 47.14 101 PRO C O 1
ATOM 2785 N N . THR C 1 88 ? -21.070 52.303 4.348 1.00 49.87 102 THR C N 1
ATOM 2786 C CA . THR C 1 88 ? -21.244 51.888 5.734 1.00 55.48 102 THR C CA 1
ATOM 2787 C C . THR C 1 88 ? -20.802 52.969 6.717 1.00 55.49 102 THR C C 1
ATOM 2788 O O . THR C 1 88 ? -21.594 53.416 7.552 1.00 52.65 102 THR C O 1
ATOM 2792 N N . GLN C 1 89 ? -19.554 53.413 6.617 1.00 48.73 103 GLN C N 1
ATOM 2793 C CA . GLN C 1 89 ? -18.945 54.311 7.587 1.00 47.39 103 GLN C CA 1
ATOM 2794 C C . GLN C 1 89 ? -18.467 55.586 6.900 1.00 41.67 103 GLN C C 1
ATOM 2795 O O . GLN C 1 89 ? -18.627 55.774 5.690 1.00 34.53 103 GLN C O 1
ATOM 2801 N N . PHE C 1 90 ? -17.870 56.463 7.701 1.00 42.93 104 PHE C N 1
ATOM 2802 C CA . PHE C 1 90 ? -17.239 57.683 7.224 1.00 43.23 104 PHE C CA 1
ATOM 2803 C C . PHE C 1 90 ? -15.729 57.496 7.177 1.00 38.47 104 PHE C C 1
ATOM 2804 O O . PHE C 1 90 ? -15.154 56.733 7.956 1.00 39.83 104 PHE C O 1
ATOM 2812 N N . LYS C 1 91 ? -15.095 58.197 6.244 1.00 33.24 105 LYS C N 1
ATOM 2813 C CA . LYS C 1 91 ? -13.657 58.113 6.053 1.00 32.54 105 LYS C CA 1
ATOM 2814 C C . LYS C 1 91 ? -13.118 59.516 5.831 1.00 32.13 105 LYS C C 1
ATOM 2815 O O . LYS C 1 91 ? -13.839 60.406 5.372 1.00 33.18 105 LYS C O 1
ATOM 2821 N N . LEU C 1 92 ? -11.847 59.713 6.172 1.00 31.21 106 LEU C N 1
ATOM 2822 C CA . LEU C 1 92 ? -11.186 60.995 5.981 1.00 28.65 106 LEU C CA 1
ATOM 2823 C C . LEU C 1 92 ? -9.919 60.789 5.169 1.00 26.50 106 LEU C C 1
ATOM 2824 O O . LEU C 1 92 ? -9.057 59.992 5.552 1.00 28.89 106 LEU C O 1
ATOM 2829 N N . LEU C 1 93 ? -9.811 61.505 4.053 1.00 23.46 107 LEU C N 1
ATOM 2830 C CA . LEU C 1 93 ? -8.593 61.523 3.248 1.00 23.32 107 LEU C CA 1
ATOM 2831 C C . LEU C 1 93 ? -7.756 62.702 3.728 1.00 24.50 107 LEU C C 1
ATOM 2832 O O . LEU C 1 93 ? -8.048 63.854 3.402 1.00 26.17 107 LEU C O 1
ATOM 2837 N N . PHE C 1 94 ? -6.722 62.412 4.519 1.00 21.19 108 PHE C N 1
ATOM 2838 C CA . PHE C 1 94 ? -5.862 63.425 5.129 1.00 23.45 108 PHE C CA 1
ATOM 2839 C C . PHE C 1 94 ? -4.422 63.162 4.707 1.00 21.91 108 PHE C C 1
ATOM 2840 O O . PHE C 1 94 ? -3.824 62.161 5.117 1.00 23.43 108 PHE C O 1
ATOM 2848 N N . PHE C 1 95 ? -3.862 64.054 3.896 1.00 18.58 109 PHE C N 1
ATOM 2849 C CA . PHE C 1 95 ? -2.508 63.853 3.402 1.00 22.20 109 PHE C CA 1
ATOM 2850 C C . PHE C 1 95 ? -1.916 65.199 3.016 1.00 23.57 109 PHE C C 1
ATOM 2851 O O . PHE C 1 95 ? -2.629 66.197 2.877 1.00 22.97 109 PHE C O 1
ATOM 2859 N N . GLN C 1 96 ? -0.593 65.216 2.876 1.00 20.66 110 GLN C N 1
ATOM 2860 C CA . GLN C 1 96 ? 0.118 66.381 2.360 1.00 23.04 110 GLN C CA 1
ATOM 2861 C C . GLN C 1 96 ? 0.662 66.057 0.978 1.00 21.11 110 GLN C C 1
ATOM 2862 O O . GLN C 1 96 ? 1.585 65.233 0.861 1.00 18.85 110 GLN C O 1
ATOM 2868 N N . PRO C 1 97 ? 0.132 66.645 -0.088 1.00 20.18 111 PRO C N 1
ATOM 2869 C CA . PRO C 1 97 ? 0.648 66.352 -1.426 1.00 21.06 111 PRO C CA 1
ATOM 2870 C C . PRO C 1 97 ? 2.015 66.983 -1.657 1.00 22.64 111 PRO C C 1
ATOM 2871 O O . PRO C 1 97 ? 2.430 67.926 -0.981 1.00 19.92 111 PRO C O 1
ATOM 2875 N N . ILE C 1 98 ? 2.724 66.431 -2.632 1.00 22.44 112 ILE C N 1
ATOM 2876 C CA . ILE C 1 98 ? 3.970 67.021 -3.111 1.00 27.58 112 ILE C CA 1
ATOM 2877 C C . ILE C 1 98 ? 3.799 67.315 -4.595 1.00 26.33 112 ILE C C 1
ATOM 2878 O O . ILE C 1 98 ? 3.608 66.387 -5.395 1.00 24.10 112 ILE C O 1
ATOM 2883 N N . PRO C 1 99 ? 3.832 68.585 -5.014 1.00 27.42 113 PRO C N 1
ATOM 2884 C CA . PRO C 1 99 ? 4.056 69.795 -4.205 1.00 25.86 113 PRO C CA 1
ATOM 2885 C C . PRO C 1 99 ? 2.819 70.230 -3.413 1.00 28.11 113 PRO C C 1
ATOM 2886 O O . PRO C 1 99 ? 1.849 69.483 -3.309 1.00 25.27 113 PRO C O 1
ATOM 2890 N N . ASP C 1 100 ? 2.836 71.444 -2.860 1.00 27.39 114 ASP C N 1
ATOM 2891 C CA . ASP C 1 100 ? 1.734 71.949 -2.054 1.00 31.97 114 ASP C CA 1
ATOM 2892 C C . ASP C 1 100 ? 0.494 72.175 -2.922 1.00 30.00 114 ASP C C 1
ATOM 2893 O O . ASP C 1 100 ? 0.592 72.233 -4.150 1.00 30.69 114 ASP C O 1
ATOM 2898 N N . PRO C 1 101 ? -0.693 72.275 -2.301 1.00 29.09 115 PRO C N 1
ATOM 2899 C CA . PRO C 1 101 ? -1.929 72.399 -3.100 1.00 30.09 115 PRO C CA 1
ATOM 2900 C C . PRO C 1 101 ? -1.926 73.553 -4.087 1.00 31.11 115 PRO C C 1
ATOM 2901 O O . PRO C 1 101 ? -2.425 73.396 -5.210 1.00 27.03 115 PRO C O 1
ATOM 2905 N N . ALA C 1 102 ? -1.368 74.706 -3.708 1.00 33.77 116 ALA C N 1
ATOM 2906 C CA . ALA C 1 102 ? -1.295 75.827 -4.641 1.00 35.64 116 ALA C CA 1
ATOM 2907 C C . ALA C 1 102 ? -0.459 75.471 -5.863 1.00 35.80 116 ALA C C 1
ATOM 2908 O O . ALA C 1 102 ? -0.821 75.812 -6.995 1.00 38.14 116 ALA C O 1
ATOM 2910 N N . SER C 1 103 ? 0.666 74.781 -5.657 1.00 34.59 117 SER C N 1
ATOM 2911 C CA . SER C 1 103 ? 1.485 74.351 -6.786 1.00 42.75 117 SER C CA 1
ATOM 2912 C C . SER C 1 103 ? 0.802 73.256 -7.595 1.00 36.66 117 SER C C 1
ATOM 2913 O O . SER C 1 103 ? 0.978 73.192 -8.817 1.00 35.10 117 SER C O 1
ATOM 2916 N N . CYS C 1 104 ? 0.045 72.374 -6.934 1.00 32.87 118 CYS C N 1
ATOM 2917 C CA . CYS C 1 104 ? -0.771 71.410 -7.667 1.00 36.50 118 CYS C CA 1
ATOM 2918 C C . CYS C 1 104 ? -1.797 72.120 -8.539 1.00 33.49 118 CYS C C 1
ATOM 2919 O O . CYS C 1 104 ? -2.002 71.747 -9.701 1.00 28.37 118 CYS C O 1
ATOM 2922 N N . PHE C 1 105 ? -2.456 73.146 -7.987 1.00 34.69 119 PHE C N 1
ATOM 2923 C CA . PHE C 1 105 ? -3.462 73.890 -8.740 1.00 37.89 119 PHE C CA 1
ATOM 2924 C C . PHE C 1 105 ? -2.840 74.613 -9.927 1.00 38.51 119 PHE C C 1
ATOM 2925 O O . PHE C 1 105 ? -3.374 74.566 -11.041 1.00 40.37 119 PHE C O 1
ATOM 2933 N N . ALA C 1 106 ? -1.700 75.273 -9.712 1.00 34.11 120 ALA C N 1
ATOM 2934 C CA . ALA C 1 106 ? -1.054 75.996 -10.801 1.00 42.32 120 ALA C CA 1
ATOM 2935 C C . ALA C 1 106 ? -0.498 75.047 -11.855 1.00 37.43 120 ALA C C 1
ATOM 2936 O O . ALA C 1 106 ? -0.490 75.383 -13.045 1.00 38.61 120 ALA C O 1
ATOM 2938 N N . ALA C 1 107 ? -0.037 73.864 -11.447 1.00 33.99 121 ALA C N 1
ATOM 2939 C CA . ALA C 1 107 ? 0.524 72.924 -12.411 1.00 35.84 121 ALA C CA 1
ATOM 2940 C C . ALA C 1 107 ? -0.555 72.366 -13.330 1.00 36.13 121 ALA C C 1
ATOM 2941 O O . ALA C 1 107 ? -0.369 72.299 -14.550 1.00 36.98 121 ALA C O 1
ATOM 2943 N N . LEU C 1 108 ? -1.690 71.954 -12.762 1.00 41.10 122 LEU C N 1
ATOM 2944 C CA . LEU C 1 108 ? -2.731 71.319 -13.565 1.00 38.91 122 LEU C CA 1
ATOM 2945 C C . LEU C 1 108 ? -3.372 72.304 -14.535 1.00 39.08 122 LEU C C 1
ATOM 2946 O O . LEU C 1 108 ? -3.652 71.954 -15.688 1.00 35.77 122 LEU C O 1
ATOM 2951 N N . GLY C 1 109 ? -3.621 73.532 -14.087 1.00 38.19 123 GLY C N 1
ATOM 2952 C CA . GLY C 1 109 ? -4.215 74.540 -14.939 1.00 39.76 123 GLY C CA 1
ATOM 2953 C C . GLY C 1 109 ? -5.696 74.382 -15.193 1.00 45.31 123 GLY C C 1
ATOM 2954 O O . GLY C 1 109 ? -6.236 75.077 -16.060 1.00 53.00 123 GLY C O 1
ATOM 2955 N N . LEU C 1 110 ? -6.370 73.495 -14.469 1.00 43.02 124 LEU C N 1
ATOM 2956 C CA . LEU C 1 110 ? -7.790 73.250 -14.662 1.00 41.08 124 LEU C CA 1
ATOM 2957 C C . LEU C 1 110 ? -8.610 74.033 -13.645 1.00 40.14 124 LEU C C 1
ATOM 2958 O O . LEU C 1 110 ? -8.134 74.368 -12.556 1.00 41.55 124 LEU C O 1
ATOM 2963 N N . THR C 1 111 ? -9.854 74.322 -14.012 1.00 41.56 125 THR C N 1
ATOM 2964 C CA . THR C 1 111 ? -10.762 74.987 -13.094 1.00 39.39 125 THR C CA 1
ATOM 2965 C C . THR C 1 111 ? -11.344 73.979 -12.106 1.00 40.60 125 THR C C 1
ATOM 2966 O O . THR C 1 111 ? -11.195 72.761 -12.252 1.00 41.38 125 THR C O 1
ATOM 2970 N N . ILE C 1 112 ? -12.022 74.504 -11.083 1.00 40.22 126 ILE C N 1
ATOM 2971 C CA . ILE C 1 112 ? -12.568 73.641 -10.039 1.00 39.18 126 ILE C CA 1
ATOM 2972 C C . ILE C 1 112 ? -13.604 72.679 -10.608 1.00 41.04 126 ILE C C 1
ATOM 2973 O O . ILE C 1 112 ? -13.737 71.546 -10.129 1.00 46.36 126 ILE C O 1
ATOM 2978 N N . GLU C 1 113 ? -14.340 73.095 -11.641 1.00 38.79 127 GLU C N 1
ATOM 2979 C CA . GLU C 1 113 ? -15.332 72.207 -12.242 1.00 41.64 127 GLU C CA 1
ATOM 2980 C C . GLU C 1 113 ? -14.672 71.117 -13.077 1.00 42.81 127 GLU C C 1
ATOM 2981 O O . GLU C 1 113 ? -15.140 69.971 -13.095 1.00 38.42 127 GLU C O 1
ATOM 2987 N N . GLU C 1 114 ? -13.592 71.456 -13.786 1.00 42.93 128 GLU C N 1
ATOM 2988 C CA . GLU C 1 114 ? -12.862 70.451 -14.552 1.00 42.24 128 GLU C CA 1
ATOM 2989 C C . GLU C 1 114 ? -12.252 69.400 -13.634 1.00 37.69 128 GLU C C 1
ATOM 2990 O O . GLU C 1 114 ? -12.268 68.203 -13.947 1.00 31.38 128 GLU C O 1
ATOM 2996 N N . LEU C 1 115 ? -11.707 69.831 -12.495 1.00 38.72 129 LEU C N 1
ATOM 2997 C CA . LEU C 1 115 ? -11.109 68.888 -11.557 1.00 38.09 129 LEU C CA 1
ATOM 2998 C C . LEU C 1 115 ? -12.156 67.937 -10.989 1.00 36.68 129 LEU C C 1
ATOM 2999 O O . LEU C 1 115 ? -11.906 66.732 -10.860 1.00 32.23 129 LEU C O 1
ATOM 3004 N N . LYS C 1 116 ? -13.340 68.455 -10.655 1.00 36.04 130 LYS C N 1
ATOM 3005 C CA . LYS C 1 116 ? -14.402 67.597 -10.141 1.00 32.03 130 LYS C CA 1
ATOM 3006 C C . LYS C 1 116 ? -14.813 66.554 -11.174 1.00 35.64 130 LYS C C 1
ATOM 3007 O O . LYS C 1 116 ? -14.918 65.364 -10.860 1.00 38.37 130 LYS C O 1
ATOM 3013 N N . HIS C 1 117 ? -15.027 66.978 -12.422 1.00 36.98 131 HIS C N 1
ATOM 3014 C CA . HIS C 1 117 ? -15.444 66.035 -13.456 1.00 37.69 131 HIS C CA 1
ATOM 3015 C C . HIS C 1 117 ? -14.385 64.966 -13.691 1.00 37.89 131 HIS C C 1
ATOM 3016 O O . HIS C 1 117 ? -14.704 63.776 -13.791 1.00 34.43 131 HIS C O 1
ATOM 3023 N N . ARG C 1 118 ? -13.117 65.372 -13.780 1.00 37.39 132 ARG C N 1
ATOM 3024 C CA . ARG C 1 118 ? -12.048 64.413 -14.036 1.00 36.62 132 ARG C CA 1
ATOM 3025 C C . ARG C 1 118 ? -11.884 63.443 -12.872 1.00 34.29 132 ARG C C 1
ATOM 3026 O O . ARG C 1 118 ? -11.771 62.228 -13.077 1.00 30.46 132 ARG C O 1
ATOM 3034 N N . LEU C 1 119 ? -11.891 63.960 -11.642 1.00 31.43 133 LEU C N 1
ATOM 3035 C CA . LEU C 1 119 ? -11.699 63.108 -10.474 1.00 29.02 133 LEU C CA 1
ATOM 3036 C C . LEU C 1 119 ? -12.907 62.214 -10.223 1.00 32.75 133 LEU C C 1
ATOM 3037 O O . LEU C 1 119 ? -12.751 61.040 -9.866 1.00 32.09 133 LEU C O 1
ATOM 3042 N N . GLU C 1 120 ? -14.118 62.752 -10.391 1.00 32.16 134 GLU C N 1
ATOM 3043 C CA . GLU C 1 120 ? -15.311 61.951 -10.138 1.00 31.50 134 GLU C CA 1
ATOM 3044 C C . GLU C 1 120 ? -15.379 60.761 -11.081 1.00 31.26 134 GLU C C 1
ATOM 3045 O O . GLU C 1 120 ? -15.679 59.641 -10.654 1.00 33.28 134 GLU C O 1
ATOM 3051 N N . LYS C 1 121 ? -15.087 60.979 -12.363 1.00 28.88 135 LYS C N 1
ATOM 3052 C CA . LYS C 1 121 ? -15.096 59.874 -13.316 1.00 31.64 135 LYS C CA 1
ATOM 3053 C C . LYS C 1 121 ? -14.035 58.834 -12.970 1.00 41.60 135 LYS C C 1
ATOM 3054 O O . LYS C 1 121 ? -14.301 57.626 -13.018 1.00 36.59 135 LYS C O 1
ATOM 3060 N N . THR C 1 122 ? -12.828 59.283 -12.611 1.00 34.47 136 THR C N 1
ATOM 3061 C CA . THR C 1 122 ? -11.761 58.346 -12.274 1.00 33.74 136 THR C CA 1
ATOM 3062 C C . THR C 1 122 ? -12.144 57.478 -11.082 1.00 32.43 136 THR C C 1
ATOM 3063 O O . THR C 1 122 ? -11.926 56.262 -11.095 1.00 32.86 136 THR C O 1
ATOM 3067 N N . LEU C 1 123 ? -12.730 58.083 -10.047 1.00 33.71 137 LEU C N 1
ATOM 3068 C CA . LEU C 1 123 ? -13.119 57.311 -8.871 1.00 33.76 137 LEU C CA 1
ATOM 3069 C C . LEU C 1 123 ? -14.299 56.392 -9.170 1.00 40.02 137 LEU C C 1
ATOM 3070 O O . LEU C 1 123 ? -14.362 55.267 -8.661 1.00 33.15 137 LEU C O 1
ATOM 3075 N N . GLN C 1 124 ? -15.243 56.851 -9.996 1.00 34.78 138 GLN C N 1
ATOM 3076 C CA . GLN C 1 124 ? -16.389 56.014 -10.337 1.00 36.89 138 GLN C CA 1
ATOM 3077 C C . GLN C 1 124 ? -15.952 54.757 -11.077 1.00 38.35 138 GLN C C 1
ATOM 3078 O O . GLN C 1 124 ? -16.497 53.672 -10.847 1.00 39.93 138 GLN C O 1
ATOM 3084 N N . GLU C 1 125 ? -14.970 54.882 -11.973 1.00 37.87 139 GLU C N 1
ATOM 3085 C CA . GLU C 1 125 ? -14.464 53.710 -12.680 1.00 38.85 139 GLU C CA 1
ATOM 3086 C C . GLU C 1 125 ? -13.795 52.731 -11.725 1.00 42.34 139 GLU C C 1
ATOM 3087 O O . GLU C 1 125 ? -13.924 51.512 -11.882 1.00 45.42 139 GLU C O 1
ATOM 3093 N N . LYS C 1 126 ? -13.054 53.243 -10.741 1.00 40.27 140 LYS C N 1
ATOM 3094 C CA . LYS C 1 126 ? -12.330 52.372 -9.826 1.00 38.91 140 LYS C CA 1
ATOM 3095 C C . LYS C 1 126 ? -13.232 51.733 -8.778 1.00 40.32 140 LYS C C 1
ATOM 3096 O O . LYS C 1 126 ? -12.844 50.721 -8.183 1.00 41.14 140 LYS C O 1
ATOM 3102 N N . LEU C 1 127 ? -14.415 52.299 -8.534 1.00 39.34 141 LEU C N 1
ATOM 3103 C CA . LEU C 1 127 ? -15.375 51.732 -7.599 1.00 38.53 141 LEU C CA 1
ATOM 3104 C C . LEU C 1 127 ? -16.460 50.905 -8.280 1.00 43.30 141 LEU C C 1
ATOM 3105 O O . LEU C 1 127 ? -17.183 50.178 -7.588 1.00 45.13 141 LEU C O 1
ATOM 3110 N N . ALA C 1 128 ? -16.583 50.995 -9.605 1.00 44.78 142 ALA C N 1
ATOM 3111 C CA . ALA C 1 128 ? -17.604 50.279 -10.378 1.00 50.33 142 ALA C CA 1
ATOM 3112 C C . ALA C 1 128 ? -19.018 50.508 -9.838 1.00 60.85 142 ALA C C 1
ATOM 3113 O O . ALA C 1 128 ? -19.340 51.585 -9.333 1.00 53.99 142 ALA C O 1
ATOM 3115 N N . PRO D 1 1 ? -15.378 31.409 -8.850 1.00 34.46 15 PRO D N 1
ATOM 3116 C CA . PRO D 1 1 ? -14.528 31.443 -7.653 1.00 32.21 15 PRO D CA 1
ATOM 3117 C C . PRO D 1 1 ? -13.150 32.056 -7.939 1.00 32.70 15 PRO D C 1
ATOM 3118 O O . PRO D 1 1 ? -12.241 31.342 -8.362 1.00 27.70 15 PRO D O 1
ATOM 3122 N N . TRP D 1 2 ? -13.003 33.363 -7.699 1.00 29.92 16 TRP D N 1
ATOM 3123 C CA . TRP D 1 2 ? -11.781 34.060 -8.091 1.00 29.17 16 TRP D CA 1
ATOM 3124 C C . TRP D 1 2 ? -10.561 33.544 -7.336 1.00 26.99 16 TRP D C 1
ATOM 3125 O O . TRP D 1 2 ? -9.449 33.558 -7.875 1.00 24.85 16 TRP D O 1
ATOM 3136 N N . ARG D 1 3 ? -10.741 33.099 -6.091 1.00 27.37 17 ARG D N 1
ATOM 3137 C CA . ARG D 1 3 ? -9.622 32.534 -5.343 1.00 27.26 17 ARG D CA 1
ATOM 3138 C C . ARG D 1 3 ? -9.100 31.266 -6.009 1.00 27.54 17 ARG D C 1
ATOM 3139 O O . ARG D 1 3 ? -7.884 31.051 -6.091 1.00 25.34 17 ARG D O 1
ATOM 3147 N N . TYR D 1 4 ? -10.007 30.412 -6.488 1.00 24.72 18 TYR D N 1
ATOM 3148 C CA . TYR D 1 4 ? -9.594 29.202 -7.191 1.00 26.21 18 TYR D CA 1
ATOM 3149 C C . TYR D 1 4 ? -8.948 29.531 -8.531 1.00 28.00 18 TYR D C 1
ATOM 3150 O O . TYR D 1 4 ? -7.961 28.897 -8.923 1.00 23.00 18 TYR D O 1
ATOM 3159 N N . ARG D 1 5 ? -9.496 30.511 -9.253 1.00 25.29 19 ARG D N 1
ATOM 3160 C CA . ARG D 1 5 ? -8.906 30.900 -10.529 1.00 28.25 19 ARG D CA 1
ATOM 3161 C C . ARG D 1 5 ? -7.469 31.376 -10.344 1.00 27.80 19 ARG D C 1
ATOM 3162 O O . ARG D 1 5 ? -6.584 31.024 -11.132 1.00 26.47 19 ARG D O 1
ATOM 3170 N N . LEU D 1 6 ? -7.216 32.170 -9.300 1.00 26.26 20 LEU D N 1
ATOM 3171 C CA . LEU D 1 6 ? -5.852 32.610 -9.021 1.00 30.13 20 LEU D CA 1
ATOM 3172 C C . LEU D 1 6 ? -4.952 31.443 -8.636 1.00 27.14 20 LEU D C 1
ATOM 3173 O O . LEU D 1 6 ? -3.768 31.433 -8.992 1.00 22.12 20 LEU D O 1
ATOM 3178 N N . ASP D 1 7 ? -5.488 30.454 -7.917 1.00 24.24 21 ASP D N 1
ATOM 3179 C CA . ASP D 1 7 ? -4.702 29.267 -7.597 1.00 26.53 21 ASP D CA 1
ATOM 3180 C C . ASP D 1 7 ? -4.265 28.540 -8.863 1.00 29.82 21 ASP D C 1
ATOM 3181 O O . ASP D 1 7 ? -3.105 28.128 -8.985 1.00 26.75 21 ASP D O 1
ATOM 3186 N N . GLN D 1 8 ? -5.187 28.363 -9.813 1.00 28.77 22 GLN D N 1
ATOM 3187 C CA . GLN D 1 8 ? -4.840 27.703 -11.068 1.00 31.26 22 GLN D CA 1
ATOM 3188 C C . GLN D 1 8 ? -3.881 28.556 -11.884 1.00 31.07 22 GLN D C 1
ATOM 3189 O O . GLN D 1 8 ? -2.966 28.031 -12.527 1.00 33.74 22 GLN D O 1
ATOM 3195 N N . PHE D 1 9 ? -4.078 29.874 -11.862 1.00 29.45 23 PHE D N 1
ATOM 3196 C CA . PHE D 1 9 ? -3.167 30.787 -12.543 1.00 29.53 23 PHE D CA 1
ATOM 3197 C C . PHE D 1 9 ? -1.754 30.664 -11.986 1.00 29.94 23 PHE D C 1
ATOM 3198 O O . PHE D 1 9 ? -0.773 30.710 -12.738 1.00 27.69 23 PHE D O 1
ATOM 3206 N N . THR D 1 10 ? -1.635 30.481 -10.668 1.00 28.34 24 THR D N 1
ATOM 3207 C CA . THR D 1 10 ? -0.326 30.312 -10.045 1.00 30.53 24 THR D CA 1
ATOM 3208 C C . THR D 1 10 ? 0.382 29.065 -10.564 1.00 31.20 24 THR D C 1
ATOM 3209 O O . THR D 1 10 ? 1.601 29.076 -10.774 1.00 26.82 24 THR D O 1
ATOM 3213 N N . LYS D 1 11 ? -0.364 27.980 -10.772 1.00 32.39 25 LYS D N 1
ATOM 3214 C CA . LYS D 1 11 ? 0.241 26.734 -11.228 1.00 29.04 25 LYS D CA 1
ATOM 3215 C C . LYS D 1 11 ? 0.506 26.751 -12.728 1.00 30.95 25 LYS D C 1
ATOM 3216 O O . LYS D 1 11 ? 1.601 26.395 -13.175 1.00 33.51 25 LYS D O 1
ATOM 3222 N N . GLU D 1 12 ? -0.489 27.157 -13.521 1.00 31.83 26 GLU D N 1
ATOM 3223 C CA . GLU D 1 12 ? -0.358 27.071 -14.972 1.00 32.81 26 GLU D CA 1
ATOM 3224 C C . GLU D 1 12 ? 0.679 28.047 -15.512 1.00 33.03 26 GLU D C 1
ATOM 3225 O O . GLU D 1 12 ? 1.289 27.781 -16.554 1.00 32.04 26 GLU D O 1
ATOM 3231 N N . GLU D 1 13 ? 0.890 29.169 -14.829 1.00 30.57 27 GLU D N 1
ATOM 3232 C CA . GLU D 1 13 ? 1.762 30.238 -15.300 1.00 30.03 27 GLU D CA 1
ATOM 3233 C C . GLU D 1 13 ? 2.893 30.498 -14.314 1.00 29.87 27 GLU D C 1
ATOM 3234 O O . GLU D 1 13 ? 3.335 31.635 -14.136 1.00 28.44 27 GLU D O 1
ATOM 3240 N N . GLN D 1 14 ? 3.382 29.443 -13.661 1.00 24.50 28 GLN D N 1
ATOM 3241 C CA . GLN D 1 14 ? 4.434 29.638 -12.671 1.00 28.95 28 GLN D CA 1
ATOM 3242 C C . GLN D 1 14 ? 5.717 30.158 -13.309 1.00 26.29 28 GLN D C 1
ATOM 3243 O O . GLN D 1 14 ? 6.420 30.971 -12.699 1.00 24.09 28 GLN D O 1
ATOM 3249 N N . THR D 1 15 ? 6.031 29.724 -14.534 1.00 27.02 29 THR D N 1
ATOM 3250 C CA . THR D 1 15 ? 7.256 30.181 -15.185 1.00 24.93 29 THR D CA 1
ATOM 3251 C C . THR D 1 15 ? 7.170 31.659 -15.547 1.00 29.87 29 THR D C 1
ATOM 3252 O O . THR D 1 15 ? 8.121 32.417 -15.320 1.00 25.63 29 THR D O 1
ATOM 3256 N N . ALA D 1 16 ? 6.040 32.084 -16.116 1.00 28.99 30 ALA D N 1
ATOM 3257 C CA . ALA D 1 16 ? 5.876 33.489 -16.471 1.00 28.62 30 ALA D CA 1
ATOM 3258 C C . ALA D 1 16 ? 5.801 34.367 -15.231 1.00 26.98 30 ALA D C 1
ATOM 3259 O O . ALA D 1 16 ? 6.397 35.451 -15.197 1.00 26.27 30 ALA D O 1
ATOM 3261 N N . LEU D 1 17 ? 5.080 33.918 -14.202 1.00 24.32 31 LEU D N 1
ATOM 3262 C CA . LEU D 1 17 ? 5.014 34.689 -12.965 1.00 23.58 31 LEU D CA 1
ATOM 3263 C C . LEU D 1 17 ? 6.392 34.820 -12.336 1.00 22.88 31 LEU D C 1
ATOM 3264 O O . LEU D 1 17 ? 6.750 35.887 -11.823 1.00 24.80 31 LEU D O 1
ATOM 3269 N N . GLY D 1 18 ? 7.187 33.748 -12.378 1.00 26.10 32 GLY D N 1
ATOM 3270 C CA . GLY D 1 18 ? 8.562 33.844 -11.914 1.00 25.78 32 GLY D CA 1
ATOM 3271 C C . GLY D 1 18 ? 9.378 34.832 -12.724 1.00 24.56 32 GLY D C 1
ATOM 3272 O O . GLY D 1 18 ? 10.182 35.588 -12.174 1.00 19.86 32 GLY D O 1
ATOM 3273 N N . ALA D 1 19 ? 9.174 34.846 -14.045 1.00 26.82 33 ALA D N 1
ATOM 3274 C CA . ALA D 1 19 ? 9.875 35.802 -14.896 1.00 27.81 33 ALA D CA 1
ATOM 3275 C C . ALA D 1 19 ? 9.480 37.236 -14.564 1.00 28.54 33 ALA D C 1
ATOM 3276 O O . ALA D 1 19 ? 10.342 38.119 -14.477 1.00 28.67 33 ALA D O 1
ATOM 3278 N N . LEU D 1 20 ? 8.181 37.489 -14.371 1.00 24.37 34 LEU D N 1
ATOM 3279 C CA . LEU D 1 20 ? 7.733 38.832 -14.011 1.00 25.21 34 LEU D CA 1
ATOM 3280 C C . LEU D 1 20 ? 8.267 39.245 -12.647 1.00 26.86 34 LEU D C 1
ATOM 3281 O O . LEU D 1 20 ? 8.674 40.397 -12.454 1.00 28.85 34 LEU D O 1
ATOM 3286 N N . ALA D 1 21 ? 8.266 38.318 -11.685 1.00 25.51 35 ALA D N 1
ATOM 3287 C CA . ALA D 1 21 ? 8.730 38.648 -10.341 1.00 29.10 35 ALA D CA 1
ATOM 3288 C C . ALA D 1 21 ? 10.202 39.034 -10.347 1.00 31.07 35 ALA D C 1
ATOM 3289 O O . ALA D 1 21 ? 10.609 39.974 -9.652 1.00 31.99 35 ALA D O 1
ATOM 3291 N N . TRP D 1 22 ? 11.016 38.318 -11.124 1.00 28.65 36 TRP D N 1
ATOM 3292 C CA . TRP D 1 22 ? 12.429 38.664 -11.231 1.00 31.30 36 TRP D CA 1
ATOM 3293 C C . TRP D 1 22 ? 12.610 40.053 -11.839 1.00 31.72 36 TRP D C 1
ATOM 3294 O O . TRP D 1 22 ? 13.382 40.871 -11.327 1.00 31.63 36 TRP D O 1
ATOM 3305 N N . ALA D 1 23 ? 11.888 40.339 -12.928 1.00 31.42 37 ALA D N 1
ATOM 3306 C CA . ALA D 1 23 ? 12.006 41.640 -13.581 1.00 31.45 37 ALA D CA 1
ATOM 3307 C C . ALA D 1 23 ? 11.566 42.765 -12.654 1.00 31.07 37 ALA D C 1
ATOM 3308 O O . ALA D 1 23 ? 12.198 43.827 -12.609 1.00 36.77 37 ALA D O 1
ATOM 3310 N N . PHE D 1 24 ? 10.481 42.550 -11.909 1.00 32.91 38 PHE D N 1
ATOM 3311 C CA . PHE D 1 24 ? 10.074 43.515 -10.894 1.00 34.31 38 PHE D CA 1
ATOM 3312 C C . PHE D 1 24 ? 11.133 43.642 -9.808 1.00 33.89 38 PHE D C 1
ATOM 3313 O O . PHE D 1 24 ? 11.361 44.734 -9.276 1.00 36.84 38 PHE D O 1
ATOM 3321 N N . TYR D 1 25 ? 11.786 42.529 -9.461 1.00 34.20 39 TYR D N 1
ATOM 3322 C CA . TYR D 1 25 ? 12.837 42.563 -8.450 1.00 35.83 39 TYR D CA 1
ATOM 3323 C C . TYR D 1 25 ? 14.025 43.402 -8.908 1.00 34.72 39 TYR D C 1
ATOM 3324 O O . TYR D 1 25 ? 14.648 44.099 -8.099 1.00 31.64 39 TYR D O 1
ATOM 3333 N N . GLN D 1 26 ? 14.363 43.338 -10.198 1.00 33.92 40 GLN D N 1
ATOM 3334 C CA . GLN D 1 26 ? 15.455 44.158 -10.713 1.00 38.96 40 GLN D CA 1
ATOM 3335 C C . GLN D 1 26 ? 15.149 45.644 -10.563 1.00 39.49 40 GLN D C 1
ATOM 3336 O O . GLN D 1 26 ? 16.036 46.436 -10.226 1.00 42.33 40 GLN D O 1
ATOM 3342 N N . GLN D 1 27 ? 13.898 46.041 -10.812 1.00 36.78 41 GLN D N 1
ATOM 3343 C CA . GLN D 1 27 ? 13.527 47.447 -10.688 1.00 39.89 41 GLN D CA 1
ATOM 3344 C C . GLN D 1 27 ? 13.645 47.931 -9.248 1.00 42.46 41 GLN D C 1
ATOM 3345 O O . GLN D 1 27 ? 14.035 49.079 -9.002 1.00 46.48 41 GLN D O 1
ATOM 3351 N N . TRP D 1 28 ? 13.308 47.078 -8.283 1.00 37.40 42 TRP D N 1
ATOM 3352 C CA . TRP D 1 28 ? 13.287 47.453 -6.869 1.00 37.16 42 TRP D CA 1
ATOM 3353 C C . TRP D 1 28 ? 14.075 46.425 -6.065 1.00 39.28 42 TRP D C 1
ATOM 3354 O O . TRP D 1 28 ? 13.504 45.637 -5.301 1.00 37.32 42 TRP D O 1
ATOM 3365 N N . PRO D 1 29 ? 15.405 46.422 -6.203 1.00 40.96 43 PRO D N 1
ATOM 3366 C CA . PRO D 1 29 ? 16.212 45.385 -5.533 1.00 38.94 43 PRO D CA 1
ATOM 3367 C C . PRO D 1 29 ? 16.118 45.412 -4.018 1.00 39.83 43 PRO D C 1
ATOM 3368 O O . PRO D 1 29 ? 16.288 44.364 -3.380 1.00 39.20 43 PRO D O 1
ATOM 3372 N N . ALA D 1 30 ? 15.859 46.571 -3.417 1.00 37.50 44 ALA D N 1
ATOM 3373 C CA . ALA D 1 30 ? 15.794 46.692 -1.969 1.00 36.43 44 ALA D CA 1
ATOM 3374 C C . ALA D 1 30 ? 14.381 46.512 -1.421 1.00 41.16 44 ALA D C 1
ATOM 3375 O O . ALA D 1 30 ? 14.126 46.870 -0.265 1.00 40.42 44 ALA D O 1
ATOM 3377 N N . LYS D 1 31 ? 13.465 45.956 -2.217 1.00 39.08 45 LYS D N 1
ATOM 3378 C CA . LYS D 1 31 ? 12.064 45.800 -1.817 1.00 41.08 45 LYS D CA 1
ATOM 3379 C C . LYS D 1 31 ? 11.419 47.148 -1.510 1.00 40.49 45 LYS D C 1
ATOM 3380 O O . LYS D 1 31 ? 10.689 47.301 -0.527 1.00 40.53 45 LYS D O 1
ATOM 3386 N N . GLU D 1 32 ? 11.700 48.142 -2.354 1.00 44.94 46 GLU D N 1
ATOM 3387 C CA . GLU D 1 32 ? 11.002 49.418 -2.239 1.00 41.76 46 GLU D CA 1
ATOM 3388 C C . GLU D 1 32 ? 9.518 49.261 -2.546 1.00 39.74 46 GLU D C 1
ATOM 3389 O O . GLU D 1 32 ? 8.687 49.986 -1.990 1.00 40.98 46 GLU D O 1
ATOM 3395 N N . GLN D 1 33 ? 9.173 48.324 -3.424 1.00 38.20 47 GLN D N 1
ATOM 3396 C CA . GLN D 1 33 ? 7.802 48.090 -3.844 1.00 41.28 47 GLN D CA 1
ATOM 3397 C C . GLN D 1 33 ? 7.511 46.597 -3.825 1.00 41.85 47 GLN D C 1
ATOM 3398 O O . GLN D 1 33 ? 8.397 45.772 -4.065 1.00 33.13 47 GLN D O 1
ATOM 3404 N N . TYR D 1 34 ? 6.260 46.257 -3.527 1.00 43.15 48 TYR D N 1
ATOM 3405 C CA . TYR D 1 34 ? 5.766 44.891 -3.640 1.00 33.61 48 TYR D CA 1
ATOM 3406 C C . TYR D 1 34 ? 4.990 44.746 -4.940 1.00 35.75 48 TYR D C 1
ATOM 3407 O O . TYR D 1 34 ? 4.266 45.660 -5.345 1.00 47.23 48 TYR D O 1
ATOM 3416 N N . LEU D 1 35 ? 5.143 43.598 -5.594 1.00 32.39 49 LEU D N 1
ATOM 3417 C CA . LEU D 1 35 ? 4.381 43.330 -6.807 1.00 30.36 49 LEU D CA 1
ATOM 3418 C C . LEU D 1 35 ? 2.931 43.032 -6.440 1.00 27.75 49 LEU D C 1
ATOM 3419 O O . LEU D 1 35 ? 2.658 42.137 -5.634 1.00 28.50 49 LEU D O 1
ATOM 3424 N N . GLY D 1 36 ? 2.002 43.786 -7.028 1.00 28.93 50 GLY D N 1
ATOM 3425 C CA . GLY D 1 36 ? 0.596 43.668 -6.710 1.00 26.83 50 GLY D CA 1
ATOM 3426 C C . GLY D 1 36 ? -0.214 43.242 -7.923 1.00 26.06 50 GLY D C 1
ATOM 3427 O O . GLY D 1 36 ? 0.248 43.299 -9.068 1.00 25.31 50 GLY D O 1
ATOM 3428 N N . LEU D 1 37 ? -1.444 42.804 -7.653 1.00 28.17 51 LEU D N 1
ATOM 3429 C CA . LEU D 1 37 ? -2.359 42.348 -8.698 1.00 28.08 51 LEU D CA 1
ATOM 3430 C C . LEU D 1 37 ? -3.768 42.769 -8.296 1.00 31.06 51 LEU D C 1
ATOM 3431 O O . LEU D 1 37 ? -4.386 42.133 -7.437 1.00 30.97 51 LEU D O 1
ATOM 3436 N N . ASP D 1 38 ? -4.263 43.842 -8.910 1.00 33.51 52 ASP D N 1
ATOM 3437 C CA . ASP D 1 38 ? -5.596 44.368 -8.648 1.00 32.16 52 ASP D CA 1
ATOM 3438 C C . ASP D 1 38 ? -6.564 43.803 -9.679 1.00 31.70 52 ASP D C 1
ATOM 3439 O O . ASP D 1 38 ? -6.293 43.858 -10.883 1.00 34.45 52 ASP D O 1
ATOM 3444 N N . LEU D 1 39 ? -7.686 43.259 -9.207 1.00 33.48 53 LEU D N 1
ATOM 3445 C CA . LEU D 1 39 ? -8.652 42.607 -10.081 1.00 37.59 53 LEU D CA 1
ATOM 3446 C C . LEU D 1 39 ? -9.775 43.528 -10.555 1.00 42.03 53 LEU D C 1
ATOM 3447 O O . LEU D 1 39 ? -10.550 43.123 -11.428 1.00 42.94 53 LEU D O 1
ATOM 3452 N N . HIS D 1 40 ? -9.874 44.753 -10.027 1.00 43.47 54 HIS D N 1
ATOM 3453 C CA . HIS D 1 40 ? -10.915 45.697 -10.419 1.00 45.45 54 HIS D CA 1
ATOM 3454 C C . HIS D 1 40 ? -10.306 46.982 -10.969 1.00 46.45 54 HIS D C 1
ATOM 3455 O O . HIS D 1 40 ? -9.343 47.502 -10.395 1.00 45.61 54 HIS D O 1
ATOM 3462 N N . PRO D 1 41 ? -10.856 47.535 -12.064 1.00 52.93 55 PRO D N 1
ATOM 3463 C CA . PRO D 1 41 ? -11.996 47.041 -12.860 1.00 52.00 55 PRO D CA 1
ATOM 3464 C C . PRO D 1 41 ? -11.621 45.827 -13.699 1.00 52.68 55 PRO D C 1
ATOM 3465 O O . PRO D 1 41 ? -12.416 44.910 -13.887 1.00 50.73 55 PRO D O 1
ATOM 3469 N N . GLN D 1 42 ? -10.391 45.817 -14.207 1.00 51.45 56 GLN D N 1
ATOM 3470 C CA . GLN D 1 42 ? -9.840 44.713 -14.975 1.00 44.01 56 GLN D CA 1
ATOM 3471 C C . GLN D 1 42 ? -8.559 44.241 -14.299 1.00 46.53 56 GLN D C 1
ATOM 3472 O O . GLN D 1 42 ? -7.878 45.018 -13.624 1.00 42.62 56 GLN D O 1
ATOM 3478 N N . ALA D 1 43 ? -8.241 42.957 -14.467 1.00 48.38 57 ALA D N 1
ATOM 3479 C CA . ALA D 1 43 ? -7.043 42.405 -13.842 1.00 41.49 57 ALA D CA 1
ATOM 3480 C C . ALA D 1 43 ? -5.795 43.089 -14.386 1.00 37.63 57 ALA D C 1
ATOM 3481 O O . ALA D 1 43 ? -5.587 43.150 -15.601 1.00 40.34 57 ALA D O 1
ATOM 3483 N N . HIS D 1 44 ? -4.965 43.606 -13.481 1.00 29.74 58 HIS D N 1
ATOM 3484 C CA . HIS D 1 44 ? -3.757 44.315 -13.881 1.00 35.69 58 HIS D CA 1
ATOM 3485 C C . HIS D 1 44 ? -2.774 44.336 -12.719 1.00 34.52 58 HIS D C 1
ATOM 3486 O O . HIS D 1 44 ? -3.171 44.380 -11.552 1.00 33.26 58 HIS D O 1
ATOM 3493 N N . PHE D 1 45 ? -1.488 44.316 -13.055 1.00 31.84 59 PHE D N 1
ATOM 3494 C CA . PHE D 1 45 ? -0.439 44.359 -12.048 1.00 32.68 59 PHE D CA 1
ATOM 3495 C C . PHE D 1 45 ? -0.192 45.792 -11.591 1.00 33.71 59 PHE D C 1
ATOM 3496 O O . PHE D 1 45 ? -0.319 46.744 -12.364 1.00 31.98 59 PHE D O 1
ATOM 3504 N N . ILE D 1 46 ? 0.151 45.937 -10.308 1.00 37.97 60 ILE D N 1
ATOM 3505 C CA . ILE D 1 46 ? 0.435 47.233 -9.700 1.00 33.76 60 ILE D CA 1
ATOM 3506 C C . ILE D 1 46 ? 1.671 47.104 -8.818 1.00 37.03 60 ILE D C 1
ATOM 3507 O O . ILE D 1 46 ? 2.186 46.009 -8.579 1.00 33.22 60 ILE D O 1
ATOM 3512 N N . SER D 1 47 ? 2.144 48.251 -8.331 1.00 38.07 61 SER D N 1
ATOM 3513 C CA . SER D 1 47 ? 3.242 48.329 -7.376 1.00 38.07 61 SER D CA 1
ATOM 3514 C C . SER D 1 47 ? 2.697 48.790 -6.032 1.00 40.09 61 SER D C 1
ATOM 3515 O O . SER D 1 47 ? 2.009 49.814 -5.955 1.00 43.36 61 SER D O 1
ATOM 3518 N N . CYS D 1 48 ? 3.012 48.045 -4.977 1.00 39.60 62 CYS D N 1
ATOM 3519 C CA . CYS D 1 48 ? 2.522 48.339 -3.638 1.00 42.92 62 CYS D CA 1
ATOM 3520 C C . CYS D 1 48 ? 3.693 48.679 -2.729 1.00 43.40 62 CYS D C 1
ATOM 3521 O O . CYS D 1 48 ? 4.639 47.894 -2.607 1.00 39.76 62 CYS D O 1
ATOM 3524 N N . ALA D 1 49 ? 3.625 49.848 -2.095 1.00 44.46 63 ALA D N 1
ATOM 3525 C CA . ALA D 1 49 ? 4.633 50.233 -1.124 1.00 41.82 63 ALA D CA 1
ATOM 3526 C C . ALA D 1 49 ? 4.422 49.472 0.183 1.00 39.33 63 ALA D C 1
ATOM 3527 O O . ALA D 1 49 ? 3.286 49.171 0.554 1.00 37.38 63 ALA D O 1
ATOM 3529 N N . PRO D 1 50 ? 5.504 49.136 0.890 1.00 40.06 64 PRO D N 1
ATOM 3530 C CA . PRO D 1 50 ? 5.343 48.401 2.158 1.00 37.92 64 PRO D CA 1
ATOM 3531 C C . PRO D 1 50 ? 4.495 49.133 3.183 1.00 40.52 64 PRO D C 1
ATOM 3532 O O . PRO D 1 50 ? 3.723 48.490 3.907 1.00 42.19 64 PRO D O 1
ATOM 3536 N N . GLN D 1 51 ? 4.605 50.463 3.260 1.00 41.65 65 GLN D N 1
ATOM 3537 C CA . GLN D 1 51 ? 3.685 51.215 4.106 1.00 38.03 65 GLN D CA 1
ATOM 3538 C C . GLN D 1 51 ? 2.260 51.053 3.609 1.00 39.13 65 GLN D C 1
ATOM 3539 O O . GLN D 1 51 ? 1.318 51.019 4.407 1.00 36.74 65 GLN D O 1
ATOM 3545 N N . ALA D 1 52 ? 2.085 50.951 2.284 1.00 40.70 66 ALA D N 1
ATOM 3546 C CA . ALA D 1 52 ? 0.749 50.800 1.714 1.00 37.73 66 ALA D CA 1
ATOM 3547 C C . ALA D 1 52 ? 0.106 49.505 2.174 1.00 42.57 66 ALA D C 1
ATOM 3548 O O . ALA D 1 52 ? -1.112 49.450 2.364 1.00 41.84 66 ALA D O 1
ATOM 3550 N N . ILE D 1 53 ? 0.902 48.449 2.348 1.00 41.33 67 ILE D N 1
ATOM 3551 C CA . ILE D 1 53 ? 0.365 47.211 2.904 1.00 38.40 67 ILE D CA 1
ATOM 3552 C C . ILE D 1 53 ? 0.160 47.355 4.409 1.00 38.25 67 ILE D C 1
ATOM 3553 O O . ILE D 1 53 ? -0.743 46.739 4.985 1.00 39.70 67 ILE D O 1
ATOM 3558 N N . ALA D 1 54 ? 0.983 48.176 5.072 1.00 37.79 68 ALA D N 1
ATOM 3559 C CA . ALA D 1 54 ? 0.994 48.189 6.538 1.00 39.20 68 ALA 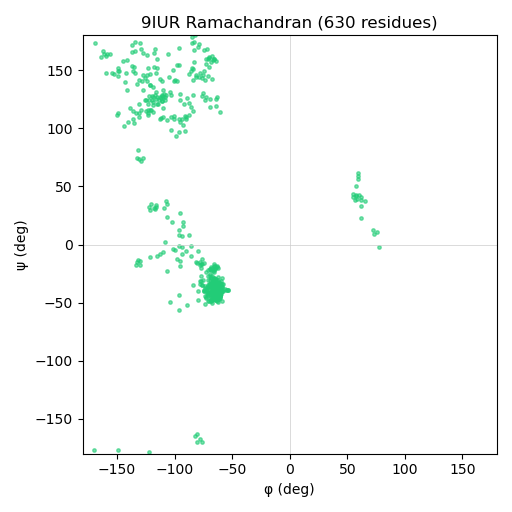D CA 1
ATOM 3560 C C . ALA D 1 54 ? -0.239 48.883 7.134 1.00 41.76 68 ALA D C 1
ATOM 3561 O O . ALA D 1 54 ? -0.888 48.330 8.034 1.00 43.29 68 ALA D O 1
ATOM 3563 N N . GLN D 1 55 ? -0.550 50.118 6.688 1.00 40.15 69 GLN D N 1
ATOM 3564 C 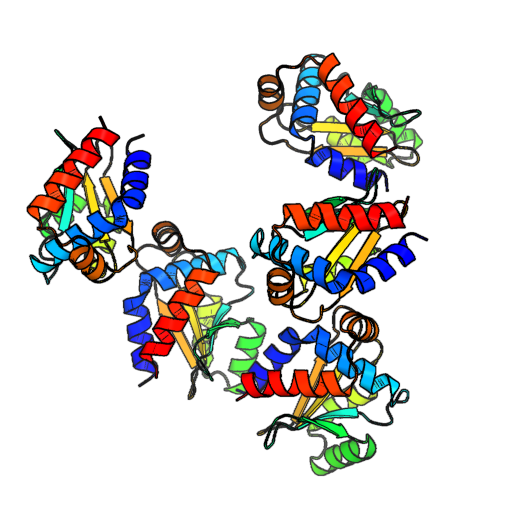CA . GLN D 1 55 ? -1.767 50.818 7.147 1.00 44.31 69 GLN D CA 1
ATOM 3565 C C . GLN D 1 55 ? -3.039 50.135 6.643 1.00 44.24 69 GLN D C 1
ATOM 3566 O O . GLN D 1 55 ? -4.125 50.330 7.211 1.00 49.59 69 GLN D O 1
ATOM 3572 N N . LEU D 1 56 ? -2.926 49.320 5.589 1.00 44.91 70 LEU D N 1
ATOM 3573 C CA . LEU D 1 56 ? -4.050 48.461 5.222 1.00 44.54 70 LEU D CA 1
ATOM 3574 C C . LEU D 1 56 ? -4.262 47.363 6.250 1.00 46.37 70 LEU D C 1
ATOM 3575 O O . LEU D 1 56 ? -5.397 46.914 6.438 1.00 49.88 70 LEU D O 1
ATOM 3580 N N . ASN D 1 57 ? -3.194 46.913 6.913 1.00 46.19 71 ASN D N 1
ATOM 3581 C CA . ASN D 1 57 ? -3.328 45.831 7.884 1.00 46.13 71 ASN D CA 1
ATOM 3582 C C . ASN D 1 57 ? -4.190 46.260 9.065 1.00 49.80 71 ASN D C 1
ATOM 3583 O O . ASN D 1 57 ? -5.097 45.532 9.484 1.00 48.16 71 ASN D O 1
ATOM 3588 N N . ASP D 1 58 ? -3.925 47.449 9.611 1.00 51.09 72 ASP D N 1
ATOM 3589 C CA . ASP D 1 58 ? -4.663 47.924 10.776 1.00 52.91 72 ASP D CA 1
ATOM 3590 C C . ASP D 1 58 ? -6.042 48.458 10.421 1.00 54.27 72 ASP D C 1
ATOM 3591 O O . ASP D 1 58 ? -6.887 48.596 11.313 1.00 60.51 72 ASP D O 1
ATOM 3596 N N . GLN D 1 59 ? -6.287 48.765 9.145 1.00 53.38 73 GLN D N 1
ATOM 3597 C CA . GLN D 1 59 ? -7.632 49.138 8.723 1.00 54.40 73 GLN D CA 1
ATOM 3598 C C . GLN D 1 59 ? -8.595 47.962 8.842 1.00 51.93 73 GLN D C 1
ATOM 3599 O O . GLN D 1 59 ? -9.777 48.157 9.148 1.00 49.81 73 GLN D O 1
ATOM 3605 N N . VAL D 1 60 ? -8.108 46.745 8.614 1.00 55.26 74 VAL D N 1
ATOM 3606 C CA . VAL D 1 60 ? -8.916 45.540 8.739 1.00 55.50 74 VAL D CA 1
ATOM 3607 C C . VAL D 1 60 ? -8.621 44.801 10.048 1.00 53.20 74 VAL D C 1
ATOM 3608 O O . VAL D 1 60 ? -8.933 43.617 10.171 1.00 52.64 74 VAL D O 1
ATOM 3612 N N . ASN D 1 61 ? -8.028 45.490 11.027 1.00 52.49 75 ASN D N 1
ATOM 3613 C CA . ASN D 1 61 ? -7.687 44.911 12.331 1.00 58.22 75 ASN D CA 1
ATOM 3614 C C . ASN D 1 61 ? -6.767 43.699 12.185 1.00 54.03 75 ASN D C 1
ATOM 3615 O O . ASN D 1 61 ? -6.947 42.673 12.846 1.00 50.11 75 ASN D O 1
ATOM 3620 N N . GLY D 1 62 ? -5.777 43.816 11.305 1.00 50.93 76 GLY D N 1
ATOM 3621 C CA . GLY D 1 62 ? -4.738 42.808 11.203 1.00 46.67 76 GLY D CA 1
ATOM 3622 C C . GLY D 1 62 ? -5.219 41.429 10.816 1.00 50.86 76 GLY D C 1
ATOM 3623 O O . GLY D 1 62 ? -4.632 40.433 11.256 1.00 50.27 76 GLY D O 1
ATOM 3624 N N . ARG D 1 63 ? -6.265 41.333 9.994 1.00 48.86 77 ARG D N 1
ATOM 3625 C CA . ARG D 1 63 ? -6.699 40.017 9.546 1.00 47.62 77 ARG D CA 1
ATOM 3626 C C . ARG D 1 63 ? -5.837 39.472 8.414 1.00 48.01 77 ARG D C 1
ATOM 3627 O O . ARG D 1 63 ? -6.017 38.314 8.025 1.00 54.65 77 ARG D O 1
ATOM 3635 N N . ILE D 1 64 ? -4.898 40.266 7.895 1.00 44.44 78 ILE D N 1
ATOM 3636 C CA . ILE D 1 64 ? -3.944 39.798 6.895 1.00 42.42 78 ILE D CA 1
ATOM 3637 C C . ILE D 1 64 ? -2.534 39.855 7.474 1.00 42.64 78 ILE D C 1
ATOM 3638 O O . ILE D 1 64 ? -1.564 40.114 6.752 1.00 38.71 78 ILE D O 1
ATOM 3643 N N . GLN D 1 65 ? -2.414 39.611 8.782 1.00 50.38 79 GLN D N 1
ATOM 3644 C CA . GLN D 1 65 ? -1.124 39.739 9.457 1.00 45.85 79 GLN D CA 1
ATOM 3645 C C . GLN D 1 65 ? -0.073 38.822 8.840 1.00 41.04 79 GLN D C 1
ATOM 3646 O O . GLN D 1 65 ? 1.046 39.256 8.539 1.00 37.74 79 GLN D O 1
ATOM 3652 N N . GLU D 1 66 ? -0.418 37.547 8.636 1.00 37.59 80 GLU D N 1
ATOM 3653 C CA . GLU D 1 66 ? 0.537 36.600 8.064 1.00 41.51 80 GLU D CA 1
ATOM 3654 C C . GLU D 1 66 ? 0.946 37.002 6.653 1.00 39.95 80 GLU D C 1
ATOM 3655 O O . GLU D 1 66 ? 2.078 36.733 6.229 1.00 36.97 80 GLU D O 1
ATOM 3661 N N . MET D 1 67 ? 0.044 37.657 5.922 1.00 38.13 81 MET D N 1
ATOM 3662 C CA . MET D 1 67 ? 0.369 38.154 4.589 1.00 37.60 81 MET D CA 1
ATOM 3663 C C . MET D 1 67 ? 1.479 39.199 4.642 1.00 35.36 81 MET D C 1
ATOM 3664 O O . MET D 1 67 ? 2.372 39.217 3.784 1.00 29.73 81 MET D O 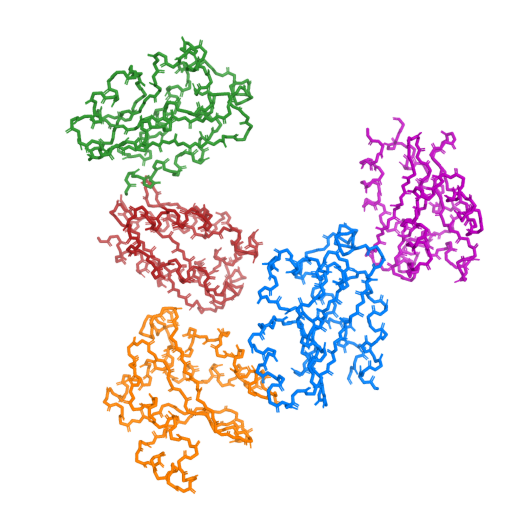1
ATOM 3669 N N . VAL D 1 68 ? 1.433 40.084 5.639 1.00 35.57 82 VAL D N 1
ATOM 3670 C CA . VAL D 1 68 ? 2.464 41.109 5.768 1.00 31.77 82 VAL D CA 1
ATOM 3671 C C . VAL D 1 68 ? 3.814 40.476 6.084 1.00 31.95 82 VAL D C 1
ATOM 3672 O O . VAL D 1 68 ? 4.837 40.832 5.486 1.00 31.19 82 VAL D O 1
ATOM 3676 N N . GLY D 1 69 ? 3.839 39.521 7.015 1.00 33.85 83 GLY D N 1
ATOM 3677 C CA . GLY D 1 69 ? 5.104 38.928 7.415 1.00 30.16 83 GLY D CA 1
ATOM 3678 C C . GLY D 1 69 ? 5.806 38.211 6.277 1.00 26.09 83 GLY D C 1
ATOM 3679 O O . GLY D 1 69 ? 7.027 38.301 6.136 1.00 27.21 83 GLY D O 1
ATOM 3680 N N . ILE D 1 70 ? 5.044 37.491 5.453 1.00 26.41 84 ILE D N 1
ATOM 3681 C CA . ILE D 1 70 ? 5.631 36.807 4.303 1.00 23.93 84 ILE D CA 1
ATOM 3682 C C . ILE D 1 70 ? 6.226 37.815 3.330 1.00 23.94 84 ILE D C 1
ATOM 3683 O O . ILE D 1 70 ? 7.330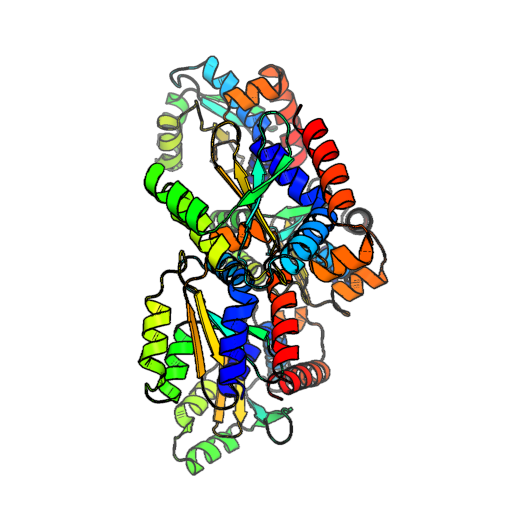 37.618 2.807 1.00 29.95 84 ILE D O 1
ATOM 3688 N N . LEU D 1 71 ? 5.506 38.912 3.076 1.00 27.94 85 LEU D N 1
ATOM 3689 C CA . LEU D 1 71 ? 6.000 39.935 2.158 1.00 31.37 85 LEU D CA 1
ATOM 3690 C C . LEU D 1 71 ? 7.307 40.538 2.655 1.00 30.05 85 LEU D C 1
ATOM 3691 O O . LEU D 1 71 ? 8.216 40.810 1.862 1.00 28.57 85 LEU D O 1
ATOM 3696 N N . TYR D 1 72 ? 7.420 40.757 3.965 1.00 30.69 86 TYR D N 1
ATOM 3697 C CA . TYR D 1 72 ? 8.655 41.307 4.511 1.00 33.68 86 TYR D CA 1
ATOM 3698 C C . TYR D 1 72 ? 9.802 40.310 4.410 1.00 34.89 86 TYR D C 1
ATOM 3699 O O . TYR D 1 72 ? 10.946 40.699 4.149 1.00 38.33 86 TYR D O 1
ATOM 3708 N N . GLY D 1 73 ? 9.521 39.024 4.601 1.00 32.15 87 GLY D N 1
ATOM 3709 C CA . GLY D 1 73 ? 10.568 38.036 4.739 1.00 32.15 87 GLY D CA 1
ATOM 3710 C C . GLY D 1 73 ? 10.917 37.198 3.526 1.00 35.02 87 GLY D C 1
ATOM 3711 O O . GLY D 1 73 ? 11.861 36.404 3.599 1.00 32.69 87 GLY D O 1
ATOM 3712 N N . TYR D 1 74 ? 10.197 37.330 2.414 1.00 32.48 88 TYR D N 1
ATOM 3713 C CA . TYR D 1 74 ? 10.456 36.439 1.290 1.00 35.00 88 TYR D CA 1
ATOM 3714 C C . TYR D 1 74 ? 11.748 36.829 0.579 1.00 33.46 88 TYR D C 1
ATOM 3715 O O . TYR D 1 74 ? 12.141 37.997 0.548 1.00 33.90 88 TYR D O 1
ATOM 3724 N N . ASP D 1 75 ? 12.415 35.825 0.007 1.00 36.70 89 ASP D N 1
ATOM 3725 C CA . ASP D 1 75 ? 13.664 36.036 -0.710 1.00 35.20 89 ASP D CA 1
ATOM 3726 C C . ASP D 1 75 ? 13.362 36.156 -2.193 1.00 37.60 89 ASP D C 1
ATOM 3727 O O . ASP D 1 75 ? 13.055 35.138 -2.837 1.00 36.68 89 ASP D O 1
ATOM 3732 N N . PRO D 1 76 ? 13.462 37.348 -2.785 1.00 40.28 90 PRO D N 1
ATOM 3733 C CA . PRO D 1 76 ? 13.099 37.498 -4.203 1.00 36.21 90 PRO D CA 1
ATOM 3734 C C . PRO D 1 76 ? 13.979 36.699 -5.141 1.00 39.22 90 PRO D C 1
ATOM 3735 O O . PRO D 1 76 ? 13.573 36.450 -6.284 1.00 41.55 90 PRO D O 1
ATOM 3739 N N . ARG D 1 77 ? 15.171 36.292 -4.701 1.00 40.36 91 ARG D N 1
ATOM 3740 C CA . ARG D 1 77 ? 16.046 35.495 -5.552 1.00 41.35 91 ARG D CA 1
ATOM 3741 C C . ARG D 1 77 ? 15.469 34.118 -5.851 1.00 36.96 91 ARG D C 1
ATOM 3742 O O . ARG D 1 77 ? 15.835 33.517 -6.865 1.00 33.27 91 ARG D O 1
ATOM 3750 N N . THR D 1 78 ? 14.579 33.603 -4.995 1.00 36.62 92 THR D N 1
ATOM 3751 C CA . THR D 1 78 ? 14.017 32.271 -5.178 1.00 36.16 92 THR D CA 1
ATOM 3752 C C . THR D 1 78 ? 12.502 32.200 -5.042 1.00 33.43 92 THR D C 1
ATOM 3753 O O . THR D 1 78 ? 11.921 31.179 -5.427 1.00 30.11 92 THR D O 1
ATOM 3757 N N . GLU D 1 79 ? 11.846 33.230 -4.515 1.00 30.61 93 GLU D N 1
ATOM 3758 C CA . GLU D 1 79 ? 10.440 33.137 -4.153 1.00 28.77 93 GLU D CA 1
ATOM 3759 C C . GLU D 1 79 ? 9.634 34.264 -4.781 1.00 30.60 93 GLU D C 1
ATOM 3760 O O . GLU D 1 79 ? 10.107 35.395 -4.923 1.00 28.96 93 GLU D O 1
ATOM 3766 N N . VAL D 1 80 ? 8.391 33.940 -5.124 1.00 27.07 94 VAL D N 1
ATOM 3767 C CA . VAL D 1 80 ? 7.449 34.877 -5.719 1.00 24.96 94 VAL D CA 1
ATOM 3768 C C . VAL D 1 80 ? 6.399 35.215 -4.671 1.00 24.77 94 VAL D C 1
ATOM 3769 O O . VAL D 1 80 ? 5.809 34.313 -4.064 1.00 24.01 94 VAL D O 1
ATOM 3773 N N . ALA D 1 81 ? 6.178 36.508 -4.448 1.00 22.64 95 ALA D N 1
ATOM 3774 C CA . ALA D 1 81 ? 5.180 36.986 -3.491 1.00 24.54 95 ALA D CA 1
ATOM 3775 C C . ALA D 1 81 ? 4.404 38.125 -4.144 1.00 23.97 95 ALA D C 1
ATOM 3776 O O . ALA D 1 81 ? 4.910 39.245 -4.265 1.00 25.68 95 ALA D O 1
ATOM 3778 N N . ILE D 1 82 ? 3.176 37.841 -4.567 1.00 21.79 96 ILE D N 1
ATOM 3779 C CA . ILE D 1 82 ? 2.334 38.810 -5.256 1.00 22.27 96 ILE D CA 1
ATOM 3780 C C . ILE D 1 82 ? 1.072 39.033 -4.433 1.00 22.97 96 ILE D C 1
ATOM 3781 O O . ILE D 1 82 ? 0.380 38.072 -4.072 1.00 21.00 96 ILE D O 1
ATOM 3786 N N . PHE D 1 83 ? 0.781 40.298 -4.134 1.00 21.27 97 PHE D N 1
ATOM 3787 C CA . PHE D 1 83 ? -0.381 40.679 -3.342 1.00 27.77 97 PHE D CA 1
ATOM 3788 C C . PHE D 1 83 ? -1.572 40.899 -4.269 1.00 28.46 97 PHE D C 1
ATOM 3789 O O . PHE D 1 83 ? -1.482 41.667 -5.234 1.00 28.02 97 PHE D O 1
ATOM 3797 N N . VAL D 1 84 ? -2.683 40.223 -3.982 1.00 29.85 98 VAL D N 1
ATOM 3798 C CA . VAL D 1 84 ? -3.849 40.210 -4.859 1.00 30.12 98 VAL D CA 1
ATOM 3799 C C . VAL D 1 84 ? -5.001 40.933 -4.176 1.00 33.72 98 VAL D C 1
ATOM 3800 O O . VAL D 1 84 ? -5.376 40.598 -3.046 1.00 28.40 98 VAL D O 1
ATOM 3804 N N . ILE D 1 85 ? -5.574 41.904 -4.874 1.00 33.94 99 ILE D N 1
ATOM 3805 C CA . ILE D 1 85 ? -6.699 42.685 -4.375 1.00 33.53 99 ILE D CA 1
ATOM 3806 C C . ILE D 1 85 ? -7.945 42.162 -5.081 1.00 32.15 99 ILE D C 1
ATOM 3807 O O . ILE D 1 85 ? -8.226 42.517 -6.230 1.00 31.52 99 ILE D O 1
ATOM 3812 N N . GLY D 1 86 ? -8.685 41.295 -4.397 1.00 28.65 100 GLY D N 1
ATOM 3813 C CA . GLY D 1 86 ? -9.907 40.750 -4.930 1.00 34.00 100 GLY D CA 1
ATOM 3814 C C . GLY D 1 86 ? -11.075 41.673 -4.667 1.00 38.21 100 GLY D C 1
ATOM 3815 O O . GLY D 1 86 ? -10.931 42.729 -4.045 1.00 39.44 100 GLY D O 1
ATOM 3816 N N . PRO D 1 87 ? -12.261 41.293 -5.143 1.00 41.86 101 PRO D N 1
ATOM 3817 C CA . PRO D 1 87 ? -13.438 42.140 -4.893 1.00 38.67 101 PRO D CA 1
ATOM 3818 C C . PRO D 1 87 ? -13.800 42.229 -3.422 1.00 38.74 101 PRO D C 1
ATOM 3819 O O . PRO D 1 87 ? -14.081 43.320 -2.913 1.00 40.04 101 PRO D O 1
ATOM 3823 N N . THR D 1 88 ? -13.778 41.102 -2.719 1.00 40.91 102 THR D N 1
ATOM 3824 C CA . THR D 1 88 ? -14.188 41.012 -1.325 1.00 42.17 102 THR D CA 1
ATOM 3825 C C . THR D 1 88 ? -13.024 41.108 -0.349 1.00 42.98 102 THR D C 1
ATOM 3826 O O . THR D 1 88 ? -13.127 41.801 0.667 1.00 44.93 102 THR D O 1
ATOM 3830 N N . GLN D 1 89 ? -11.919 40.425 -0.631 1.00 39.09 103 GLN D N 1
ATOM 3831 C CA . GLN D 1 89 ? -10.819 40.324 0.312 1.00 38.32 103 GLN D CA 1
ATOM 3832 C C . GLN D 1 89 ? -9.515 40.207 -0.466 1.00 35.04 103 GLN D C 1
ATOM 3833 O O . GLN D 1 89 ? -9.490 40.279 -1.700 1.00 30.69 103 GLN D O 1
ATOM 3839 N N . PHE D 1 90 ? -8.423 40.041 0.270 1.00 35.40 104 PHE D N 1
ATOM 3840 C CA . PHE D 1 90 ? -7.084 40.003 -0.292 1.00 37.39 104 PHE D CA 1
ATOM 3841 C C . PHE D 1 90 ? -6.552 38.576 -0.286 1.00 40.33 104 PHE D C 1
ATOM 3842 O O . PHE D 1 90 ? -7.082 37.689 0.389 1.00 36.33 104 PHE D O 1
ATOM 3850 N N . LYS D 1 91 ? -5.493 38.365 -1.060 1.00 32.71 105 LYS D N 1
ATOM 3851 C CA . LYS D 1 91 ? -4.909 37.045 -1.225 1.00 29.13 105 LYS D CA 1
ATOM 3852 C C . LYS D 1 91 ? -3.446 37.216 -1.604 1.00 28.98 105 LYS D C 1
ATOM 3853 O O . LYS D 1 91 ? -3.074 38.185 -2.271 1.00 29.66 105 LYS D O 1
ATOM 3859 N N . LEU D 1 92 ? -2.616 36.276 -1.162 1.00 24.95 106 LEU D N 1
ATOM 3860 C CA . LEU D 1 92 ? -1.187 36.313 -1.440 1.00 26.32 106 LEU D CA 1
ATOM 3861 C C . LEU D 1 92 ? -0.796 35.083 -2.243 1.00 23.09 106 LEU D C 1
ATOM 3862 O O . LEU D 1 92 ? -0.982 33.951 -1.785 1.00 22.85 106 LEU D O 1
ATOM 3867 N N . LEU D 1 93 ? -0.255 35.310 -3.435 1.00 20.31 107 LEU D N 1
ATOM 3868 C CA . LEU D 1 93 ? 0.370 34.251 -4.218 1.00 21.54 107 LEU D CA 1
ATOM 3869 C C . LEU D 1 93 ? 1.802 34.093 -3.724 1.00 24.02 107 LEU D C 1
ATOM 3870 O O . LEU D 1 93 ? 2.616 35.014 -3.855 1.00 23.78 107 LEU D O 1
ATOM 3875 N N . PHE D 1 94 ? 2.108 32.934 -3.142 1.00 20.51 108 PHE D N 1
ATOM 3876 C CA . PHE D 1 94 ? 3.414 32.673 -2.545 1.00 20.34 108 PHE D CA 1
ATOM 3877 C C . PHE D 1 94 ? 3.866 31.279 -2.954 1.00 20.70 108 PHE D C 1
ATOM 3878 O O . PHE D 1 94 ? 3.233 30.290 -2.575 1.00 21.71 108 PHE D O 1
ATOM 3886 N N . PHE D 1 95 ? 4.952 31.199 -3.723 1.00 19.72 109 PHE D N 1
ATOM 3887 C CA . PHE D 1 95 ? 5.465 29.912 -4.174 1.00 23.87 109 PHE D CA 1
ATOM 3888 C C . PHE D 1 95 ? 6.921 30.060 -4.586 1.00 27.67 109 PHE D C 1
ATOM 3889 O O . PHE D 1 95 ? 7.411 31.167 -4.822 1.00 23.38 109 PHE D O 1
ATOM 3897 N N . GLN D 1 96 ? 7.609 28.917 -4.666 1.00 31.07 110 GLN D N 1
ATOM 3898 C CA . GLN D 1 96 ? 8.955 28.868 -5.215 1.00 28.87 110 GLN D CA 1
ATOM 3899 C C . GLN D 1 96 ? 8.885 28.307 -6.622 1.00 29.96 110 GLN D C 1
ATOM 3900 O O . GLN D 1 96 ? 8.620 27.107 -6.787 1.00 28.25 110 GLN D O 1
ATOM 3906 N N . PRO D 1 97 ? 9.117 29.112 -7.655 1.00 32.93 111 PRO D N 1
ATOM 3907 C CA . PRO D 1 97 ? 9.055 28.588 -9.019 1.00 32.12 111 PRO D CA 1
ATOM 3908 C C . PRO D 1 97 ? 10.193 27.616 -9.293 1.00 32.05 111 PRO D C 1
ATOM 3909 O O . PRO D 1 97 ? 11.230 27.611 -8.626 1.00 26.77 111 PRO D O 1
ATOM 3913 N N . ILE D 1 98 ? 9.960 26.760 -10.281 1.00 39.95 112 ILE D N 1
ATOM 3914 C CA . ILE D 1 98 ? 10.979 25.860 -10.809 1.00 32.83 112 ILE D CA 1
ATOM 3915 C C . ILE D 1 98 ? 11.091 26.152 -12.300 1.00 31.22 112 ILE D C 1
ATOM 3916 O O . ILE D 1 98 ? 10.130 25.917 -13.046 1.00 29.35 112 ILE D O 1
ATOM 3921 N N . PRO D 1 99 ? 12.222 26.690 -12.775 1.00 31.52 113 PRO D N 1
ATOM 3922 C CA . PRO D 1 99 ? 13.430 27.055 -12.022 1.00 34.43 113 PRO D CA 1
ATOM 3923 C C . PRO D 1 99 ? 13.318 28.399 -11.298 1.00 32.47 113 PRO D C 1
ATOM 3924 O O . PRO D 1 99 ? 12.228 28.935 -11.111 1.00 31.54 113 PRO D O 1
ATOM 3928 N N . ASP D 1 100 ? 14.453 28.964 -10.891 1.00 31.80 114 ASP D N 1
ATOM 3929 C CA . ASP D 1 100 ? 14.466 30.202 -10.132 1.00 32.70 114 ASP D CA 1
ATOM 3930 C C . ASP D 1 100 ? 13.951 31.359 -10.987 1.00 31.46 114 ASP D C 1
ATOM 3931 O O . ASP D 1 100 ? 13.923 31.269 -12.217 1.00 32.47 114 ASP D O 1
ATOM 3936 N N . PRO D 1 101 ? 13.502 32.448 -10.346 1.00 30.97 115 PRO D N 1
ATOM 3937 C CA . PRO D 1 101 ? 12.956 33.577 -11.122 1.00 33.45 115 PRO D CA 1
ATOM 3938 C C . PRO D 1 101 ? 13.909 34.137 -12.167 1.00 29.61 115 PRO D C 1
ATOM 3939 O O . PRO D 1 101 ? 13.464 34.480 -13.270 1.00 28.07 115 PRO D O 1
ATOM 3943 N N . ALA D 1 102 ? 15.207 34.226 -11.868 1.00 31.81 116 ALA D N 1
ATOM 3944 C CA . ALA D 1 102 ? 16.158 34.695 -12.874 1.00 32.96 116 ALA D CA 1
ATOM 3945 C C . ALA D 1 102 ? 16.159 33.775 -14.089 1.00 35.11 116 ALA D C 1
ATOM 3946 O O . ALA D 1 102 ? 16.105 34.237 -15.236 1.00 31.63 116 ALA D O 1
ATOM 3948 N N . SER D 1 103 ? 16.194 32.461 -13.854 1.00 30.07 117 SER D N 1
ATOM 3949 C CA . SER D 1 103 ? 16.135 31.514 -14.961 1.00 31.71 117 SER D CA 1
ATOM 3950 C C . SER D 1 103 ? 14.790 31.570 -15.671 1.00 34.74 117 SER D C 1
ATOM 3951 O O . SER D 1 103 ? 14.713 31.298 -16.875 1.00 42.25 117 SER D O 1
ATOM 3954 N N . CYS D 1 104 ? 13.722 31.917 -14.947 1.00 33.47 118 CYS D N 1
ATOM 3955 C CA . CYS D 1 104 ? 12.425 32.097 -15.590 1.00 34.75 118 CYS D CA 1
ATOM 3956 C C . CYS D 1 104 ? 12.452 33.265 -16.567 1.00 31.97 118 CYS D C 1
ATOM 3957 O O . CYS D 1 104 ? 11.863 33.189 -17.652 1.00 29.07 118 CYS D O 1
ATOM 3960 N N . PHE D 1 105 ? 13.126 34.357 -16.198 1.00 32.76 119 PHE D N 1
ATOM 3961 C CA . PHE D 1 105 ? 13.218 35.504 -17.096 1.00 34.09 119 PHE D CA 1
ATOM 3962 C C . PHE D 1 105 ? 13.952 35.140 -18.383 1.00 35.98 119 PHE D C 1
ATOM 3963 O O . PHE D 1 105 ? 13.522 35.516 -19.481 1.00 33.75 119 PHE D O 1
ATOM 3971 N N . ALA D 1 106 ? 15.053 34.392 -18.270 1.00 35.56 120 ALA D N 1
ATOM 3972 C CA . ALA D 1 106 ? 15.812 34.007 -19.456 1.00 34.16 120 ALA D CA 1
ATOM 3973 C C . ALA D 1 106 ? 15.029 33.050 -20.348 1.00 38.06 120 ALA D C 1
ATOM 3974 O O . ALA D 1 106 ? 15.168 33.098 -21.575 1.00 47.06 120 ALA D O 1
ATOM 3976 N N . ALA D 1 107 ? 14.215 32.172 -19.758 1.00 36.48 121 ALA D N 1
ATOM 3977 C CA . ALA D 1 107 ? 13.454 31.220 -20.560 1.00 36.98 121 ALA D CA 1
ATOM 3978 C C . ALA D 1 107 ? 12.428 31.925 -21.441 1.00 40.40 121 ALA D C 1
ATOM 3979 O O . ALA D 1 107 ? 12.197 31.512 -22.582 1.00 42.76 121 ALA D O 1
ATOM 3981 N N . LEU D 1 108 ? 11.794 32.981 -20.929 1.00 38.24 122 LEU D N 1
ATOM 3982 C CA . LEU D 1 108 ? 10.741 33.640 -21.695 1.00 40.78 122 LEU D CA 1
ATOM 3983 C C . LEU D 1 108 ? 11.301 34.660 -22.678 1.00 40.24 122 LEU D C 1
ATOM 3984 O O . LEU D 1 108 ? 10.742 34.847 -23.765 1.00 39.06 122 LEU D O 1
ATOM 3989 N N . GLY D 1 109 ? 12.383 35.338 -22.310 1.00 39.59 123 GLY D N 1
ATOM 3990 C CA . GLY D 1 109 ? 12.967 36.339 -23.190 1.00 38.17 123 GLY D CA 1
ATOM 3991 C C . GLY D 1 109 ? 12.036 37.489 -23.505 1.00 42.77 123 GLY D C 1
ATOM 3992 O O . GLY D 1 109 ? 12.015 37.975 -24.643 1.00 44.70 123 GLY D O 1
ATOM 3993 N N . LEU D 1 110 ? 11.262 37.936 -22.521 1.00 40.69 124 LEU D N 1
ATOM 3994 C CA . LEU D 1 110 ? 10.324 39.032 -22.692 1.00 38.13 124 LEU D CA 1
ATOM 3995 C C . LEU D 1 110 ? 10.716 40.185 -21.781 1.00 39.12 124 LEU D C 1
ATOM 3996 O O . LEU D 1 110 ? 11.353 39.988 -20.742 1.00 34.55 124 LEU D O 1
ATOM 4001 N N . THR D 1 111 ? 10.349 41.395 -22.192 1.00 39.89 125 THR D N 1
ATOM 4002 C CA . THR D 1 111 ? 10.490 42.538 -21.309 1.00 40.92 125 THR D CA 1
ATOM 4003 C C . THR D 1 111 ? 9.404 42.489 -20.236 1.00 44.28 125 THR D C 1
ATOM 4004 O O . THR D 1 111 ? 8.448 41.709 -20.313 1.00 37.60 125 THR D O 1
ATOM 4008 N N . ILE D 1 112 ? 9.565 43.328 -19.210 1.00 38.91 126 ILE D N 1
ATOM 4009 C CA . ILE D 1 112 ? 8.587 43.344 -18.126 1.00 37.12 126 ILE D CA 1
ATOM 4010 C C . ILE D 1 112 ? 7.220 43.789 -18.637 1.00 39.55 126 ILE D C 1
ATOM 4011 O O . ILE D 1 112 ? 6.185 43.287 -18.183 1.00 40.57 126 ILE D O 1
ATOM 4016 N N . GLU D 1 113 ? 7.191 44.721 -19.595 1.00 41.18 127 GLU D N 1
ATOM 4017 C CA . GLU D 1 113 ? 5.921 45.170 -20.160 1.00 40.14 127 GLU D CA 1
ATOM 4018 C C . GLU D 1 113 ? 5.209 44.042 -20.899 1.00 40.83 127 GLU D C 1
ATOM 4019 O O . GLU D 1 113 ? 3.985 43.896 -20.794 1.00 39.69 127 GLU D O 1
ATOM 4025 N N . GLU D 1 114 ? 5.953 43.243 -21.667 1.00 39.71 128 GLU D N 1
ATOM 4026 C CA . GLU D 1 114 ? 5.334 42.130 -22.379 1.00 40.42 128 GLU D CA 1
ATOM 4027 C C . GLU D 1 114 ? 4.837 41.058 -21.419 1.00 37.81 128 GLU D C 1
ATOM 4028 O O . GLU D 1 114 ? 3.807 40.424 -21.676 1.00 34.82 128 GLU D O 1
ATOM 4034 N N . LEU D 1 115 ? 5.553 40.841 -20.316 1.00 38.78 129 LEU D N 1
ATOM 4035 C CA . LEU D 1 115 ? 5.096 39.884 -19.315 1.00 36.21 129 LEU D CA 1
ATOM 4036 C C . LEU D 1 115 ? 3.772 40.316 -18.705 1.00 36.03 129 LEU D C 1
ATOM 4037 O O . LEU D 1 115 ? 2.879 39.487 -18.495 1.00 36.26 129 LEU D O 1
ATOM 4042 N N . LYS D 1 116 ? 3.628 41.610 -18.410 1.00 34.56 130 LYS D N 1
ATOM 4043 C CA . LYS D 1 116 ? 2.382 42.103 -17.835 1.00 35.62 130 LYS D CA 1
ATOM 4044 C C . LYS D 1 116 ? 1.221 41.933 -18.806 1.00 37.53 130 LYS D C 1
ATOM 4045 O O . LYS D 1 116 ? 0.152 41.438 -18.432 1.00 39.22 130 LYS D O 1
ATOM 4051 N N . HIS D 1 117 ? 1.415 42.335 -20.065 1.00 39.74 131 HIS D N 1
ATOM 4052 C CA . HIS D 1 117 ? 0.339 42.215 -21.043 1.00 41.01 131 HIS D CA 1
ATOM 4053 C C . HIS D 1 117 ? -0.067 40.763 -21.234 1.00 38.02 131 HIS D C 1
ATOM 4054 O O . HIS D 1 117 ? -1.259 40.445 -21.303 1.00 35.35 131 HIS D O 1
ATOM 4061 N N . ARG D 1 118 ? 0.915 39.866 -21.326 1.00 35.10 132 ARG D N 1
ATOM 4062 C CA . ARG D 1 118 ? 0.608 38.456 -21.533 1.00 35.60 132 ARG D CA 1
ATOM 4063 C C . ARG D 1 118 ? -0.093 37.850 -20.323 1.00 35.24 132 ARG D C 1
ATOM 4064 O O . ARG D 1 118 ? -1.083 37.126 -20.474 1.00 32.99 132 ARG D O 1
ATOM 4072 N N . LEU D 1 119 ? 0.379 38.162 -19.113 1.00 33.82 133 LEU D N 1
ATOM 4073 C CA . LEU D 1 119 ? -0.224 37.585 -17.916 1.00 33.05 133 LEU D CA 1
ATOM 4074 C C . LEU D 1 119 ? -1.611 38.160 -17.651 1.00 34.69 133 LEU D C 1
ATOM 4075 O O . LEU D 1 119 ? -2.543 37.418 -17.317 1.00 32.98 133 LEU D O 1
ATOM 4080 N N . GLU D 1 120 ? -1.772 39.477 -17.795 1.00 34.95 134 GLU D N 1
ATOM 4081 C CA . GLU D 1 120 ? -3.087 40.071 -17.579 1.00 38.03 134 GLU D CA 1
ATOM 4082 C C . GLU D 1 120 ? -4.090 39.583 -18.612 1.00 37.52 134 GLU D C 1
ATOM 4083 O O . GLU D 1 120 ? -5.275 39.428 -18.298 1.00 36.66 134 GLU D O 1
ATOM 4089 N N . LYS D 1 121 ? -3.634 39.330 -19.841 1.00 38.81 135 LYS D N 1
ATOM 4090 C CA . LYS D 1 121 ? -4.503 38.758 -20.865 1.00 39.29 135 LYS D CA 1
ATOM 4091 C C . LYS D 1 121 ? -4.997 37.374 -20.459 1.00 40.02 135 LYS D C 1
ATOM 4092 O O . LYS D 1 121 ? -6.198 37.089 -20.516 1.00 42.18 135 LYS D O 1
ATOM 4098 N N . THR D 1 122 ? -4.081 36.500 -20.032 1.00 36.05 136 THR D N 1
ATOM 4099 C CA . THR D 1 122 ? -4.477 35.143 -19.667 1.00 37.98 136 THR D CA 1
ATOM 4100 C C . THR D 1 122 ? -5.373 35.141 -18.433 1.00 37.41 136 THR D C 1
ATOM 4101 O O . THR D 1 122 ? -6.298 34.324 -18.331 1.00 36.98 136 THR D O 1
ATOM 4105 N N . LEU D 1 123 ? -5.119 36.049 -17.488 1.00 35.00 137 LEU D N 1
ATOM 4106 C CA . LEU D 1 123 ? -5.925 36.092 -16.273 1.00 34.67 137 LEU D CA 1
ATOM 4107 C C . LEU D 1 123 ? -7.292 36.718 -16.524 1.00 37.37 137 LEU D C 1
ATOM 4108 O O . LEU D 1 123 ? -8.286 36.305 -15.914 1.00 38.66 137 LEU D O 1
ATOM 4113 N N . GLN D 1 124 ? -7.367 37.713 -17.413 1.00 37.95 138 GLN D N 1
ATOM 4114 C CA . GLN D 1 124 ? -8.659 38.321 -17.721 1.00 43.00 138 GLN D CA 1
ATOM 4115 C C . GLN D 1 124 ? -9.608 37.306 -18.345 1.00 41.21 138 GLN D C 1
ATOM 4116 O O . GLN D 1 124 ? -10.804 37.294 -18.035 1.00 44.74 138 GLN D O 1
ATOM 4122 N N . GLU D 1 125 ? -9.091 36.437 -19.218 1.00 39.98 139 GLU D N 1
ATOM 4123 C CA . GLU D 1 125 ? -9.934 35.410 -19.823 1.00 43.21 139 GLU D CA 1
ATOM 4124 C C . GLU D 1 125 ? -10.464 34.432 -18.784 1.00 48.01 139 GLU D C 1
ATOM 4125 O O . GLU D 1 125 ? -11.580 33.919 -18.927 1.00 55.62 139 GLU D O 1
ATOM 4131 N N . LYS D 1 126 ? -9.686 34.155 -17.739 1.00 42.73 140 LYS D N 1
ATOM 4132 C CA . LYS D 1 126 ? -10.080 33.177 -16.735 1.00 39.08 140 LYS D CA 1
ATOM 4133 C C . LYS D 1 126 ? -10.961 33.755 -15.639 1.00 39.92 140 LYS D C 1
ATOM 4134 O O . LYS D 1 126 ? -11.509 32.987 -14.841 1.00 39.62 140 LYS D O 1
ATOM 4140 N N . LEU D 1 127 ? -11.111 35.076 -15.576 1.00 36.98 141 LEU D N 1
ATOM 4141 C CA . LEU D 1 127 ? -11.969 35.717 -14.588 1.00 44.06 141 LEU D CA 1
ATOM 4142 C C . LEU D 1 127 ? -13.284 36.209 -15.184 1.00 50.11 141 LEU D C 1
ATOM 4143 O O . LEU D 1 127 ? -14.354 35.921 -14.638 1.00 46.63 141 LEU D O 1
ATOM 4148 N N . ALA D 1 128 ? -13.220 36.944 -16.294 1.00 51.68 142 ALA D N 1
ATOM 4149 C CA . ALA D 1 128 ? -14.392 37.528 -16.948 1.00 60.56 142 ALA D CA 1
ATOM 4150 C C . ALA D 1 128 ? -15.193 38.416 -15.996 1.00 66.79 142 ALA D C 1
ATOM 4151 O O . ALA D 1 128 ? -15.669 39.484 -16.380 1.00 70.55 142 ALA D O 1
ATOM 4153 N N . PRO E 1 1 ? 24.851 77.488 -12.762 1.00 61.43 15 PRO E N 1
ATOM 4154 C CA . PRO E 1 1 ? 25.443 76.638 -11.724 1.00 47.93 15 PRO E CA 1
ATOM 4155 C C . PRO E 1 1 ? 26.682 75.900 -12.218 1.00 43.88 15 PRO E C 1
ATOM 4156 O O . PRO E 1 1 ? 26.580 74.826 -12.809 1.00 43.22 15 PRO E O 1
ATOM 4160 N N . TRP E 1 2 ? 27.850 76.491 -11.967 1.00 42.65 16 TRP E N 1
ATOM 4161 C CA . TRP E 1 2 ? 29.097 75.914 -12.450 1.00 40.46 16 TRP E CA 1
ATOM 4162 C C . TRP E 1 2 ? 29.403 74.581 -11.778 1.00 40.04 16 TRP E C 1
ATOM 4163 O O . TRP E 1 2 ? 30.037 73.714 -12.389 1.00 40.65 16 TRP E O 1
ATOM 4174 N N . ARG E 1 3 ? 28.970 74.402 -10.527 1.00 39.29 17 ARG E N 1
ATOM 4175 C CA . ARG E 1 3 ? 29.283 73.174 -9.801 1.00 40.67 17 ARG E CA 1
ATOM 4176 C C . ARG E 1 3 ? 28.598 71.963 -10.422 1.00 35.82 17 ARG E C 1
ATOM 4177 O O . ARG E 1 3 ? 29.199 70.886 -10.518 1.00 34.03 17 ARG E O 1
ATOM 4185 N N . TYR E 1 4 ? 27.338 72.113 -10.836 1.00 36.67 18 TYR E N 1
ATOM 4186 C CA . TYR E 1 4 ? 26.652 71.015 -11.508 1.00 37.63 18 TYR E CA 1
ATOM 4187 C C . TYR E 1 4 ? 27.296 70.697 -12.852 1.00 38.20 18 TYR E C 1
ATOM 4188 O O . TYR E 1 4 ? 27.409 69.524 -13.227 1.00 35.60 18 TYR E O 1
ATOM 4197 N N . ARG E 1 5 ? 27.698 71.727 -13.604 1.00 35.52 19 ARG E N 1
ATOM 4198 C CA . ARG E 1 5 ? 28.379 71.487 -14.872 1.00 34.11 19 ARG E CA 1
ATOM 4199 C C . ARG E 1 5 ? 29.681 70.737 -14.648 1.00 34.17 19 ARG E C 1
ATOM 4200 O O . ARG E 1 5 ? 30.013 69.811 -15.396 1.00 32.39 19 ARG E O 1
ATOM 4208 N N . LEU E 1 6 ? 30.427 71.127 -13.614 1.00 33.50 20 LEU E N 1
ATOM 4209 C CA . LEU E 1 6 ? 31.707 70.499 -13.323 1.00 33.33 20 LEU E CA 1
ATOM 4210 C C . LEU E 1 6 ? 31.535 69.039 -12.921 1.00 29.48 20 LEU E C 1
ATOM 4211 O O . LEU E 1 6 ? 32.322 68.180 -13.337 1.00 27.07 20 LEU E O 1
ATOM 4216 N N . ASP E 1 7 ? 30.521 68.739 -12.105 1.00 25.22 21 ASP E N 1
ATOM 4217 C CA . ASP E 1 7 ? 30.276 67.350 -11.728 1.00 31.68 21 ASP E CA 1
ATOM 4218 C C . ASP E 1 7 ? 29.926 66.504 -12.945 1.00 32.66 21 ASP E C 1
ATOM 4219 O O . ASP E 1 7 ? 30.425 65.383 -13.094 1.00 32.94 21 ASP E O 1
ATOM 4224 N N . GLN E 1 8 ? 29.073 67.027 -13.832 1.00 32.59 22 GLN E N 1
ATOM 4225 C CA . GLN E 1 8 ? 28.700 66.278 -15.030 1.00 37.72 22 GLN E CA 1
ATOM 4226 C C . GLN E 1 8 ? 29.881 66.132 -15.981 1.00 34.92 22 GLN E C 1
ATOM 4227 O O . GLN E 1 8 ? 30.029 65.095 -16.640 1.00 34.50 22 GLN E O 1
ATOM 4233 N N . PHE E 1 9 ? 30.731 67.156 -16.067 1.00 27.10 23 PHE E N 1
ATOM 4234 C CA . PHE E 1 9 ? 31.960 67.023 -16.840 1.00 30.52 23 PHE E CA 1
ATOM 4235 C C . PHE E 1 9 ? 32.840 65.918 -16.270 1.00 31.17 23 PHE E C 1
ATOM 4236 O O . PHE E 1 9 ? 33.512 65.195 -17.017 1.00 30.37 23 PHE E O 1
ATOM 4244 N N . THR E 1 10 ? 32.844 65.772 -14.943 1.00 30.13 24 THR E N 1
ATOM 4245 C CA . THR E 1 10 ? 33.631 64.720 -14.311 1.00 30.31 24 THR E CA 1
ATOM 4246 C C . THR E 1 10 ? 33.129 63.336 -14.705 1.00 29.96 24 THR E C 1
ATOM 4247 O O . THR E 1 10 ? 33.929 62.437 -14.993 1.00 28.96 24 THR E O 1
ATOM 4251 N N . LYS E 1 11 ? 31.807 63.146 -14.728 1.00 29.34 25 LYS E N 1
ATOM 4252 C CA . LYS E 1 11 ? 31.252 61.851 -15.117 1.00 33.29 25 LYS E CA 1
ATOM 4253 C C . LYS E 1 11 ? 31.488 61.569 -16.597 1.00 32.76 25 LYS E C 1
ATOM 4254 O O . LYS E 1 11 ? 31.969 60.491 -16.968 1.00 29.81 25 LYS E O 1
ATOM 4260 N N . GLU E 1 12 ? 31.173 62.540 -17.456 1.00 28.50 26 GLU E N 1
ATOM 4261 C CA . GLU E 1 12 ? 31.279 62.328 -18.894 1.00 32.90 26 GLU E CA 1
ATOM 4262 C C . GLU E 1 12 ? 32.719 62.064 -19.318 1.00 36.60 26 GLU E C 1
ATOM 4263 O O . GLU E 1 12 ? 32.968 61.244 -20.211 1.00 32.45 26 GLU E O 1
ATOM 4269 N N . GLU E 1 13 ? 33.679 62.739 -18.687 1.00 30.53 27 GLU E N 1
ATOM 4270 C CA . GLU E 1 13 ? 35.079 62.659 -19.085 1.00 30.84 27 GLU E CA 1
ATOM 4271 C C . GLU E 1 13 ? 35.928 61.889 -18.077 1.00 27.82 27 GLU E C 1
ATOM 4272 O O . GLU E 1 13 ? 37.123 62.163 -17.931 1.00 24.88 27 GLU E O 1
ATOM 4278 N N . GLN E 1 14 ? 35.333 60.906 -17.395 1.00 22.30 28 GLN E N 1
ATOM 4279 C CA . GLN E 1 14 ? 36.065 60.198 -16.348 1.00 24.49 28 GLN E CA 1
ATOM 4280 C C . GLN E 1 14 ? 37.268 59.442 -16.904 1.00 23.97 28 GLN E C 1
ATOM 4281 O O . GLN E 1 14 ? 38.291 59.326 -16.220 1.00 25.77 28 GLN E O 1
ATOM 4287 N N . THR E 1 15 ? 37.179 58.934 -18.136 1.00 25.37 29 THR E N 1
ATOM 4288 C CA . THR E 1 15 ? 38.324 58.242 -18.724 1.00 27.63 29 THR E CA 1
ATOM 4289 C C . THR E 1 15 ? 39.473 59.207 -18.993 1.00 26.52 29 THR E C 1
ATOM 4290 O O . THR E 1 15 ? 40.619 58.945 -18.608 1.00 27.24 29 THR E O 1
ATOM 4294 N N . ALA E 1 16 ? 39.187 60.329 -19.660 1.00 27.86 30 ALA E N 1
ATOM 4295 C CA . ALA E 1 16 ? 40.240 61.295 -19.962 1.00 29.87 30 ALA E CA 1
ATOM 4296 C C . ALA E 1 16 ? 40.805 61.912 -18.691 1.00 24.42 30 ALA E C 1
ATOM 4297 O O . ALA E 1 16 ? 42.021 62.097 -18.574 1.00 26.09 30 ALA E O 1
ATOM 4299 N N . LEU E 1 17 ? 39.941 62.234 -17.727 1.00 24.10 31 LEU E N 1
ATOM 4300 C CA . LEU E 1 17 ? 40.429 62.749 -16.453 1.00 22.63 31 LEU E CA 1
ATOM 4301 C C . LEU E 1 17 ? 41.307 61.722 -15.753 1.00 26.18 31 LEU E C 1
ATOM 4302 O O . LEU E 1 17 ? 42.350 62.069 -15.186 1.00 25.75 31 LEU E O 1
ATOM 4307 N N . GLY E 1 18 ? 40.913 60.447 -15.802 1.00 25.81 32 GLY E N 1
ATOM 4308 C CA . GLY E 1 18 ? 41.766 59.404 -15.257 1.00 28.36 32 GLY E CA 1
ATOM 4309 C C . GLY E 1 18 ? 43.103 59.316 -15.970 1.00 28.09 32 GLY E C 1
ATOM 4310 O O . GLY E 1 18 ? 44.147 59.154 -15.333 1.00 26.09 32 GLY E O 1
ATOM 4311 N N . ALA E 1 19 ? 43.089 59.430 -17.302 1.00 27.67 33 ALA E N 1
ATOM 4312 C CA . ALA E 1 19 ? 44.334 59.368 -18.064 1.00 31.39 33 ALA E CA 1
ATOM 4313 C C . ALA E 1 19 ? 45.257 60.526 -17.708 1.00 36.24 33 ALA E C 1
ATOM 4314 O O . ALA E 1 19 ? 46.468 60.337 -17.541 1.00 33.60 33 ALA E O 1
ATOM 4316 N N . LEU E 1 20 ? 44.701 61.733 -17.586 1.00 29.17 34 LEU E N 1
ATOM 4317 C CA . LEU E 1 20 ? 45.505 62.887 -17.197 1.00 29.19 34 LEU E CA 1
ATOM 4318 C C . LEU E 1 20 ? 46.059 62.724 -15.789 1.00 33.60 34 LEU E C 1
ATOM 4319 O O . LEU E 1 20 ? 47.220 63.062 -15.526 1.00 33.52 34 LEU E O 1
ATOM 4324 N N . ALA E 1 21 ? 45.240 62.209 -14.869 1.00 32.31 35 ALA E N 1
ATOM 4325 C CA . ALA E 1 21 ? 45.689 62.024 -13.493 1.00 32.93 35 ALA E CA 1
ATOM 4326 C C . ALA E 1 21 ? 46.843 61.032 -13.414 1.00 35.70 35 ALA E C 1
ATOM 4327 O O . ALA E 1 21 ? 47.794 61.237 -12.651 1.00 38.07 35 ALA E O 1
ATOM 4329 N N . TRP E 1 22 ? 46.774 59.946 -14.190 1.00 34.56 36 TRP E N 1
ATOM 4330 C CA . TRP E 1 22 ? 47.864 58.974 -14.195 1.00 38.15 36 TRP E CA 1
ATOM 4331 C C . TRP E 1 22 ? 49.147 59.587 -14.740 1.00 40.12 36 TRP E C 1
ATOM 4332 O O . TRP E 1 22 ? 50.227 59.389 -14.170 1.00 40.85 36 TRP E O 1
ATOM 4343 N N . ALA E 1 23 ? 49.046 60.349 -15.835 1.00 39.64 37 ALA E N 1
ATOM 4344 C CA . ALA E 1 23 ? 50.225 61.005 -16.398 1.00 41.34 37 ALA E CA 1
ATOM 4345 C C . ALA E 1 23 ? 50.820 62.007 -15.418 1.00 42.83 37 ALA E C 1
ATOM 4346 O O . ALA E 1 23 ? 52.045 62.080 -15.258 1.00 45.88 37 ALA E O 1
ATOM 4348 N N . PHE E 1 24 ? 49.967 62.786 -14.750 1.00 41.65 38 PHE E N 1
ATOM 4349 C CA . PHE E 1 24 ? 50.445 63.690 -13.711 1.00 41.64 38 PHE E CA 1
ATOM 4350 C C . PHE E 1 24 ? 51.081 62.913 -12.564 1.00 45.89 38 PHE E C 1
ATOM 4351 O O . PHE E 1 24 ? 52.097 63.338 -12.000 1.00 46.60 38 PHE E O 1
ATOM 4359 N N . TYR E 1 25 ? 50.495 61.768 -12.208 1.00 45.20 39 TYR E N 1
ATOM 4360 C CA . TYR E 1 25 ? 51.050 60.943 -11.140 1.00 44.30 39 TYR E CA 1
ATOM 4361 C C . TYR E 1 25 ? 52.425 60.404 -11.514 1.00 45.36 39 TYR E C 1
ATOM 4362 O O . TYR E 1 25 ? 53.309 60.290 -10.657 1.00 46.21 39 TYR E O 1
ATOM 4371 N N . GLN E 1 26 ? 52.623 60.063 -12.788 1.00 44.37 40 GLN E N 1
ATOM 4372 C CA . GLN E 1 26 ? 53.936 59.609 -13.232 1.00 45.84 40 GLN E CA 1
ATOM 4373 C C . GLN E 1 26 ? 54.983 60.706 -13.067 1.00 57.17 40 GLN E C 1
ATOM 4374 O O . GLN E 1 26 ? 56.118 60.435 -12.655 1.00 56.84 40 GLN E O 1
ATOM 4380 N N . GLN E 1 27 ? 54.621 61.954 -13.378 1.00 50.96 41 GLN E N 1
ATOM 4381 C CA . GLN E 1 27 ? 55.576 63.050 -13.238 1.00 52.83 41 GLN E CA 1
ATOM 4382 C C . GLN E 1 27 ? 55.892 63.349 -11.777 1.00 53.71 41 GLN E C 1
ATOM 4383 O O . GLN E 1 27 ? 56.976 63.858 -11.471 1.00 52.87 41 GLN E O 1
ATOM 4389 N N . TRP E 1 28 ? 54.968 63.054 -10.866 1.00 50.45 42 TRP E N 1
ATOM 4390 C CA . TRP E 1 28 ? 55.145 63.332 -9.441 1.00 52.45 42 TRP E CA 1
ATOM 4391 C C . TRP E 1 28 ? 54.806 62.081 -8.642 1.00 50.83 42 TRP E C 1
ATOM 4392 O O . TRP E 1 28 ? 53.764 62.014 -7.980 1.00 47.75 42 TRP E O 1
ATOM 4403 N N . PRO E 1 29 ? 55.680 61.069 -8.676 1.00 49.76 43 PRO E N 1
ATOM 4404 C CA . PRO E 1 29 ? 55.346 59.787 -8.033 1.00 51.17 43 PRO E CA 1
ATOM 4405 C C . PRO E 1 29 ? 55.106 59.888 -6.536 1.00 51.82 43 PRO E C 1
ATOM 4406 O O . PRO E 1 29 ? 54.288 59.129 -6.000 1.00 64.77 43 PRO E O 1
ATOM 4410 N N . ALA E 1 30 ? 55.789 60.796 -5.839 1.00 47.63 44 ALA E N 1
ATOM 4411 C CA . ALA E 1 30 ? 55.603 60.966 -4.405 1.00 50.72 44 ALA E CA 1
ATOM 4412 C C . ALA E 1 30 ? 54.568 62.032 -4.073 1.00 51.48 44 ALA E C 1
ATOM 4413 O O . ALA E 1 30 ? 54.547 62.531 -2.942 1.00 50.75 44 ALA E O 1
ATOM 4415 N N . LYS E 1 31 ? 53.711 62.382 -5.032 1.00 49.92 45 LYS E N 1
ATOM 4416 C CA . LYS E 1 31 ? 52.700 63.424 -4.855 1.00 49.78 45 LYS E CA 1
ATOM 4417 C C . LYS E 1 31 ? 53.335 64.738 -4.411 1.00 51.84 45 LYS E C 1
ATOM 4418 O O . LYS E 1 31 ? 52.809 65.452 -3.553 1.00 54.03 45 LYS E O 1
ATOM 4424 N N . GLU E 1 32 ? 54.486 65.058 -5.007 1.00 54.74 46 GLU E N 1
ATOM 4425 C CA . GLU E 1 32 ? 55.103 66.359 -4.780 1.00 50.37 46 GLU E CA 1
ATOM 4426 C C . GLU E 1 32 ? 54.240 67.491 -5.312 1.00 55.03 46 GLU E C 1
ATOM 4427 O O . GLU E 1 32 ? 54.406 68.639 -4.887 1.00 58.27 46 GLU E O 1
ATOM 4433 N N . GLN E 1 33 ? 53.331 67.194 -6.239 1.00 63.11 47 GLN E N 1
ATOM 4434 C CA . GLN E 1 33 ? 52.409 68.178 -6.783 1.00 56.70 47 GLN E CA 1
ATOM 4435 C C . GLN E 1 33 ? 51.012 67.577 -6.838 1.00 51.41 47 GLN E C 1
ATOM 4436 O O . GLN E 1 33 ? 50.844 66.359 -6.938 1.00 48.91 47 GLN E O 1
ATOM 4442 N N . TYR E 1 34 ? 50.012 68.448 -6.765 1.00 48.77 48 TYR E N 1
ATOM 4443 C CA . TYR E 1 34 ? 48.615 68.070 -6.907 1.00 44.78 48 TYR E CA 1
ATOM 4444 C C . TYR E 1 34 ? 48.077 68.630 -8.216 1.00 48.94 48 TYR E C 1
ATOM 4445 O O . TYR E 1 34 ? 48.417 69.751 -8.606 1.00 46.60 48 TYR E O 1
ATOM 4454 N N . LEU E 1 35 ? 47.247 67.845 -8.898 1.00 43.24 49 LEU E N 1
ATOM 4455 C CA . LEU E 1 35 ? 46.610 68.333 -10.113 1.00 40.45 49 LEU E CA 1
ATOM 4456 C C . LEU E 1 35 ? 45.536 69.348 -9.748 1.00 37.05 49 LEU E C 1
ATOM 4457 O O . LEU E 1 35 ? 44.662 69.076 -8.920 1.00 36.12 49 LEU E O 1
ATOM 4462 N N . GLY E 1 36 ? 45.612 70.526 -10.359 1.00 38.11 50 GLY E N 1
ATOM 4463 C CA . GLY E 1 36 ? 44.677 71.587 -10.055 1.00 35.30 50 GLY E CA 1
ATOM 4464 C C . GLY E 1 36 ? 43.949 72.086 -11.283 1.00 34.18 50 GLY E C 1
ATOM 4465 O O . GLY E 1 36 ? 44.380 71.850 -12.415 1.00 32.65 50 GLY E O 1
ATOM 4466 N N . LEU E 1 37 ? 42.842 72.790 -11.068 1.00 31.47 51 LEU E N 1
ATOM 4467 C CA . LEU E 1 37 ? 41.999 73.269 -12.160 1.00 31.44 51 LEU E CA 1
ATOM 4468 C C . LEU E 1 37 ? 41.531 74.676 -11.801 1.00 36.54 51 LEU E C 1
ATOM 4469 O O . LEU E 1 37 ? 40.670 74.850 -10.933 1.00 32.96 51 LEU E O 1
ATOM 4474 N N . ASP E 1 38 ? 42.112 75.674 -12.459 1.00 38.37 52 ASP E N 1
ATOM 4475 C CA . ASP E 1 38 ? 41.742 77.070 -12.273 1.00 35.41 52 ASP E CA 1
ATOM 4476 C C . ASP E 1 38 ? 40.740 77.441 -13.358 1.00 40.02 52 ASP E C 1
ATOM 4477 O O . ASP E 1 38 ? 41.022 77.275 -14.550 1.00 41.39 52 ASP E O 1
ATOM 4482 N N . LEU E 1 39 ? 39.575 77.930 -12.945 1.00 39.46 53 LEU E N 1
ATOM 4483 C CA . LEU E 1 39 ? 38.515 78.300 -13.871 1.00 42.43 53 LEU E CA 1
ATOM 4484 C C . LEU E 1 39 ? 38.652 79.721 -14.404 1.00 45.45 53 LEU E C 1
ATOM 4485 O O . LEU E 1 39 ? 37.827 80.144 -15.219 1.00 45.17 53 LEU E O 1
ATOM 4490 N N . HIS E 1 40 ? 39.668 80.464 -13.972 1.00 49.52 54 HIS E N 1
ATOM 4491 C CA . HIS E 1 40 ? 39.852 81.835 -14.412 1.00 53.63 54 HIS E CA 1
ATOM 4492 C C . HIS E 1 40 ? 41.274 82.041 -14.919 1.00 56.24 54 HIS E C 1
ATOM 4493 O O . HIS E 1 40 ? 42.224 81.510 -14.330 1.00 57.82 54 HIS E O 1
ATOM 4500 N N . PRO E 1 41 ? 41.459 82.811 -16.009 1.00 59.47 55 PRO E N 1
ATOM 4501 C CA . PRO E 1 41 ? 40.441 83.489 -16.833 1.00 59.03 55 PRO E CA 1
ATOM 4502 C C . PRO E 1 41 ? 39.653 82.491 -17.668 1.00 55.83 55 PRO E C 1
ATOM 4503 O O . PRO E 1 41 ? 38.439 82.597 -17.829 1.00 52.59 55 PRO E O 1
ATOM 4507 N N . GLN E 1 42 ? 40.352 81.490 -18.192 1.00 56.73 56 GLN E N 1
ATOM 4508 C CA . GLN E 1 42 ? 39.751 80.366 -18.887 1.00 52.74 56 GLN E CA 1
ATOM 4509 C C . GLN E 1 42 ? 40.023 79.105 -18.081 1.00 53.89 56 GLN E C 1
ATOM 4510 O O . GLN E 1 42 ? 41.012 79.026 -17.345 1.00 53.23 56 GLN E O 1
ATOM 4516 N N . ALA E 1 43 ? 39.127 78.126 -18.197 1.00 49.13 57 ALA E N 1
ATOM 4517 C CA . ALA E 1 43 ? 39.340 76.859 -17.510 1.00 40.88 57 ALA E CA 1
ATOM 4518 C C . ALA E 1 43 ? 40.629 76.214 -17.999 1.00 40.17 57 ALA E C 1
ATOM 4519 O O . ALA E 1 43 ? 40.733 75.829 -19.167 1.00 45.28 57 ALA E O 1
ATOM 4521 N N . HIS E 1 44 ? 41.622 76.107 -17.119 1.00 36.53 58 HIS E N 1
ATOM 4522 C CA . HIS E 1 44 ? 42.888 75.479 -17.462 1.00 40.91 58 HIS E CA 1
ATOM 4523 C C . HIS E 1 44 ? 43.419 74.730 -16.248 1.00 38.83 58 HIS E C 1
ATOM 4524 O O . HIS E 1 44 ? 43.049 75.012 -15.105 1.00 37.14 58 HIS E O 1
ATOM 4531 N N . PHE E 1 45 ? 44.291 73.762 -16.513 1.00 39.66 59 PHE E N 1
ATOM 4532 C CA . PHE E 1 45 ? 44.881 72.946 -15.463 1.00 39.39 59 PHE E CA 1
ATOM 4533 C C . PHE E 1 45 ? 46.132 73.609 -14.904 1.00 38.69 59 PHE E C 1
ATOM 4534 O O . PHE E 1 45 ? 46.876 74.281 -15.620 1.00 40.43 59 PHE E O 1
ATOM 4542 N N . ILE E 1 46 ? 46.355 73.407 -13.605 1.00 39.01 60 ILE E N 1
ATOM 4543 C CA . ILE E 1 46 ? 47.500 73.962 -12.899 1.00 42.63 60 ILE E CA 1
ATOM 4544 C C . ILE E 1 46 ? 48.114 72.872 -12.027 1.00 42.83 60 ILE E C 1
ATOM 4545 O O . ILE E 1 46 ? 47.522 71.816 -11.802 1.00 49.24 60 ILE E O 1
ATOM 4550 N N . SER E 1 47 ? 49.324 73.142 -11.545 1.00 42.48 61 SER E N 1
ATOM 4551 C CA . SER E 1 47 ? 50.018 72.275 -10.602 1.00 43.73 61 SER E CA 1
ATOM 4552 C C . SER E 1 47 ? 50.079 72.968 -9.249 1.00 46.68 61 SER E C 1
ATOM 4553 O O . SER E 1 47 ? 50.432 74.149 -9.169 1.00 54.40 61 SER E O 1
ATOM 4556 N N . CYS E 1 48 ? 49.733 72.237 -8.192 1.00 47.03 62 CYS E N 1
ATOM 4557 C CA . CYS E 1 48 ? 49.671 72.780 -6.842 1.00 50.84 62 CYS E CA 1
ATOM 4558 C C . CYS E 1 48 ? 50.590 71.986 -5.926 1.00 57.09 62 CYS E C 1
ATOM 4559 O O . CYS E 1 48 ? 50.497 70.755 -5.862 1.00 52.95 62 CYS E O 1
ATOM 4562 N N . ALA E 1 49 ? 51.486 72.704 -5.205 1.00 59.56 63 ALA E N 1
ATOM 4563 C CA . ALA E 1 49 ? 52.330 72.019 -4.239 1.00 57.45 63 ALA E CA 1
ATOM 4564 C C . ALA E 1 49 ? 51.608 71.885 -2.901 1.00 56.85 63 ALA E C 1
ATOM 4565 O O . ALA E 1 49 ? 50.774 72.729 -2.551 1.00 52.78 63 ALA E O 1
ATOM 4567 N N . PRO E 1 50 ? 51.900 70.820 -2.144 1.00 55.37 64 PRO E N 1
ATOM 4568 C CA . PRO E 1 50 ? 51.271 70.677 -0.820 1.00 53.96 64 PRO E CA 1
ATOM 4569 C C . PRO E 1 50 ? 51.562 71.837 0.113 1.00 54.51 64 PRO E C 1
ATOM 4570 O O . PRO E 1 50 ? 50.681 72.239 0.884 1.00 54.01 64 PRO E O 1
ATOM 4574 N N . GLN E 1 51 ? 52.774 72.398 0.058 1.00 52.70 65 GLN E N 1
ATOM 4575 C CA . GLN E 1 51 ? 53.093 73.532 0.919 1.00 54.57 65 GLN E CA 1
ATOM 4576 C C . GLN E 1 51 ? 52.199 74.724 0.600 1.00 56.30 65 GLN E C 1
ATOM 4577 O O . GLN E 1 51 ? 51.716 75.407 1.510 1.00 56.07 65 GLN E O 1
ATOM 4583 N N . ALA E 1 52 ? 51.950 74.974 -0.688 1.00 57.51 66 ALA E N 1
ATOM 4584 C CA . ALA E 1 52 ? 51.021 76.030 -1.075 1.00 56.61 66 ALA E CA 1
ATOM 4585 C C . ALA E 1 52 ? 49.598 75.697 -0.649 1.00 53.20 66 ALA E C 1
ATOM 4586 O O . ALA E 1 52 ? 48.872 76.568 -0.155 1.00 51.54 66 ALA E O 1
ATOM 4588 N N . ILE E 1 53 ? 49.181 74.440 -0.833 1.00 54.74 67 ILE E N 1
ATOM 4589 C CA . ILE E 1 53 ? 47.835 74.033 -0.434 1.00 54.58 67 ILE E CA 1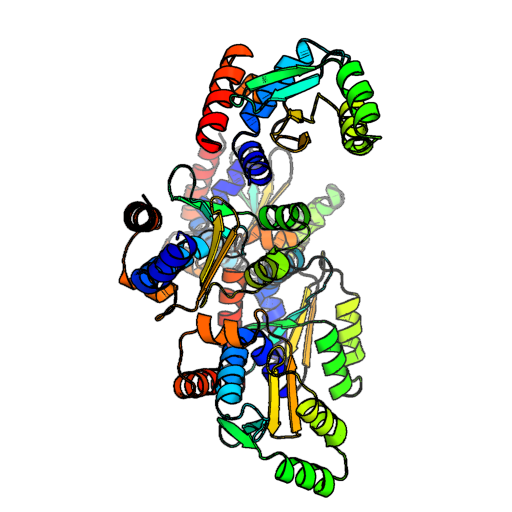
ATOM 4590 C C . ILE E 1 53 ? 47.678 74.153 1.076 1.00 49.05 67 ILE E C 1
ATOM 4591 O O . ILE E 1 53 ? 46.651 74.625 1.581 1.00 42.86 67 ILE E O 1
ATOM 4596 N N . ALA E 1 54 ? 48.702 73.728 1.821 1.00 49.87 68 ALA E N 1
ATOM 4597 C CA . ALA E 1 54 ? 48.722 73.980 3.259 1.00 52.90 68 ALA E CA 1
ATOM 4598 C C . ALA E 1 54 ? 48.744 75.478 3.555 1.00 49.68 68 ALA E C 1
ATOM 4599 O O . ALA E 1 54 ? 48.045 75.949 4.460 1.00 47.23 68 ALA E O 1
ATOM 4601 N N . GLN E 1 55 ? 49.535 76.247 2.797 1.00 47.00 69 GLN E N 1
ATOM 4602 C CA . GLN E 1 55 ? 49.537 77.695 2.992 1.00 49.93 69 GLN E CA 1
ATOM 4603 C C . GLN E 1 55 ? 48.190 78.305 2.634 1.00 48.90 69 GLN E C 1
ATOM 4604 O O . GLN E 1 55 ? 47.755 79.266 3.279 1.00 48.42 69 GLN E O 1
ATOM 4610 N N . LEU E 1 56 ? 47.511 77.756 1.625 1.00 47.24 70 LEU E N 1
ATOM 4611 C CA . LEU E 1 56 ? 46.204 78.282 1.255 1.00 50.79 70 LEU E CA 1
ATOM 4612 C C . LEU E 1 56 ? 45.154 77.956 2.311 1.00 51.75 70 LEU E C 1
ATOM 4613 O O . LEU E 1 56 ? 44.223 78.742 2.519 1.00 51.51 70 LEU E O 1
ATOM 4618 N N . ASN E 1 57 ? 45.309 76.829 3.012 1.00 51.47 71 ASN E N 1
ATOM 4619 C CA . ASN E 1 57 ? 44.351 76.467 4.049 1.00 52.00 71 ASN E CA 1
ATOM 4620 C C . ASN E 1 57 ? 44.434 77.410 5.244 1.00 53.82 71 ASN E C 1
ATOM 4621 O O . ASN E 1 57 ? 43.406 77.719 5.859 1.00 53.86 71 ASN E O 1
ATOM 4626 N N . ASP E 1 58 ? 45.637 77.882 5.585 1.00 53.19 72 ASP E N 1
ATOM 4627 C CA . ASP E 1 58 ? 45.779 78.785 6.723 1.00 54.91 72 ASP E CA 1
ATOM 4628 C C . ASP E 1 58 ? 45.202 80.160 6.419 1.00 61.00 72 ASP E C 1
ATOM 4629 O O . ASP E 1 58 ? 44.525 80.755 7.265 1.00 59.46 72 ASP E O 1
ATOM 4634 N N . GLN E 1 59 ? 45.462 80.684 5.221 1.00 62.22 73 GLN E N 1
ATOM 4635 C CA . GLN E 1 59 ? 44.967 82.016 4.897 1.00 61.44 73 GLN E CA 1
ATOM 4636 C C . GLN E 1 59 ? 43.443 82.048 4.831 1.00 59.89 73 GLN E C 1
ATOM 4637 O O . GLN E 1 59 ? 42.831 83.082 5.129 1.00 61.88 73 GLN E O 1
ATOM 4643 N N . VAL E 1 60 ? 42.814 80.927 4.477 1.00 58.20 74 VAL E N 1
ATOM 4644 C CA . VAL E 1 60 ? 41.359 80.843 4.390 1.00 58.70 74 VAL E CA 1
ATOM 4645 C C . VAL E 1 60 ? 40.799 80.323 5.712 1.00 58.81 74 VAL E C 1
ATOM 4646 O O . VAL E 1 60 ? 39.597 80.059 5.835 1.00 59.16 74 VAL E O 1
ATOM 4650 N N . ASN E 1 61 ? 41.672 80.193 6.716 1.00 59.84 75 ASN E N 1
ATOM 4651 C CA . ASN E 1 61 ? 41.298 79.748 8.064 1.00 62.89 75 ASN E CA 1
ATOM 4652 C C . ASN E 1 61 ? 40.633 78.370 8.041 1.00 66.20 75 ASN E C 1
ATOM 4653 O O . ASN E 1 61 ? 39.568 78.152 8.625 1.00 62.86 75 ASN E O 1
ATOM 4658 N N . GLY E 1 62 ? 41.289 77.432 7.363 1.00 61.74 76 GLY E N 1
ATOM 4659 C CA . GLY E 1 62 ? 40.864 76.040 7.371 1.00 61.55 76 GLY E CA 1
ATOM 4660 C C . GLY E 1 62 ? 39.518 75.785 6.730 1.00 59.20 76 GLY E C 1
ATOM 4661 O O . GLY E 1 62 ? 38.748 74.947 7.218 1.00 60.44 76 GLY E O 1
ATOM 4662 N N . ARG E 1 63 ? 39.212 76.491 5.642 1.00 57.69 77 ARG E N 1
ATOM 4663 C CA . ARG E 1 63 ? 37.953 76.272 4.943 1.00 64.33 77 ARG E CA 1
ATOM 4664 C C . ARG E 1 63 ? 38.005 75.063 4.017 1.00 57.47 77 ARG E C 1
ATOM 4665 O O . ARG E 1 63 ? 36.951 74.570 3.601 1.00 56.56 77 ARG E O 1
ATOM 4673 N N . ILE E 1 64 ? 39.201 74.571 3.702 1.00 54.89 78 ILE E N 1
ATOM 4674 C CA . ILE E 1 64 ? 39.376 73.454 2.780 1.00 51.18 78 ILE E CA 1
ATOM 4675 C C . ILE E 1 64 ? 40.128 72.323 3.475 1.00 50.24 78 ILE E C 1
ATOM 4676 O O . ILE E 1 64 ? 40.886 71.584 2.837 1.00 45.85 78 ILE E O 1
ATOM 4681 N N . GLN E 1 65 ? 39.919 72.181 4.786 1.00 51.29 79 GLN E N 1
ATOM 4682 C CA . GLN E 1 65 ? 40.671 71.198 5.562 1.00 47.99 79 GLN E CA 1
ATOM 4683 C C . GLN E 1 65 ? 40.423 69.779 5.062 1.00 42.86 79 GLN E C 1
ATOM 4684 O O . GLN E 1 65 ? 41.366 68.997 4.887 1.00 41.03 79 GLN E O 1
ATOM 4690 N N . GLU E 1 66 ? 39.157 69.428 4.821 1.00 42.78 80 GLU E N 1
ATOM 4691 C CA . GLU E 1 66 ? 38.856 68.089 4.324 1.00 44.84 80 GLU E CA 1
ATOM 4692 C C . GLU E 1 66 ? 39.497 67.858 2.961 1.00 40.88 80 GLU E C 1
ATOM 4693 O O . GLU E 1 66 ? 40.051 66.783 2.704 1.00 37.34 80 GLU E O 1
ATOM 4699 N N . MET E 1 67 ? 39.456 68.869 2.086 1.00 36.38 81 MET E N 1
ATOM 4700 C CA . MET E 1 67 ? 40.083 68.738 0.775 1.00 35.75 81 MET E CA 1
ATOM 4701 C C . MET E 1 67 ? 41.584 68.516 0.905 1.00 34.44 81 MET E C 1
ATOM 4702 O O . MET E 1 67 ? 42.175 67.752 0.134 1.00 33.50 81 MET E O 1
ATOM 4707 N N . VAL E 1 68 ? 42.221 69.178 1.873 1.00 33.78 82 VAL E N 1
ATOM 4708 C CA . VAL E 1 68 ? 43.645 68.952 2.105 1.00 37.34 82 VAL E CA 1
ATOM 4709 C C . VAL E 1 68 ? 43.890 67.516 2.555 1.00 36.90 82 VAL E C 1
ATOM 4710 O O . VAL E 1 68 ? 44.834 66.859 2.097 1.00 35.03 82 VAL E O 1
ATOM 4714 N N . GLY E 1 69 ? 43.045 67.005 3.455 1.00 37.20 83 GLY E N 1
ATOM 4715 C CA . GLY E 1 69 ? 43.215 65.635 3.917 1.00 37.53 83 GLY E CA 1
ATOM 4716 C C . GLY E 1 69 ? 43.066 64.618 2.801 1.00 34.98 83 GLY E C 1
ATOM 4717 O O . GLY E 1 69 ? 43.830 63.651 2.722 1.00 32.51 83 GLY E O 1
ATOM 4718 N N . ILE E 1 70 ? 42.087 64.829 1.917 1.00 31.78 84 ILE E N 1
ATOM 4719 C CA . ILE E 1 70 ? 41.879 63.921 0.792 1.00 31.90 84 ILE E CA 1
ATOM 4720 C C . ILE E 1 70 ? 43.092 63.929 -0.128 1.00 33.19 84 ILE E C 1
ATOM 4721 O O . ILE E 1 70 ? 43.546 62.873 -0.589 1.00 31.02 84 ILE E O 1
ATOM 4726 N N . LEU E 1 71 ? 43.637 65.117 -0.408 1.00 30.90 85 LEU E N 1
ATOM 4727 C CA . LEU E 1 71 ? 44.814 65.208 -1.265 1.00 33.82 85 LEU E CA 1
ATOM 4728 C C . LEU E 1 71 ? 45.992 64.453 -0.659 1.00 35.45 85 LEU E C 1
ATOM 4729 O O . LEU E 1 71 ? 46.746 63.788 -1.378 1.00 34.20 85 LEU E O 1
ATOM 4734 N N . TYR E 1 72 ? 46.165 64.543 0.664 1.00 37.66 86 TYR E N 1
ATOM 4735 C CA . TYR E 1 72 ? 47.212 63.773 1.329 1.00 40.77 86 TYR E CA 1
ATOM 4736 C C . TYR E 1 72 ? 46.964 62.274 1.210 1.00 35.89 86 TYR E C 1
ATOM 4737 O O . TYR E 1 72 ? 47.897 61.501 0.961 1.00 35.11 86 TYR E O 1
ATOM 4746 N N . GLY E 1 73 ? 45.716 61.845 1.379 1.00 33.25 87 GLY E N 1
ATOM 4747 C CA . GLY E 1 73 ? 45.437 60.429 1.527 1.00 34.72 87 GLY E CA 1
ATOM 4748 C C . GLY E 1 73 ? 45.041 59.645 0.291 1.00 30.49 87 GLY E C 1
ATOM 4749 O O . GLY E 1 73 ? 45.131 58.413 0.302 1.00 34.98 87 GLY E O 1
ATOM 4750 N N . TYR E 1 74 ? 44.610 60.315 -0.776 1.00 30.26 88 TYR E N 1
ATOM 4751 C CA . TYR E 1 74 ? 44.052 59.587 -1.910 1.00 32.36 88 TYR E CA 1
ATOM 4752 C C . TYR E 1 74 ? 45.127 58.765 -2.612 1.00 30.99 88 TYR E C 1
ATOM 4753 O O . TYR E 1 74 ? 46.282 59.183 -2.727 1.00 31.12 88 TYR E O 1
ATOM 4762 N N . ASP E 1 75 ? 44.737 57.573 -3.065 1.00 34.52 89 ASP E N 1
ATOM 4763 C CA . ASP E 1 75 ? 45.654 56.671 -3.745 1.00 35.49 89 ASP E CA 1
ATOM 4764 C C . ASP E 1 75 ? 45.605 56.967 -5.233 1.00 34.23 89 ASP E C 1
ATOM 4765 O O . ASP E 1 75 ? 44.598 56.648 -5.887 1.00 32.88 89 ASP E O 1
ATOM 4770 N N . PRO E 1 76 ? 46.654 57.550 -5.822 1.00 34.46 90 PRO E N 1
ATOM 4771 C CA . PRO E 1 76 ? 46.588 57.926 -7.242 1.00 33.96 90 PRO E CA 1
ATOM 4772 C C . PRO E 1 76 ? 46.463 56.741 -8.182 1.00 33.69 90 PRO E C 1
ATOM 4773 O O . PRO E 1 76 ? 46.064 56.929 -9.338 1.00 31.80 90 PRO E O 1
ATOM 4777 N N . ARG E 1 77 ? 46.794 55.529 -7.731 1.00 35.32 91 ARG E N 1
ATOM 4778 C CA . ARG E 1 77 ? 46.653 54.353 -8.582 1.00 37.25 91 ARG E CA 1
ATOM 4779 C C . ARG E 1 77 ? 45.195 53.989 -8.847 1.00 32.48 91 ARG E C 1
ATOM 4780 O O . ARG E 1 77 ? 44.914 53.299 -9.833 1.00 31.44 91 ARG E O 1
ATOM 4788 N N . THR E 1 78 ? 44.264 54.434 -7.999 1.00 27.14 92 THR E N 1
ATOM 4789 C CA . THR E 1 78 ? 42.842 54.162 -8.195 1.00 29.58 92 THR E CA 1
ATOM 4790 C C . THR E 1 78 ? 41.949 55.390 -8.099 1.00 30.18 92 THR E C 1
ATOM 4791 O O . THR E 1 78 ? 40.804 55.327 -8.563 1.00 27.34 92 THR E O 1
ATOM 4795 N N . GLU E 1 79 ? 42.419 56.493 -7.522 1.00 29.22 93 GLU E N 1
ATOM 4796 C CA . GLU E 1 79 ? 41.574 57.632 -7.192 1.00 28.25 93 GLU E CA 1
ATOM 4797 C C . GLU E 1 79 ? 42.104 58.899 -7.847 1.00 29.95 93 GLU E C 1
ATOM 4798 O O . GLU E 1 79 ? 43.317 59.127 -7.897 1.00 34.41 93 GLU E O 1
ATOM 4804 N N . VAL E 1 80 ? 41.186 59.725 -8.341 1.00 27.84 94 VAL E N 1
ATOM 4805 C CA . VAL E 1 80 ? 41.514 60.988 -8.990 1.00 27.94 94 VAL E CA 1
ATOM 4806 C C . VAL E 1 80 ? 41.048 62.123 -8.091 1.00 27.83 94 VAL E C 1
ATOM 4807 O O . VAL E 1 80 ? 39.894 62.139 -7.646 1.00 25.95 94 VAL E O 1
ATOM 4811 N N . ALA E 1 81 ? 41.951 63.060 -7.815 1.00 25.97 95 ALA E N 1
ATOM 4812 C CA . ALA E 1 81 ? 41.685 64.197 -6.944 1.00 27.44 95 ALA E CA 1
ATOM 4813 C C . ALA E 1 81 ? 42.205 65.454 -7.621 1.00 27.29 95 ALA E C 1
ATOM 4814 O O . ALA E 1 81 ? 43.418 65.606 -7.799 1.00 31.47 95 ALA E O 1
ATOM 4816 N N . ILE E 1 82 ? 41.296 66.348 -7.998 1.00 29.36 96 ILE E N 1
ATOM 4817 C CA . ILE E 1 82 ? 41.645 67.571 -8.712 1.00 30.01 96 ILE E CA 1
ATOM 4818 C C . ILE E 1 82 ? 41.147 68.751 -7.896 1.00 27.90 96 ILE E C 1
ATOM 4819 O O . ILE E 1 82 ? 39.955 68.832 -7.578 1.00 28.36 96 ILE E O 1
ATOM 4824 N N . PHE E 1 83 ? 42.056 69.666 -7.567 1.00 35.90 97 PHE E N 1
ATOM 4825 C CA . PHE E 1 83 ? 41.726 70.846 -6.778 1.00 32.14 97 PHE E CA 1
ATOM 4826 C C . PHE E 1 83 ? 41.215 71.942 -7.706 1.00 29.53 97 PHE E C 1
ATOM 4827 O O . PHE E 1 83 ? 41.950 72.412 -8.581 1.00 27.98 97 PHE E O 1
ATOM 4835 N N . VAL E 1 84 ? 39.965 72.354 -7.510 1.00 28.85 98 VAL E N 1
ATOM 4836 C CA . VAL E 1 84 ? 39.284 73.273 -8.417 1.00 31.41 98 VAL E CA 1
ATOM 4837 C C . VAL E 1 84 ? 39.097 74.615 -7.723 1.00 31.73 98 VAL E C 1
ATOM 4838 O O . VAL E 1 84 ? 38.376 74.711 -6.721 1.00 27.81 98 VAL E O 1
ATOM 4842 N N . ILE E 1 85 ? 39.711 75.655 -8.283 1.00 34.69 99 ILE E N 1
ATOM 4843 C CA . ILE E 1 85 ? 39.537 77.023 -7.808 1.00 34.98 99 ILE E CA 1
ATOM 4844 C C . ILE E 1 85 ? 38.370 77.612 -8.596 1.00 36.01 99 ILE E C 1
ATOM 4845 O O . ILE E 1 85 ? 38.534 78.065 -9.729 1.00 36.22 99 ILE E O 1
ATOM 4850 N N . GLY E 1 86 ? 37.188 77.597 -7.996 1.00 35.65 100 GLY E N 1
ATOM 4851 C CA . GLY E 1 86 ? 35.997 78.055 -8.672 1.00 40.53 100 GLY E CA 1
ATOM 4852 C C . GLY E 1 86 ? 35.836 79.557 -8.603 1.00 41.06 100 GLY E C 1
ATOM 4853 O O . GLY E 1 86 ? 36.606 80.281 -7.951 1.00 37.15 100 GLY E O 1
ATOM 4854 N N . PRO E 1 87 ? 34.822 80.058 -9.312 1.00 42.49 101 PRO E N 1
ATOM 4855 C CA . PRO E 1 87 ? 34.524 81.496 -9.240 1.00 41.74 101 PRO E CA 1
ATOM 4856 C C . PRO E 1 87 ? 34.077 81.956 -7.863 1.00 42.84 101 PRO E C 1
ATOM 4857 O O . PRO E 1 87 ? 34.413 83.076 -7.458 1.00 51.54 101 PRO E O 1
ATOM 4861 N N . THR E 1 88 ? 33.335 81.126 -7.125 1.00 39.07 102 THR E N 1
ATOM 4862 C CA . THR E 1 88 ? 32.779 81.522 -5.840 1.00 42.17 102 THR E CA 1
ATOM 4863 C C . THR E 1 88 ? 33.221 80.652 -4.671 1.00 42.45 102 THR E C 1
ATOM 4864 O O . THR E 1 88 ? 32.957 81.020 -3.522 1.00 44.81 102 THR E O 1
ATOM 4868 N N . GLN E 1 89 ? 33.861 79.514 -4.922 1.00 43.07 103 GLN E N 1
ATOM 4869 C CA . GLN E 1 89 ? 34.353 78.666 -3.846 1.00 41.13 103 GLN E CA 1
ATOM 4870 C C . GLN E 1 89 ? 35.382 77.709 -4.421 1.00 38.36 103 GLN E C 1
ATOM 4871 O O . GLN E 1 89 ? 35.518 77.572 -5.640 1.00 36.24 103 GLN E O 1
ATOM 4877 N N . PHE E 1 90 ? 36.125 77.074 -3.522 1.00 35.52 104 PHE E N 1
ATOM 4878 C CA . PHE E 1 90 ? 36.989 75.978 -3.917 1.00 35.45 104 PHE E CA 1
ATOM 4879 C C . PHE E 1 90 ? 36.181 74.688 -3.998 1.00 32.92 104 PHE E C 1
ATOM 4880 O O . PHE E 1 90 ? 35.114 74.553 -3.393 1.00 36.09 104 PHE E O 1
ATOM 4888 N N . LYS E 1 91 ? 36.697 73.738 -4.770 1.00 31.02 105 LYS E N 1
ATOM 4889 C CA . LYS E 1 91 ? 35.998 72.483 -4.994 1.00 31.89 105 LYS E CA 1
ATOM 4890 C C . LYS E 1 91 ? 37.022 71.400 -5.297 1.00 27.15 105 LYS E C 1
ATOM 4891 O O . LYS E 1 91 ? 38.066 71.664 -5.896 1.00 28.86 105 LYS E O 1
ATOM 4897 N N . LEU E 1 92 ? 36.713 70.180 -4.874 1.00 27.27 106 LEU E N 1
ATOM 4898 C CA . LEU E 1 92 ? 37.572 69.029 -5.105 1.00 27.94 106 LEU E CA 1
ATOM 4899 C C . LEU E 1 92 ? 36.807 67.998 -5.919 1.00 27.28 106 LEU E C 1
ATOM 4900 O O . LEU E 1 92 ? 35.687 67.623 -5.557 1.00 22.98 106 LEU E O 1
ATOM 4905 N N . LEU E 1 93 ? 37.410 67.553 -7.018 1.00 27.01 107 LEU E N 1
ATOM 4906 C CA . LEU E 1 93 ? 36.865 66.483 -7.850 1.00 27.74 107 LEU E CA 1
ATOM 4907 C C . LEU E 1 93 ? 37.516 65.184 -7.396 1.00 27.56 107 LEU E C 1
ATOM 4908 O O . LEU E 1 93 ? 38.688 64.934 -7.682 1.00 28.34 107 LEU E O 1
ATOM 4913 N N . PHE E 1 94 ? 36.752 64.355 -6.684 1.00 26.56 108 PHE E N 1
ATOM 4914 C CA . PHE E 1 94 ? 37.255 63.116 -6.098 1.00 24.58 108 PHE E CA 1
ATOM 4915 C C . PHE E 1 94 ? 36.423 61.951 -6.618 1.00 22.19 108 PHE E C 1
ATOM 4916 O O . PHE E 1 94 ? 35.223 61.866 -6.335 1.00 22.42 108 PHE E O 1
ATOM 4924 N N . PHE E 1 95 ? 37.055 61.049 -7.367 1.00 21.35 109 PHE E N 1
ATOM 4925 C CA . PHE E 1 95 ? 36.326 59.912 -7.912 1.00 22.00 109 PHE E CA 1
ATOM 4926 C C . PHE E 1 95 ? 37.298 58.797 -8.266 1.00 22.64 109 PHE E C 1
ATOM 4927 O O . PHE E 1 95 ? 38.508 59.007 -8.374 1.00 24.13 109 PHE E O 1
ATOM 4935 N N . GLN E 1 96 ? 36.740 57.606 -8.444 1.00 21.33 110 GLN E N 1
ATOM 4936 C CA . GLN E 1 96 ? 37.486 56.453 -8.929 1.00 24.66 110 GLN E CA 1
ATOM 4937 C C . GLN E 1 96 ? 36.979 56.082 -10.313 1.00 22.17 110 GLN E C 1
ATOM 4938 O O . GLN E 1 96 ? 35.855 55.567 -10.435 1.00 22.57 110 GLN E O 1
ATOM 4944 N N . PRO E 1 97 ? 37.738 56.327 -11.376 1.00 24.35 111 PRO E N 1
ATOM 4945 C CA . PRO E 1 97 ? 37.262 55.994 -12.720 1.00 26.36 111 PRO E CA 1
ATOM 4946 C C . PRO E 1 97 ? 37.220 54.491 -12.946 1.00 25.19 111 PRO E C 1
ATOM 4947 O O . PRO E 1 97 ? 37.844 53.703 -12.234 1.00 25.07 111 PRO E O 1
ATOM 4951 N N . ILE E 1 98 ? 36.442 54.104 -13.949 1.00 28.60 112 ILE E N 1
ATOM 4952 C CA . ILE E 1 98 ? 36.431 52.736 -14.458 1.00 26.85 112 ILE E CA 1
ATOM 4953 C C . ILE E 1 98 ? 36.811 52.795 -15.932 1.00 25.76 112 ILE E C 1
ATOM 4954 O O . ILE E 1 98 ? 36.074 53.383 -16.738 1.00 23.63 112 ILE E O 1
ATOM 4959 N N . PRO E 1 99 ? 37.943 52.212 -16.337 1.00 27.97 113 PRO E N 1
ATOM 4960 C CA . PRO E 1 99 ? 38.905 51.443 -15.539 1.00 29.18 113 PRO E CA 1
ATOM 4961 C C . PRO E 1 99 ? 39.856 52.330 -14.746 1.00 29.35 113 PRO E C 1
ATOM 4962 O O . PRO E 1 99 ? 39.669 53.542 -14.672 1.00 28.57 113 PRO E O 1
ATOM 4966 N N . ASP E 1 100 ? 40.897 51.739 -14.161 1.00 31.49 114 ASP E N 1
ATOM 4967 C CA . ASP E 1 100 ? 41.829 52.475 -13.324 1.00 30.07 114 ASP E CA 1
ATOM 4968 C C . ASP E 1 100 ? 42.576 53.522 -14.152 1.00 30.90 114 ASP E C 1
ATOM 4969 O O . ASP E 1 100 ? 42.646 53.418 -15.378 1.00 31.80 114 ASP E O 1
ATOM 4974 N N . PRO E 1 101 ? 43.121 54.562 -13.499 1.00 27.84 115 PRO E N 1
ATOM 4975 C CA . PRO E 1 101 ? 43.774 55.645 -14.259 1.00 30.60 115 PRO E CA 1
ATOM 4976 C C . PRO E 1 101 ? 44.853 55.170 -15.215 1.00 32.36 115 PRO E C 1
ATOM 4977 O O . PRO E 1 101 ? 44.943 55.688 -16.334 1.00 30.29 115 PRO E O 1
ATOM 4981 N N . ALA E 1 102 ? 45.660 54.185 -14.816 1.00 34.34 116 ALA E N 1
ATOM 4982 C CA . ALA E 1 102 ? 46.678 53.661 -15.719 1.00 36.04 116 ALA E CA 1
ATOM 4983 C C . ALA E 1 102 ? 46.042 53.043 -16.957 1.00 33.54 116 ALA E C 1
ATOM 4984 O O . ALA E 1 102 ? 46.528 53.237 -18.078 1.00 34.83 116 ALA E O 1
ATOM 4986 N N . SER E 1 103 ? 44.946 52.304 -16.776 1.00 33.86 117 SER E N 1
ATOM 4987 C CA . SER E 1 103 ? 44.262 51.715 -17.922 1.00 36.84 117 SER E CA 1
ATOM 4988 C C . SER E 1 103 ? 43.596 52.777 -18.786 1.00 32.91 117 SER E C 1
ATOM 4989 O O . SER E 1 103 ? 43.528 52.619 -20.009 1.00 33.53 117 SER E O 1
ATOM 4992 N N . CYS E 1 104 ? 43.094 53.855 -18.175 1.00 33.99 118 CYS E N 1
ATOM 4993 C CA . CYS E 1 104 ? 42.576 54.969 -18.963 1.00 34.89 118 CYS E CA 1
ATOM 4994 C C . CYS E 1 104 ? 43.666 55.572 -19.839 1.00 33.84 118 CYS E C 1
ATOM 4995 O O . CYS E 1 104 ? 43.443 55.840 -21.025 1.00 34.31 118 CYS E O 1
ATOM 4998 N N . PHE E 1 105 ? 44.859 55.779 -19.274 1.00 32.97 119 PHE E N 1
ATOM 4999 C CA . PHE E 1 105 ? 45.961 56.346 -20.045 1.00 36.67 119 PHE E CA 1
ATOM 5000 C C . PHE E 1 105 ? 46.349 55.434 -21.201 1.00 39.92 119 PHE E C 1
ATOM 5001 O O . PHE E 1 105 ? 46.550 55.899 -22.329 1.00 39.10 119 PHE E O 1
ATOM 5009 N N . ALA E 1 106 ? 46.445 54.128 -20.941 1.00 37.12 120 ALA E N 1
ATOM 5010 C CA . ALA E 1 106 ? 46.777 53.183 -22.002 1.00 45.68 120 ALA E CA 1
ATOM 5011 C C . ALA E 1 106 ? 45.682 53.127 -23.061 1.00 39.01 120 ALA E C 1
ATOM 5012 O O . ALA E 1 106 ? 45.975 53.007 -24.256 1.00 40.13 120 ALA E O 1
ATOM 5014 N N . ALA E 1 107 ? 44.415 53.203 -22.641 1.00 35.37 121 ALA E N 1
ATOM 5015 C CA . ALA E 1 107 ? 43.309 53.096 -23.590 1.00 35.87 121 ALA E CA 1
ATOM 5016 C C . ALA E 1 107 ? 43.313 54.260 -24.572 1.00 34.70 121 ALA E C 1
ATOM 5017 O O . ALA E 1 107 ? 43.207 54.066 -25.788 1.00 31.11 121 ALA E O 1
ATOM 5019 N N . LEU E 1 108 ? 43.450 55.480 -24.058 1.00 40.52 122 LEU E N 1
ATOM 5020 C CA . LEU E 1 108 ? 43.419 56.656 -24.919 1.00 43.35 122 LEU E CA 1
ATOM 5021 C C . LEU E 1 108 ? 44.726 56.825 -25.681 1.00 40.47 122 LEU E C 1
ATOM 5022 O O . LEU E 1 108 ? 44.721 57.285 -26.827 1.00 38.97 122 LEU E O 1
ATOM 5027 N N . GLY E 1 109 ? 45.847 56.467 -25.061 1.00 41.78 123 GLY E N 1
ATOM 5028 C CA . GLY E 1 109 ? 47.133 56.543 -25.737 1.00 44.21 123 GLY E CA 1
ATOM 5029 C C . GLY E 1 109 ? 47.520 57.945 -26.148 1.00 47.56 123 GLY E C 1
ATOM 5030 O O . GLY E 1 109 ? 48.035 58.146 -27.256 1.00 48.70 123 GLY E O 1
ATOM 5031 N N . LEU E 1 110 ? 47.268 58.926 -25.286 1.00 47.47 124 LEU E N 1
ATOM 5032 C CA . LEU E 1 110 ? 47.595 60.317 -25.553 1.00 43.40 124 LEU E CA 1
ATOM 5033 C C . LEU E 1 110 ? 48.656 60.803 -24.576 1.00 44.49 124 LEU E C 1
ATOM 5034 O O . LEU E 1 110 ? 48.856 60.232 -23.501 1.00 40.65 124 LEU E O 1
ATOM 5039 N N . THR E 1 111 ? 49.327 61.881 -24.964 1.00 51.69 125 THR E N 1
ATOM 5040 C CA . THR E 1 111 ? 50.312 62.512 -24.105 1.00 43.90 125 THR E CA 1
ATOM 5041 C C . THR E 1 111 ? 49.627 63.447 -23.113 1.00 43.73 125 THR E C 1
ATOM 5042 O O . THR E 1 111 ? 48.448 63.787 -23.243 1.00 43.01 125 THR E O 1
ATOM 5046 N N . ILE E 1 112 ? 50.393 63.873 -22.108 1.00 44.56 126 ILE E N 1
ATOM 5047 C CA . ILE E 1 112 ? 49.831 64.727 -21.069 1.00 44.45 126 ILE E CA 1
ATOM 5048 C C . ILE E 1 112 ? 49.422 66.086 -21.635 1.00 46.56 126 ILE E C 1
ATOM 5049 O O . ILE E 1 112 ? 48.460 66.698 -21.155 1.00 41.19 126 ILE E O 1
ATOM 5054 N N . GLU E 1 113 ? 50.127 66.579 -22.660 1.00 50.86 127 GLU E N 1
ATOM 5055 C CA . GLU E 1 113 ? 49.745 67.849 -23.276 1.00 52.24 127 GLU E CA 1
ATOM 5056 C C . GLU E 1 113 ? 48.475 67.703 -24.107 1.00 48.39 127 GLU E C 1
ATOM 5057 O O . GLU E 1 113 ? 47.619 68.597 -24.109 1.00 46.10 127 GLU E O 1
ATOM 5063 N N . GLU E 1 114 ? 48.347 66.595 -24.840 1.00 47.83 128 GLU E N 1
ATOM 5064 C CA . GLU E 1 114 ? 47.126 66.352 -25.602 1.00 44.96 128 GLU E CA 1
ATOM 5065 C C . GLU E 1 114 ? 45.927 66.158 -24.680 1.00 41.65 128 GLU E C 1
ATOM 5066 O O . GLU E 1 114 ? 44.823 66.628 -24.980 1.00 39.67 128 GLU E O 1
ATOM 5072 N N . LEU E 1 115 ? 46.122 65.461 -23.558 1.00 40.93 129 LEU E N 1
ATOM 5073 C CA . LEU E 1 115 ? 45.030 65.290 -22.606 1.00 40.81 129 LEU E CA 1
ATOM 5074 C C . LEU E 1 115 ? 44.582 66.629 -22.032 1.00 38.26 129 LEU E C 1
ATOM 5075 O O . LEU E 1 115 ? 43.379 66.879 -21.890 1.00 33.37 129 LEU E O 1
ATOM 5080 N N . LYS E 1 116 ? 45.535 67.507 -21.705 1.00 39.74 130 LYS E N 1
ATOM 5081 C CA . LYS E 1 116 ? 45.185 68.795 -21.110 1.00 38.07 130 LYS E CA 1
ATOM 5082 C C . LYS E 1 116 ? 44.456 69.690 -22.106 1.00 39.19 130 LYS E C 1
ATOM 5083 O O . LYS E 1 116 ? 43.426 70.286 -21.775 1.00 35.42 130 LYS E O 1
ATOM 5089 N N . HIS E 1 117 ? 44.976 69.800 -23.333 1.00 39.71 131 HIS E N 1
ATOM 5090 C CA . HIS E 1 117 ? 44.345 70.681 -24.313 1.00 43.04 131 HIS E CA 1
ATOM 5091 C C . HIS E 1 117 ? 42.931 70.224 -24.642 1.00 39.61 131 HIS E C 1
ATOM 5092 O O . HIS E 1 117 ? 42.002 71.037 -24.683 1.00 36.95 131 HIS E O 1
ATOM 5099 N N . ARG E 1 118 ? 42.746 68.922 -24.864 1.00 38.52 132 ARG E N 1
ATOM 5100 C CA . ARG E 1 118 ? 41.417 68.408 -25.177 1.00 34.81 132 ARG E CA 1
ATOM 5101 C C . ARG E 1 118 ? 40.443 68.650 -24.027 1.00 35.16 132 ARG E C 1
ATOM 5102 O O . ARG E 1 118 ? 39.310 69.092 -24.249 1.00 35.39 132 ARG E O 1
ATOM 5110 N N . LEU E 1 119 ? 40.874 68.393 -22.788 1.00 34.97 133 LEU E N 1
ATOM 5111 C CA . LEU E 1 119 ? 39.988 68.579 -21.641 1.00 33.43 133 LEU E CA 1
ATOM 5112 C C . LEU E 1 119 ? 39.718 70.057 -21.370 1.00 36.68 133 LEU E C 1
ATOM 5113 O O . LEU E 1 119 ? 38.612 70.423 -20.959 1.00 37.37 133 LEU E O 1
ATOM 5118 N N . GLU E 1 120 ? 40.719 70.918 -21.574 1.00 41.54 134 GLU E N 1
ATOM 5119 C CA . GLU E 1 120 ? 40.512 72.347 -21.357 1.00 39.77 134 GLU E CA 1
ATOM 5120 C C . GLU E 1 120 ? 39.457 72.904 -22.303 1.00 41.22 134 GLU E C 1
ATOM 5121 O O . GLU E 1 120 ? 38.569 73.655 -21.881 1.00 42.55 134 GLU E O 1
ATOM 5127 N N . LYS E 1 121 ? 39.531 72.540 -23.586 1.00 41.01 135 LYS E N 1
ATOM 5128 C CA . LYS E 1 121 ? 38.543 73.022 -24.545 1.00 41.32 135 LYS E CA 1
ATOM 5129 C C . LYS E 1 121 ? 37.149 72.521 -24.197 1.00 40.48 135 LYS E C 1
ATOM 5130 O O . LYS E 1 121 ? 36.183 73.292 -24.212 1.00 44.09 135 LYS E O 1
ATOM 5136 N N . THR E 1 122 ? 37.028 71.232 -23.871 1.00 38.03 136 THR E N 1
ATOM 5137 C CA . THR E 1 122 ? 35.722 70.679 -23.526 1.00 40.60 136 THR E CA 1
ATOM 5138 C C . THR E 1 122 ? 35.143 71.372 -22.301 1.00 40.18 136 THR E C 1
ATOM 5139 O O . THR E 1 122 ? 33.954 71.709 -22.270 1.00 38.14 136 THR E O 1
ATOM 5143 N N . LEU E 1 123 ? 35.974 71.604 -21.284 1.00 38.51 137 LEU E N 1
ATOM 5144 C CA . LEU E 1 123 ? 35.487 72.251 -20.073 1.00 39.61 137 LEU E CA 1
ATOM 5145 C C . LEU E 1 123 ? 35.047 73.685 -20.348 1.00 43.49 137 LEU E C 1
ATOM 5146 O O . LEU E 1 123 ? 34.017 74.132 -19.830 1.00 43.46 137 LEU E O 1
ATOM 5151 N N . GLN E 1 124 ? 35.810 74.418 -21.165 1.00 41.12 138 GLN E N 1
ATOM 5152 C CA . GLN E 1 124 ? 35.469 75.809 -21.450 1.00 41.68 138 GLN E CA 1
ATOM 5153 C C . GLN E 1 124 ? 34.124 75.919 -22.156 1.00 43.27 138 GLN E C 1
ATOM 5154 O O . GLN E 1 124 ? 33.323 76.809 -21.847 1.00 46.09 138 GLN E O 1
ATOM 5160 N N . GLU E 1 125 ? 33.859 75.026 -23.113 1.00 43.41 139 GLU E N 1
ATOM 5161 C CA . GLU E 1 125 ? 32.591 75.066 -23.836 1.00 45.21 139 GLU E CA 1
ATOM 5162 C C . GLU E 1 125 ? 31.412 74.764 -22.917 1.00 44.05 139 GLU E C 1
ATOM 5163 O O . GLU E 1 125 ? 30.334 75.350 -23.069 1.00 41.29 139 GLU E O 1
ATOM 5169 N N . LYS E 1 126 ? 31.588 73.840 -21.969 1.00 44.23 140 LYS E N 1
ATOM 5170 C CA . LYS E 1 126 ? 30.505 73.506 -21.052 1.00 46.54 140 LYS E CA 1
ATOM 5171 C C . LYS E 1 126 ? 30.278 74.591 -20.005 1.00 45.36 140 LYS E C 1
ATOM 5172 O O . LYS E 1 126 ? 29.225 74.602 -19.359 1.00 50.02 140 LYS E O 1
ATOM 5178 N N . LEU E 1 127 ? 31.230 75.509 -19.832 1.00 47.12 141 LEU E N 1
ATOM 5179 C CA . LEU E 1 127 ? 31.150 76.530 -18.797 1.00 50.71 141 LEU E CA 1
ATOM 5180 C C . LEU E 1 127 ? 30.989 77.946 -19.332 1.00 55.55 141 LEU E C 1
ATOM 5181 O O . LEU E 1 127 ? 30.768 78.863 -18.533 1.00 67.82 141 LEU E O 1
ATOM 5186 N N . ALA E 1 128 ? 31.102 78.156 -20.640 1.00 53.73 142 ALA E N 1
ATOM 5187 C CA . ALA E 1 128 ? 31.044 79.502 -21.211 1.00 52.22 142 ALA E CA 1
ATOM 5188 C C . ALA E 1 128 ? 29.711 80.186 -20.920 1.00 55.07 142 ALA E C 1
ATOM 5189 O O . ALA E 1 128 ? 28.650 79.677 -21.277 1.00 57.40 142 ALA E O 1
#

Foldseek 3Di:
DLVVLVVVLCVVCVLLLLQLLLLVCVVPVPCQWAWEWEPPPATAIDTHGLVNVVVVCVVVVNPCVVLSVCSVDPDSQFWHWYWYDDPVGIDIDIDGGPPGSVVSNVVVVDHNVVSRVVSRVVSRVSPD/DLVVLVVVLCVVCVLLLLQLLVLVCVVPVPCQWAWEWEPPPAIFIDIHGLVVVVVVCVVVVNPCVVLNVCSVDPDSQFWHWYWYDDPPHIDISIDGGPPTSVVSNVVVVDHNVVSRVVSSVVSRVSSD/DLVVLVVVLCVVCVLLLLQLLLLVCVVPVQQQWAWEWEPPPHTFIDIHGLVVVVVVCVVVVNPCVVLNVCSNDPDSFFWGWYWYDDPPDIDIDIDGDPPGSVVSNVVVVDHNVVSRVVSRVVSRVSVD/DLVVLVVVLCVVCVLLLLQLLVLVCVVPVPCQWAWEWEPPPATFIDTHGLVNVVVVCVVVPNPCVVLSVCSVDPDSQFWGWYWYHDPPHIDISIDGGVPGSVVSNVVVVDHSVVSRVVSSVVSRVSPD/DLVVLVLVLCVVCVLLLLQLLVLVCVVPVVCQWAWEWEPPPATFIDIHGLVVVVVVCVVVVNPCVVLSVCSVDPDSQFWHWYWYDDPVHIDIDIDGDPPTSVVSNVVVVDHSVVSRVVSRVVSRVSVD

Organism: Synechocystis sp. (strain ATCC 27184 / PCC 6803 / Kazusa) (NCBI:txid1111708)

Secondary structure (DSSP, 8-state):
-HHHHHHHHHHHTHHHHHHHHHHHHHHSTT-SSEEEEE-SSS-EEEEE-HHHHHHHHHHTTSTTHHHHHHHHH--TTT-EEEEEE-SSSEEEEEE--SS-HHHHHHHH---HHHHHHHHHHHHHHHH-/-HHHHHHHHHHHTHHHHHHHHHHHHHH-TT-SSEEEEE-SSS-EEEEE-HHHHHHHHHHTTSTTHHHHHHHHH--TTT-EEEEEE-SSSEEEEEE--SS-HHHHHHHHT--HHHHHHHHHHHHHHHH-/-HHHHHHHHHHHTHHHHHHHHHHHHHHSTTSSSEEEEE-SSS-EEEEE-HHHHHHHHHHTTSTTHHHHHHHHH--TTT-EEEEEE-SSSEEEEEE--SS-HHHHHHHH---HHHHHHHHHHHHHHHH-/-HHHHHHHHHHHTHHHHHHHHHHHHHH-TT-SSEEEEE-SSS-EEEEE-HHHHHHHHHHTTTTTHHHHHHHHH--TTT-EEEEEE-SSSEEEEEE--SS-HHHHHHHH---HHHHHHHHHHHHHHHH-/-HHHHHHHHHHHTHHHHHHHHHHHHHH-TT--SEEEEE-SSS-EEEEE-HHHHHHHHHHTTSTTHHHHHHHHH--TTT-EEEEEE-SSSEEEEEE--SS-HHHHHHHH---HHHHHHHHHHHHHHHH-